Protein AF-A0A242C1W1-F1 (afdb_monomer_lite)

Sequence (390 aa):
MLKKEILDRRIIIHDEMYNGESQFIAVVTQERALRLIEKNKIYFDAMYIDEAHNILDFNKSKRSVSLARLIKMNLVKSEKSKIAYFSPMIYDSKNLRVKGQSDIVEYKIYNNVKEVKIDSSKNYFEYINKTSKEKNFYYHFRPVKVEEFSRELSENIEANLESDSEIIILKEELAQLIHEDYLQIKLLDKGIVFLHGLIPDGIKDYLEYCFKRIKNLKHLVANSVILEGMNMPIDNLYIFNGRLLTQSKLLNLIGRVNRLNMIFGASKNELGRLLAPVHFVNSEKYNSKNGNLHEKVKMLRKDVTHDGIFNPLLEEFDINKNTNSEVKKTEIEEVIKDEEDVYKRQTTNSPCELPSDIINLLSLYKKIVLIILLLFIKIDRHDDFGVCLA

pLDDT: mean 75.97, std 19.12, range [23.8, 98.0]

Secondary structure (DSSP, 8-state):
-HHHHGGGSEEESSGGG-SS-SSEEEE--HHHHHHHHHHH----SEEEETTGGGGT---TT-HHHHHHHHHHHHHHH-TT-EEEE--S--S-GGGGPBTTPPPPPP---------------S-HHHHHHHH--SSEEEE-SSHHHHHHHHHHHHHH-----TT-HHHHHHHHHHHHHT-TT-HHHHHHTTTEEEE-TTS-HHHHHHHHHHHHH-TT--EEEE-GGGSSS----B-EEEE---TT--HHHHHHHHHTBS-HHHHEETTEE-GGGSS--EEE---TTTS-TT--THHHHHHTTSPP-------TTBTT--HHHH---HHHHHHHHHHHHHHHHHHHHHTTS---PPPP-------S-TTTHHHHHHHHTTT-------EEE-

Structure (mmCIF, N/CA/C/O backbone):
data_AF-A0A242C1W1-F1
#
_entry.id   AF-A0A242C1W1-F1
#
loop_
_atom_site.group_PDB
_atom_site.id
_atom_site.type_symbol
_atom_site.label_atom_id
_atom_site.label_alt_id
_atom_site.label_comp_id
_atom_site.label_asym_id
_atom_site.label_entity_id
_atom_site.label_seq_id
_atom_site.pdbx_PDB_ins_code
_atom_site.Cartn_x
_atom_site.Cartn_y
_atom_site.Cartn_z
_atom_site.occupancy
_atom_site.B_iso_or_equiv
_atom_site.auth_seq_id
_atom_site.auth_comp_id
_atom_site.auth_asym_id
_atom_site.auth_atom_id
_atom_site.pdbx_PDB_model_num
ATOM 1 N N . MET A 1 1 ? -32.110 -9.143 -7.994 1.00 34.34 1 MET A N 1
ATOM 2 C CA . MET A 1 1 ? -32.569 -8.517 -6.737 1.00 34.34 1 MET A CA 1
ATOM 3 C C . MET A 1 1 ? -31.496 -7.616 -6.129 1.00 34.34 1 MET A C 1
ATOM 5 O O . MET A 1 1 ? -31.662 -6.420 -6.265 1.00 34.34 1 MET A O 1
ATOM 9 N N . LEU A 1 2 ? -30.348 -8.124 -5.660 1.00 32.56 2 LEU A N 1
ATOM 10 C CA . LEU A 1 2 ? -29.255 -7.340 -5.026 1.00 32.56 2 LEU A CA 1
ATOM 11 C C . LEU A 1 2 ? -28.745 -6.081 -5.761 1.00 32.56 2 LEU A C 1
ATOM 13 O O . LEU A 1 2 ? -28.451 -5.067 -5.140 1.00 32.56 2 LEU A O 1
ATOM 17 N N . LYS A 1 3 ? -28.647 -6.102 -7.099 1.00 33.34 3 LYS A N 1
ATOM 18 C CA . LYS A 1 3 ? -28.254 -4.909 -7.879 1.00 33.34 3 LYS A CA 1
ATOM 19 C C . LYS A 1 3 ? -29.233 -3.738 -7.707 1.00 33.34 3 LYS A C 1
ATOM 21 O O . LYS A 1 3 ? -28.810 -2.607 -7.905 1.00 33.34 3 LYS A O 1
ATOM 26 N N . LYS A 1 4 ? -30.504 -4.033 -7.401 1.00 37.88 4 LYS A N 1
ATOM 27 C CA . LYS A 1 4 ? -31.606 -3.078 -7.223 1.00 37.88 4 LYS A CA 1
ATOM 28 C C . LYS A 1 4 ? -31.573 -2.437 -5.825 1.00 37.88 4 LYS A C 1
ATOM 30 O O . LYS A 1 4 ? -31.800 -1.250 -5.737 1.00 37.88 4 LYS A O 1
ATOM 35 N N . GLU A 1 5 ? -31.172 -3.175 -4.787 1.00 45.09 5 GLU A N 1
ATOM 36 C CA . GLU A 1 5 ? -31.065 -2.670 -3.399 1.00 45.09 5 GLU A CA 1
ATOM 37 C C . GLU A 1 5 ? -29.858 -1.739 -3.177 1.00 45.09 5 GLU A C 1
ATOM 39 O O . GLU A 1 5 ? -29.941 -0.770 -2.436 1.00 45.09 5 GLU A O 1
ATOM 44 N N . ILE A 1 6 ? -28.733 -1.976 -3.863 1.00 50.84 6 ILE A N 1
ATOM 45 C CA . ILE A 1 6 ? -27.555 -1.078 -3.817 1.00 50.84 6 ILE A CA 1
ATOM 46 C C . ILE A 1 6 ? -27.817 0.232 -4.588 1.00 50.84 6 ILE A C 1
ATOM 48 O O . ILE A 1 6 ? -27.118 1.224 -4.410 1.00 50.84 6 ILE A O 1
ATOM 52 N N . LEU A 1 7 ? -28.795 0.225 -5.497 1.00 53.53 7 LEU A N 1
ATOM 53 C CA . LEU A 1 7 ? -29.099 1.340 -6.394 1.00 53.53 7 LEU A CA 1
ATOM 54 C C . LEU A 1 7 ? -29.814 2.507 -5.692 1.00 53.53 7 LEU A C 1
ATOM 56 O O . LEU A 1 7 ? -29.723 3.617 -6.210 1.00 53.53 7 LEU A O 1
ATOM 60 N N . ASP A 1 8 ? -30.438 2.267 -4.535 1.00 63.78 8 ASP A N 1
ATOM 61 C CA . ASP A 1 8 ? -31.250 3.260 -3.813 1.00 63.78 8 ASP A CA 1
ATOM 62 C C . ASP A 1 8 ? -30.457 4.054 -2.755 1.00 63.78 8 ASP A C 1
ATOM 64 O O . ASP A 1 8 ? -30.987 4.977 -2.145 1.00 63.78 8 ASP A O 1
ATOM 68 N N . ARG A 1 9 ? -29.164 3.751 -2.557 1.00 71.00 9 ARG A N 1
ATOM 69 C CA . ARG A 1 9 ? -28.297 4.446 -1.587 1.00 71.00 9 ARG A CA 1
ATOM 70 C C . ARG A 1 9 ? -27.336 5.407 -2.281 1.00 71.00 9 ARG A C 1
ATOM 72 O O . ARG A 1 9 ? -26.671 5.041 -3.256 1.00 71.00 9 ARG A O 1
ATOM 79 N N . ARG A 1 10 ? -27.197 6.626 -1.747 1.00 78.06 10 ARG A N 1
ATOM 80 C CA . ARG A 1 10 ? -26.201 7.591 -2.242 1.00 78.06 10 ARG A CA 1
ATOM 81 C C . ARG A 1 10 ? -24.794 7.132 -1.860 1.00 78.06 10 ARG A C 1
ATOM 83 O O . ARG A 1 10 ? -24.565 6.718 -0.730 1.00 78.06 10 ARG A O 1
ATOM 90 N N . ILE A 1 11 ? -23.845 7.228 -2.792 1.00 82.19 11 ILE A N 1
ATOM 91 C CA . ILE A 1 11 ? -22.429 6.961 -2.514 1.00 82.19 11 ILE A CA 1
ATOM 92 C C . ILE A 1 11 ? -21.723 8.282 -2.198 1.00 82.19 11 ILE A C 1
ATOM 94 O O . ILE A 1 11 ? -21.775 9.223 -2.990 1.00 82.19 11 ILE A O 1
ATOM 98 N N . ILE A 1 12 ? -21.042 8.329 -1.059 1.00 81.62 12 ILE A N 1
ATOM 99 C CA . ILE A 1 12 ? -20.309 9.483 -0.543 1.00 81.62 12 ILE A CA 1
ATOM 100 C C . ILE A 1 12 ? -18.819 9.153 -0.596 1.00 81.62 12 ILE A C 1
ATOM 102 O O . ILE A 1 12 ? -18.363 8.240 0.080 1.00 81.62 12 ILE A O 1
ATOM 106 N N . ILE A 1 13 ? -18.055 9.887 -1.403 1.00 80.06 13 ILE A N 1
ATOM 107 C CA . ILE A 1 13 ? -16.587 9.731 -1.508 1.00 80.06 13 ILE A CA 1
ATOM 108 C C . ILE A 1 13 ? -15.821 10.926 -0.919 1.00 80.06 13 ILE A C 1
ATOM 110 O O . ILE A 1 13 ? -14.597 10.902 -0.756 1.00 80.06 13 ILE A O 1
ATOM 114 N N . HIS A 1 14 ? -16.551 11.984 -0.575 1.00 78.25 14 HIS A N 1
ATOM 115 C CA . HIS A 1 14 ? -16.049 13.185 0.074 1.00 78.25 14 HIS A CA 1
ATOM 116 C C . HIS A 1 14 ? -17.059 13.635 1.130 1.00 78.25 14 HIS A C 1
ATOM 118 O O . HIS A 1 14 ? -18.258 13.513 0.891 1.00 78.25 14 HIS A O 1
ATOM 124 N N . ASP A 1 15 ? -16.609 14.160 2.275 1.00 76.44 15 ASP A N 1
ATOM 125 C CA . ASP A 1 15 ? -17.508 14.530 3.382 1.00 76.44 15 ASP A CA 1
ATOM 126 C C . ASP A 1 15 ? -18.548 15.586 2.973 1.00 76.44 15 ASP A C 1
ATOM 128 O O . ASP A 1 15 ? -19.699 15.530 3.385 1.00 76.44 15 ASP A O 1
ATOM 132 N N . GLU A 1 16 ? -18.160 16.488 2.075 1.00 83.19 16 GLU A N 1
ATOM 133 C CA . GLU A 1 16 ? -19.011 17.535 1.491 1.00 83.19 16 GLU A CA 1
ATOM 134 C C . GLU A 1 16 ? -20.134 17.010 0.583 1.00 83.19 16 GLU A C 1
ATOM 136 O O . GLU A 1 16 ? -21.041 17.757 0.236 1.00 83.19 16 GLU A O 1
ATOM 141 N N . MET A 1 17 ? -20.089 15.737 0.175 1.00 82.62 17 MET A N 1
ATOM 142 C CA . MET A 1 17 ? -21.159 15.145 -0.635 1.00 82.62 17 MET A CA 1
ATOM 143 C C . MET A 1 17 ? -22.375 14.733 0.191 1.00 82.62 17 MET A C 1
ATOM 145 O O . MET A 1 17 ? -23.396 14.397 -0.409 1.00 82.62 17 MET A O 1
ATOM 149 N N . TYR A 1 18 ? -22.258 14.709 1.522 1.00 84.75 18 TYR A N 1
ATOM 150 C CA . TYR A 1 18 ? -23.384 14.437 2.405 1.00 84.75 18 TYR A CA 1
ATOM 151 C C . TYR A 1 18 ? -24.341 15.629 2.410 1.00 84.75 18 TYR A C 1
ATOM 153 O O . TYR A 1 18 ? -23.935 16.755 2.695 1.00 84.75 18 TYR A O 1
ATOM 161 N N . ASN A 1 19 ? -25.611 15.371 2.121 1.00 86.00 19 ASN A N 1
ATOM 162 C CA . ASN A 1 19 ? -26.664 16.379 2.058 1.00 86.00 19 ASN A CA 1
ATOM 163 C C . ASN A 1 19 ? -27.903 15.949 2.860 1.00 86.00 19 ASN A C 1
ATOM 165 O O . ASN A 1 19 ? -29.034 16.212 2.458 1.00 86.00 19 ASN A O 1
ATOM 169 N N . GLY A 1 20 ? -27.692 15.265 3.987 1.00 83.44 20 GLY A N 1
ATOM 170 C CA . GLY A 1 20 ? -28.781 14.844 4.872 1.00 83.44 20 GLY A CA 1
ATOM 171 C C . GLY A 1 20 ? -29.472 13.549 4.449 1.00 83.44 20 GLY A C 1
ATOM 172 O O . GLY A 1 20 ? -30.624 13.336 4.812 1.00 83.44 20 GLY A O 1
ATOM 173 N N . GLU A 1 21 ? -28.811 12.692 3.671 1.00 82.81 21 GLU A N 1
ATOM 174 C CA . GLU A 1 21 ? -29.397 11.425 3.237 1.00 82.81 21 GLU A CA 1
ATOM 175 C C . GLU A 1 21 ? -29.657 10.491 4.422 1.00 82.81 21 GLU A C 1
ATOM 177 O O . GLU A 1 21 ? -28.758 10.214 5.214 1.00 82.81 21 GLU A O 1
ATOM 182 N N . SER A 1 22 ? -30.863 9.922 4.485 1.00 78.38 22 SER A N 1
ATOM 183 C CA . SER A 1 22 ? -31.225 8.918 5.493 1.00 78.38 22 SER A CA 1
ATOM 184 C C . SER A 1 22 ? -30.512 7.577 5.291 1.00 78.38 22 SER A C 1
ATOM 186 O O . SER A 1 22 ? -30.280 6.851 6.253 1.00 78.38 22 SER A O 1
ATOM 188 N N . GLN A 1 23 ? -30.148 7.242 4.049 1.00 80.69 23 GLN A N 1
ATOM 189 C CA . GLN A 1 23 ? -29.427 6.020 3.700 1.00 80.69 23 GLN A CA 1
ATOM 190 C C . GLN A 1 23 ? -28.314 6.311 2.695 1.00 80.69 23 GLN A C 1
ATOM 192 O O . GLN A 1 23 ? -28.543 6.823 1.595 1.00 80.69 23 GLN A O 1
ATOM 197 N N . PHE A 1 24 ? -27.090 5.926 3.042 1.00 85.75 24 PHE A N 1
ATOM 198 C CA . PHE A 1 24 ? -25.932 6.161 2.190 1.00 85.75 24 PHE A CA 1
ATOM 199 C C . PHE A 1 24 ? -24.841 5.104 2.394 1.00 85.75 24 PHE A C 1
ATOM 201 O O . PHE A 1 24 ? -24.850 4.318 3.347 1.00 85.75 24 PHE A O 1
ATOM 208 N N . ILE A 1 25 ? -23.897 5.085 1.455 1.00 86.00 25 ILE A N 1
ATOM 209 C CA . ILE A 1 25 ? -22.653 4.324 1.527 1.00 86.00 25 ILE A CA 1
ATOM 210 C C . ILE A 1 25 ? -21.492 5.312 1.445 1.00 86.00 25 ILE A C 1
ATOM 212 O O . ILE A 1 25 ? -21.337 5.981 0.426 1.00 86.00 25 ILE A O 1
ATOM 216 N N . ALA A 1 26 ? -20.664 5.401 2.482 1.00 86.31 26 ALA A N 1
ATOM 217 C CA . ALA A 1 26 ? -19.464 6.232 2.467 1.00 86.31 26 ALA A CA 1
ATOM 218 C C . ALA A 1 26 ? -18.223 5.390 2.136 1.00 86.31 26 ALA A C 1
ATOM 220 O O . ALA A 1 26 ? -18.012 4.344 2.738 1.00 86.31 26 ALA A O 1
ATOM 221 N N . VAL A 1 27 ? -17.410 5.836 1.177 1.00 86.19 27 VAL A N 1
ATOM 222 C CA . VAL A 1 27 ? -16.092 5.268 0.850 1.00 86.19 27 VAL A CA 1
ATOM 223 C C . VAL A 1 27 ? -15.078 6.393 0.993 1.00 86.19 27 VAL A C 1
ATOM 225 O O . VAL A 1 27 ? -14.875 7.187 0.071 1.00 86.19 27 VAL A O 1
ATOM 228 N N . VAL A 1 28 ? -14.518 6.533 2.187 1.00 84.25 28 VAL A N 1
ATOM 229 C CA . VAL A 1 28 ? -13.791 7.737 2.607 1.00 84.25 28 VAL A CA 1
ATOM 230 C C . VAL A 1 28 ? -12.639 7.363 3.532 1.00 84.25 28 VAL A C 1
ATOM 232 O O . VAL A 1 28 ? -12.698 6.340 4.186 1.00 84.25 28 VAL A O 1
ATOM 235 N N . THR A 1 29 ? -11.607 8.200 3.633 1.00 85.38 29 THR A N 1
ATOM 236 C CA . THR A 1 29 ? -10.537 7.978 4.623 1.00 85.38 29 THR A CA 1
ATOM 237 C C . THR A 1 29 ? -11.040 8.209 6.051 1.00 85.38 29 THR A C 1
ATOM 239 O O . THR A 1 29 ? -12.041 8.911 6.254 1.00 85.38 29 THR A O 1
ATOM 242 N N . GLN A 1 30 ? -10.304 7.722 7.057 1.00 88.44 30 GLN A N 1
ATOM 243 C CA . GLN A 1 30 ? -10.656 7.907 8.470 1.00 88.44 30 GLN A CA 1
ATOM 244 C C . GLN A 1 30 ? -10.889 9.379 8.868 1.00 88.44 30 GLN A C 1
ATOM 246 O O . GLN A 1 30 ? -11.795 9.678 9.644 1.00 88.44 30 GLN A O 1
ATOM 251 N N . GLU A 1 31 ? -10.131 10.329 8.312 1.00 88.56 31 GLU A N 1
ATOM 252 C CA . GLU A 1 31 ? -10.292 11.758 8.612 1.00 88.56 31 GLU A CA 1
ATOM 253 C C . GLU A 1 31 ? -11.588 12.325 8.030 1.00 88.56 31 GLU A C 1
ATOM 255 O O . GLU A 1 31 ? -12.247 13.155 8.657 1.00 88.56 31 GLU A O 1
ATOM 260 N N . ARG A 1 32 ? -11.966 11.888 6.824 1.00 87.38 32 ARG A N 1
ATOM 261 C CA . ARG A 1 32 ? -13.223 12.299 6.185 1.00 87.38 32 ARG A CA 1
ATOM 262 C C . ARG A 1 32 ? -14.424 11.674 6.892 1.00 87.38 32 ARG A C 1
ATOM 264 O O . ARG A 1 32 ? -15.416 12.366 7.108 1.00 87.38 32 ARG A O 1
ATOM 271 N N . ALA A 1 33 ? -14.318 10.416 7.314 1.00 90.69 33 ALA A N 1
ATOM 272 C CA . ALA A 1 33 ? -15.340 9.761 8.126 1.00 90.69 33 ALA A CA 1
ATOM 273 C C . ALA A 1 33 ? -15.547 10.474 9.474 1.00 90.69 33 ALA A C 1
ATOM 275 O O . ALA A 1 33 ? -16.687 10.728 9.861 1.00 90.69 33 ALA A O 1
ATOM 276 N N . LEU A 1 34 ? -14.466 10.883 10.151 1.00 89.75 34 LEU A N 1
ATOM 277 C CA . LEU A 1 34 ? -14.558 11.693 11.373 1.00 89.75 34 LEU A CA 1
ATOM 278 C C . LEU A 1 34 ? -15.315 13.000 11.134 1.00 89.75 34 LEU A C 1
ATOM 280 O O . LEU A 1 34 ? -16.246 13.316 11.872 1.00 89.75 34 LEU A O 1
ATOM 284 N N . ARG A 1 35 ? -14.968 13.731 10.067 1.00 89.00 35 ARG A N 1
ATOM 285 C CA . ARG A 1 35 ? -15.659 14.980 9.704 1.00 89.00 35 ARG A CA 1
ATOM 286 C C . ARG A 1 35 ? -17.144 14.764 9.433 1.00 89.00 35 ARG A C 1
ATOM 288 O O . ARG A 1 35 ? -17.937 15.621 9.811 1.00 89.00 35 ARG A O 1
ATOM 295 N N . LEU A 1 36 ? -17.521 13.647 8.805 1.00 89.44 36 LEU A N 1
ATOM 296 C CA . LEU A 1 36 ? -18.924 13.291 8.583 1.00 89.44 36 LEU A CA 1
ATOM 297 C C . LEU A 1 36 ? -19.677 13.142 9.910 1.00 89.44 36 LEU A C 1
ATOM 299 O O . LEU A 1 36 ? -20.730 13.759 10.072 1.00 89.44 36 LEU A O 1
ATOM 303 N N . ILE A 1 37 ? -19.121 12.390 10.866 1.00 89.31 37 ILE A N 1
ATOM 304 C CA . ILE A 1 37 ? -19.713 12.201 12.200 1.00 89.31 37 ILE A CA 1
ATOM 305 C C . ILE A 1 37 ? -19.805 13.532 12.959 1.00 89.31 37 ILE A C 1
ATOM 307 O O . ILE A 1 37 ? -20.839 13.836 13.556 1.00 89.31 37 ILE A O 1
ATOM 311 N N . GLU A 1 38 ? -18.740 14.336 12.944 1.00 85.88 38 GLU A N 1
ATOM 312 C CA . GLU A 1 38 ? -18.660 15.585 13.709 1.00 85.88 38 GLU A CA 1
ATOM 313 C C . GLU A 1 38 ? -19.582 16.677 13.160 1.00 85.88 38 GLU A C 1
ATOM 315 O O . GLU A 1 38 ? -20.358 17.261 13.919 1.00 85.88 38 GLU A O 1
ATOM 320 N N . LYS A 1 39 ? -19.518 16.951 11.850 1.00 87.06 39 LYS A N 1
ATOM 321 C CA . LYS A 1 39 ? -20.285 18.040 11.222 1.00 87.06 39 LYS A CA 1
ATOM 322 C C . LYS A 1 39 ? -21.774 17.727 11.164 1.00 87.06 39 LYS A C 1
ATOM 324 O O . LYS A 1 39 ? -22.592 18.599 11.443 1.00 87.06 39 LYS A O 1
ATOM 329 N N . ASN A 1 40 ? -22.118 16.490 10.809 1.00 84.50 40 ASN A N 1
ATOM 330 C CA . ASN A 1 40 ? -23.502 16.114 10.520 1.00 84.50 40 ASN A CA 1
ATOM 331 C C . ASN A 1 40 ? -24.185 15.406 11.693 1.00 84.50 40 ASN A C 1
ATOM 333 O O . ASN A 1 40 ? -25.358 15.064 11.603 1.00 84.50 40 ASN A O 1
ATOM 337 N N . LYS A 1 41 ? -23.455 15.175 12.793 1.00 85.06 41 LYS A N 1
ATOM 338 C CA . LYS A 1 41 ? -23.914 14.455 13.991 1.00 85.06 41 LYS A CA 1
ATOM 339 C C . LYS A 1 41 ? -24.414 13.027 13.725 1.00 85.06 41 LYS A C 1
ATOM 341 O O . LYS A 1 41 ? -25.007 12.437 14.628 1.00 85.06 41 LYS A O 1
ATOM 346 N N . ILE A 1 42 ? -24.111 12.460 12.560 1.00 88.44 42 ILE A N 1
ATOM 347 C CA . ILE A 1 42 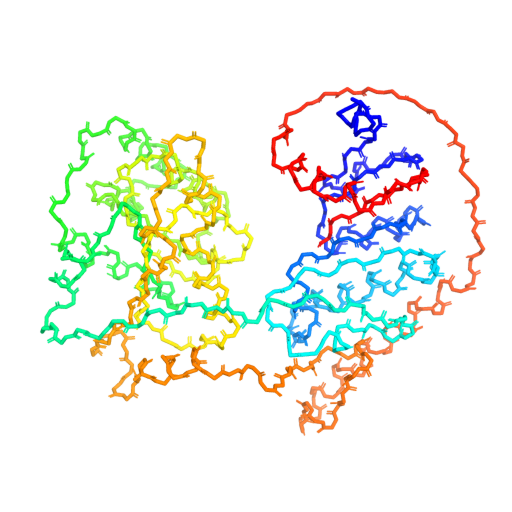? -24.489 11.102 12.153 1.00 88.44 42 ILE A CA 1
ATOM 348 C C . ILE A 1 42 ? -23.590 10.036 12.788 1.00 88.44 42 ILE A C 1
ATOM 350 O O . ILE A 1 42 ? -22.582 10.346 13.423 1.00 88.44 42 ILE A O 1
ATOM 354 N N . TYR A 1 43 ? -23.961 8.777 12.586 1.00 90.38 43 TYR A N 1
ATOM 355 C CA . TYR A 1 43 ? -23.145 7.594 12.837 1.00 90.38 43 TYR A CA 1
ATOM 356 C C . TYR A 1 43 ? -23.332 6.609 11.677 1.00 90.38 43 TYR A C 1
ATOM 358 O O . TYR A 1 43 ? -24.206 6.795 10.830 1.00 90.38 43 TYR A O 1
ATOM 366 N N . PHE A 1 44 ? -22.496 5.582 11.629 1.00 89.56 44 PHE A N 1
ATOM 367 C CA . PHE A 1 44 ? -22.582 4.495 10.663 1.00 89.56 44 PHE A CA 1
ATOM 368 C C . PHE A 1 44 ? -23.083 3.237 11.368 1.00 89.56 44 PHE A C 1
ATOM 370 O O . PHE A 1 44 ? -22.542 2.860 12.407 1.00 89.56 44 PHE A O 1
ATOM 377 N N . ASP A 1 45 ? -24.085 2.568 10.804 1.00 85.25 45 ASP A N 1
ATOM 378 C CA . ASP A 1 45 ? -24.584 1.298 11.345 1.00 85.25 45 ASP A CA 1
ATOM 379 C C . ASP A 1 45 ? -23.590 0.153 11.125 1.00 85.25 45 ASP A C 1
ATOM 381 O O . ASP A 1 45 ? -23.510 -0.786 11.918 1.00 85.25 45 ASP A O 1
ATOM 385 N N . ALA A 1 46 ? -22.816 0.235 10.042 1.00 86.62 46 ALA A N 1
ATOM 386 C CA . ALA A 1 46 ? -21.737 -0.689 9.743 1.00 86.62 46 ALA A CA 1
ATOM 387 C C . ALA A 1 46 ? -20.479 0.053 9.278 1.00 86.62 46 ALA A C 1
ATOM 389 O O . ALA A 1 46 ? -20.552 0.931 8.415 1.00 86.62 46 ALA A O 1
ATOM 390 N N . MET A 1 47 ? -19.319 -0.345 9.802 1.00 88.06 47 MET A N 1
ATOM 391 C CA . MET A 1 47 ? -18.003 0.123 9.364 1.00 88.06 47 MET A CA 1
ATOM 392 C C . MET A 1 47 ? -17.134 -1.049 8.909 1.00 88.06 47 MET A C 1
ATOM 394 O O . MET A 1 47 ? -17.005 -2.054 9.604 1.00 88.06 47 MET A O 1
ATOM 398 N N . TYR A 1 48 ? -16.506 -0.892 7.753 1.00 86.75 48 TYR A N 1
ATOM 399 C CA . TYR A 1 48 ? -15.559 -1.828 7.163 1.00 86.75 48 TYR A CA 1
ATOM 400 C C . TYR A 1 48 ? -14.210 -1.124 7.087 1.00 86.75 48 TYR A C 1
ATOM 402 O O . TYR A 1 48 ? -14.067 -0.180 6.318 1.00 86.75 48 TYR A O 1
ATOM 410 N N . ILE A 1 49 ? -13.256 -1.555 7.905 1.00 87.44 49 ILE A N 1
ATOM 411 C CA . ILE A 1 49 ? -11.960 -0.893 8.058 1.00 87.44 49 ILE A CA 1
ATOM 412 C C . ILE A 1 49 ? -10.922 -1.680 7.276 1.00 87.44 49 ILE A C 1
ATOM 414 O O . ILE A 1 49 ? -10.598 -2.811 7.659 1.00 87.44 49 ILE A O 1
ATOM 418 N N . ASP A 1 50 ? -10.419 -1.099 6.190 1.00 83.12 50 ASP A N 1
ATOM 419 C CA . ASP A 1 50 ? -9.355 -1.713 5.395 1.00 83.12 50 ASP A CA 1
ATOM 420 C C . ASP A 1 50 ? -7.967 -1.411 5.983 1.00 83.12 50 ASP A C 1
ATOM 422 O O . ASP A 1 50 ? -7.752 -0.408 6.663 1.00 83.12 50 ASP A O 1
ATOM 426 N N . GLU A 1 51 ? -7.014 -2.314 5.752 1.00 80.25 51 GLU A N 1
ATOM 427 C CA . GLU A 1 51 ? -5.649 -2.249 6.293 1.00 80.25 51 GLU A CA 1
ATOM 428 C C . GLU A 1 51 ? -5.614 -1.940 7.815 1.00 80.25 51 GLU A C 1
ATOM 430 O O . GLU A 1 51 ? -4.792 -1.158 8.303 1.00 80.25 51 GLU A O 1
ATOM 435 N N . ALA A 1 52 ? -6.501 -2.579 8.588 1.00 88.50 52 ALA A N 1
ATOM 436 C CA . ALA A 1 52 ? -6.778 -2.230 9.983 1.00 88.50 52 ALA A CA 1
ATOM 437 C C . ALA A 1 52 ? -5.567 -2.313 10.932 1.00 88.50 52 ALA A C 1
ATOM 439 O O . ALA A 1 52 ? -5.532 -1.581 11.918 1.00 88.50 52 ALA A O 1
ATOM 440 N N . HIS A 1 53 ? -4.544 -3.129 10.642 1.00 86.62 53 HIS A N 1
ATOM 441 C CA . HIS A 1 53 ? -3.274 -3.143 11.391 1.00 86.62 53 HIS A CA 1
ATOM 442 C C . HIS A 1 53 ? -2.616 -1.764 11.516 1.00 86.62 53 HIS A C 1
ATOM 444 O O . HIS A 1 53 ? -1.868 -1.542 12.465 1.00 86.62 53 HIS A O 1
ATOM 450 N N . ASN A 1 54 ? -2.901 -0.823 10.610 1.00 86.31 54 ASN A N 1
ATOM 451 C CA . ASN A 1 54 ? -2.407 0.549 10.711 1.00 86.31 54 ASN A CA 1
ATOM 452 C C . ASN A 1 54 ? -2.856 1.251 12.003 1.00 86.31 54 ASN A C 1
ATOM 454 O O . ASN A 1 54 ? -2.211 2.210 12.425 1.00 86.31 54 ASN A O 1
ATOM 458 N N . ILE A 1 55 ? -3.926 0.779 12.657 1.00 91.06 55 ILE A N 1
ATOM 459 C CA . ILE A 1 55 ? -4.363 1.298 13.956 1.00 91.06 55 ILE A CA 1
ATOM 460 C C . ILE A 1 55 ? -3.340 1.031 15.069 1.00 91.06 55 ILE A C 1
ATOM 462 O O . ILE A 1 55 ? -3.304 1.794 16.030 1.00 91.06 55 ILE A O 1
ATOM 466 N N . LEU A 1 56 ? -2.514 -0.017 14.947 1.00 88.94 56 LEU A N 1
ATOM 467 C CA . LEU A 1 56 ? -1.527 -0.425 15.955 1.00 88.94 56 LEU A CA 1
ATOM 468 C C . LEU A 1 56 ? -0.338 0.537 16.014 1.00 88.94 56 LEU A C 1
ATOM 470 O O . LEU A 1 56 ? 0.234 0.762 17.082 1.00 88.94 56 LEU A O 1
ATOM 474 N N . ASP A 1 57 ? 0.029 1.117 14.873 1.00 83.56 57 ASP A N 1
ATOM 475 C CA . ASP A 1 57 ? 1.171 2.014 14.761 1.00 83.56 57 ASP A CA 1
ATOM 476 C C . ASP A 1 57 ? 0.887 3.363 15.435 1.00 83.56 57 ASP A C 1
ATOM 478 O O . ASP A 1 57 ? -0.198 3.923 15.335 1.00 83.56 57 ASP A O 1
ATOM 482 N N . PHE A 1 58 ? 1.893 3.962 16.068 1.00 77.69 58 PHE A N 1
ATOM 483 C CA . PHE A 1 58 ? 1.850 5.353 16.524 1.00 77.69 58 PHE A CA 1
ATOM 484 C C . PHE A 1 58 ? 2.978 6.105 15.842 1.00 77.69 58 PHE A C 1
ATOM 486 O O . PHE A 1 58 ? 4.114 6.183 16.314 1.00 77.69 58 PHE A O 1
ATOM 493 N N . ASN A 1 59 ? 2.668 6.586 14.643 1.00 63.69 59 ASN A N 1
ATOM 494 C CA . ASN A 1 59 ? 3.559 7.429 13.869 1.00 63.69 59 ASN A CA 1
ATOM 495 C C . ASN A 1 59 ? 3.115 8.899 13.993 1.00 63.69 59 ASN A C 1
ATOM 497 O O . ASN A 1 59 ? 1.986 9.206 14.372 1.00 63.69 59 ASN A O 1
ATOM 501 N N . LYS A 1 60 ? 3.992 9.836 13.616 1.00 50.03 60 LYS A N 1
ATOM 502 C CA . LYS A 1 60 ? 3.690 11.279 13.655 1.00 50.03 60 LYS A CA 1
ATOM 503 C C . LYS A 1 60 ? 2.472 11.693 12.813 1.00 50.03 60 LYS A C 1
ATOM 505 O O . LYS A 1 60 ? 2.012 12.820 12.952 1.00 50.03 60 LYS A O 1
ATOM 510 N N . SER A 1 61 ? 1.954 10.827 11.934 1.00 58.06 61 SER A N 1
ATOM 511 C CA . SER A 1 61 ? 0.879 11.187 11.002 1.00 58.06 61 SER A CA 1
ATOM 512 C C . SER A 1 61 ? -0.512 11.264 11.641 1.00 58.06 61 SER A C 1
ATOM 514 O O . SER A 1 61 ? -1.453 11.616 10.941 1.00 58.06 61 SER A O 1
ATOM 516 N N . LYS A 1 62 ? -0.665 10.950 12.940 1.00 73.69 62 LYS A N 1
ATOM 517 C CA . LYS A 1 62 ? -1.945 10.938 13.687 1.00 73.69 62 LYS A CA 1
ATOM 518 C C . LYS A 1 62 ? -3.058 10.059 13.078 1.00 73.69 62 LYS A C 1
ATOM 520 O O . LYS A 1 62 ? -4.112 9.941 13.685 1.00 73.69 62 LYS A O 1
ATOM 525 N N . ARG A 1 63 ? -2.831 9.386 11.943 1.00 83.12 63 ARG A N 1
ATOM 526 C CA . ARG A 1 63 ? -3.828 8.575 11.222 1.00 83.12 63 ARG A CA 1
ATOM 527 C C . ARG A 1 63 ? -4.383 7.423 12.049 1.00 83.12 63 ARG A C 1
ATOM 529 O O . ARG A 1 63 ? -5.588 7.212 12.074 1.00 83.12 63 ARG A O 1
ATOM 536 N N . SER A 1 64 ? -3.515 6.708 12.759 1.00 88.75 64 SER A N 1
ATOM 537 C CA . SER A 1 64 ? -3.924 5.614 13.644 1.00 88.75 64 SER A CA 1
ATOM 538 C C . SER A 1 64 ? -4.786 6.102 14.808 1.00 88.75 64 SER A C 1
ATOM 540 O O . SER A 1 64 ? -5.780 5.468 15.156 1.00 88.75 64 SER A O 1
ATOM 542 N N . VAL A 1 65 ? -4.457 7.275 15.357 1.00 88.31 65 VAL A N 1
ATOM 543 C CA . VAL A 1 65 ? -5.262 7.967 16.372 1.00 88.31 65 VAL A CA 1
ATOM 544 C C . VAL A 1 65 ? -6.611 8.381 15.783 1.00 88.31 65 VAL A C 1
ATOM 546 O O . VAL A 1 65 ? -7.636 8.142 16.409 1.00 88.31 65 VAL A O 1
ATOM 549 N N . SER A 1 66 ? -6.640 8.934 14.565 1.00 89.31 66 SER A N 1
ATOM 550 C CA . SER A 1 66 ? -7.882 9.279 13.863 1.00 89.31 66 SER A CA 1
ATOM 551 C C . SER A 1 66 ? -8.775 8.060 13.628 1.00 89.31 66 SER A C 1
ATOM 553 O O . SER A 1 66 ? -9.977 8.144 13.857 1.00 89.31 66 SER A O 1
ATOM 555 N N . LEU A 1 67 ? -8.208 6.920 13.231 1.00 91.94 67 LEU A N 1
ATOM 556 C CA . LEU A 1 67 ? -8.967 5.684 13.053 1.00 91.94 67 LEU A CA 1
ATOM 557 C C . LEU A 1 67 ? -9.529 5.163 14.386 1.00 91.94 67 LEU A C 1
ATOM 559 O O . LEU A 1 67 ? -10.711 4.843 14.468 1.00 91.94 67 LEU A O 1
ATOM 563 N N . ALA A 1 68 ? -8.722 5.140 15.450 1.00 92.25 68 ALA A N 1
ATOM 564 C CA . ALA A 1 68 ? -9.198 4.743 16.777 1.00 92.25 68 ALA A CA 1
ATOM 565 C C . ALA A 1 68 ? -10.301 5.679 17.303 1.00 92.25 68 ALA A C 1
ATOM 567 O O . ALA A 1 68 ? -11.318 5.216 17.825 1.00 92.25 68 ALA A O 1
ATOM 568 N N . ARG A 1 69 ? -10.144 6.992 17.099 1.00 90.62 69 ARG A N 1
ATOM 569 C CA . ARG A 1 69 ? -11.157 8.000 17.431 1.00 90.62 69 ARG A CA 1
ATOM 570 C C . ARG A 1 69 ? -12.444 7.789 16.640 1.00 90.62 69 ARG A C 1
ATOM 572 O O . ARG A 1 69 ? -13.517 7.840 17.229 1.00 90.62 69 ARG A O 1
ATOM 579 N N . LEU A 1 70 ? -12.348 7.512 15.339 1.00 92.12 70 LEU A N 1
ATOM 580 C CA . LEU A 1 70 ? -13.503 7.242 14.479 1.00 92.12 70 LEU A CA 1
ATOM 581 C C . LEU A 1 70 ? -14.335 6.084 15.024 1.00 92.12 70 LEU A C 1
ATOM 583 O O . LEU A 1 70 ? -15.541 6.230 15.220 1.00 92.12 70 LEU A O 1
ATOM 587 N N . ILE A 1 71 ? -13.671 4.962 15.310 1.00 92.44 71 ILE A N 1
ATOM 588 C CA . ILE A 1 71 ? -14.304 3.760 15.860 1.00 92.44 71 ILE A CA 1
ATOM 589 C C . ILE A 1 71 ? -15.027 4.098 17.160 1.00 92.44 71 ILE A C 1
ATOM 591 O O . ILE A 1 71 ? -16.219 3.825 17.304 1.00 92.44 71 ILE A O 1
ATOM 595 N N . LYS A 1 72 ? -14.319 4.742 18.091 1.00 89.88 72 LYS A N 1
ATOM 596 C CA . LYS A 1 72 ? -14.858 5.085 19.405 1.00 89.88 72 LYS A CA 1
ATOM 597 C C . LYS A 1 72 ? -16.046 6.044 19.309 1.00 89.88 72 LYS A C 1
ATOM 599 O O . LYS A 1 72 ? -17.073 5.795 19.930 1.00 89.88 72 LYS A O 1
ATOM 604 N N . MET A 1 73 ? -15.943 7.103 18.508 1.00 87.94 73 MET A N 1
ATOM 605 C CA . MET A 1 73 ? -17.031 8.067 18.304 1.00 87.94 73 MET A CA 1
ATOM 606 C C . MET A 1 73 ? -18.281 7.418 17.715 1.00 87.94 73 MET A C 1
ATOM 608 O O . MET A 1 73 ? -19.399 7.762 18.102 1.00 87.94 73 MET A O 1
ATOM 612 N N . ASN A 1 74 ? -18.101 6.474 16.794 1.00 90.19 74 ASN A N 1
ATOM 613 C CA . ASN A 1 74 ? -19.218 5.751 16.214 1.00 90.19 74 ASN A CA 1
ATOM 614 C C . ASN A 1 74 ? -19.909 4.850 17.251 1.00 90.19 74 ASN A C 1
ATOM 616 O O . ASN A 1 74 ? -21.132 4.878 17.360 1.00 90.19 74 ASN A O 1
ATOM 620 N N . LEU A 1 75 ? -19.128 4.126 18.062 1.00 87.44 75 LEU A N 1
ATOM 621 C CA . LEU A 1 75 ? -19.640 3.260 19.132 1.00 87.44 75 LEU A CA 1
ATOM 622 C C . LEU A 1 75 ? -20.374 4.041 20.231 1.00 87.44 75 LEU A C 1
ATOM 624 O O . LEU A 1 75 ? -21.394 3.573 20.722 1.00 87.44 75 LEU A O 1
ATOM 628 N N . VAL A 1 76 ? -19.911 5.250 20.570 1.00 86.31 76 VAL A N 1
ATOM 629 C CA . VAL A 1 76 ? -20.601 6.140 21.526 1.00 86.31 76 VAL A CA 1
ATOM 630 C C . VAL A 1 76 ? -21.985 6.551 21.023 1.00 86.31 76 VAL A C 1
ATOM 632 O O . VAL A 1 76 ? -22.915 6.692 21.812 1.00 86.31 76 VAL A O 1
ATOM 635 N N . LYS A 1 77 ? -22.134 6.761 19.711 1.00 85.31 77 LYS A N 1
ATOM 636 C CA . LYS A 1 77 ? -23.421 7.120 19.100 1.00 85.31 77 LYS A CA 1
ATOM 637 C C . LYS A 1 77 ? -24.327 5.910 18.878 1.00 85.31 77 LYS A C 1
ATOM 639 O O . LYS A 1 77 ? -25.544 6.058 18.947 1.00 85.31 77 LYS A O 1
ATOM 644 N N . SER A 1 78 ? -23.752 4.741 18.598 1.00 82.94 78 SER A N 1
ATOM 645 C CA . SER A 1 78 ? -24.486 3.496 18.388 1.00 82.94 78 SER A CA 1
ATOM 646 C C . SER A 1 78 ? -23.658 2.284 18.814 1.00 82.94 78 SER A C 1
ATOM 648 O O . SER A 1 78 ? -22.830 1.771 18.060 1.00 82.94 78 SER A O 1
ATOM 650 N N . GLU A 1 79 ? -23.951 1.760 20.005 1.00 79.56 79 GLU A N 1
ATOM 651 C CA . GLU A 1 79 ? -23.343 0.522 20.522 1.00 79.56 79 GLU A CA 1
ATOM 652 C C . GLU A 1 79 ? -23.683 -0.708 19.661 1.00 79.56 79 GLU A C 1
ATOM 654 O O . GLU A 1 79 ? -22.989 -1.720 19.707 1.00 79.56 79 GLU A O 1
ATOM 659 N N . LYS A 1 80 ? -24.750 -0.625 18.852 1.00 79.12 80 LYS A N 1
ATOM 660 C CA . LYS A 1 80 ? -25.179 -1.684 17.927 1.00 79.12 80 LYS A CA 1
ATOM 661 C C . LYS A 1 80 ? -24.424 -1.666 16.595 1.00 79.12 80 LYS A C 1
ATOM 663 O O . LYS A 1 80 ? -24.640 -2.566 15.783 1.00 79.12 80 LYS A O 1
ATOM 668 N N . SER A 1 81 ? -23.576 -0.662 16.357 1.00 81.44 81 SER A N 1
ATOM 669 C CA . SER A 1 81 ? -22.790 -0.563 15.129 1.00 81.44 81 SER A CA 1
ATOM 670 C C . SER A 1 81 ? -21.944 -1.818 14.922 1.00 81.44 81 SER A C 1
ATOM 672 O O . SER A 1 81 ? -21.158 -2.211 15.784 1.00 81.44 81 SER A O 1
ATOM 674 N N . LYS A 1 82 ? -22.027 -2.404 13.729 1.00 83.50 82 LYS A N 1
ATOM 675 C CA . LYS A 1 82 ? -21.184 -3.535 13.326 1.00 83.50 82 LYS A CA 1
ATOM 676 C C . LYS A 1 82 ? -19.851 -3.017 12.790 1.00 83.50 82 LYS A C 1
ATOM 678 O O . LYS A 1 82 ? -19.828 -2.072 12.007 1.00 83.50 82 LYS A O 1
ATOM 683 N N . ILE A 1 83 ? -18.737 -3.626 13.191 1.00 87.25 83 ILE A N 1
ATOM 684 C CA . ILE A 1 83 ? -17.402 -3.226 12.725 1.00 87.25 83 ILE A CA 1
ATOM 685 C C . ILE A 1 83 ? -16.655 -4.457 12.226 1.00 87.25 83 ILE A C 1
ATOM 687 O O . ILE A 1 83 ? -16.477 -5.424 12.964 1.00 87.25 83 ILE A O 1
ATOM 691 N N . ALA A 1 84 ? -16.223 -4.414 10.970 1.00 85.75 84 ALA A N 1
ATOM 692 C CA . ALA A 1 84 ? -15.422 -5.449 10.337 1.00 85.75 84 ALA A CA 1
ATOM 693 C C . ALA A 1 84 ? -14.015 -4.914 10.051 1.00 85.75 84 ALA A C 1
ATOM 695 O O . ALA A 1 84 ? -13.861 -3.849 9.456 1.00 85.75 84 ALA A O 1
ATOM 696 N N . TYR A 1 85 ? -12.998 -5.675 10.449 1.00 85.56 85 TYR A N 1
ATOM 697 C CA . TYR A 1 85 ? -11.592 -5.324 10.266 1.00 85.56 85 TYR A CA 1
ATOM 698 C C . TYR A 1 85 ? -10.963 -6.215 9.198 1.00 85.56 85 TYR A C 1
ATOM 700 O O . TYR A 1 85 ? -10.968 -7.441 9.325 1.00 85.56 85 TYR A O 1
ATOM 708 N N . PHE A 1 86 ? -10.374 -5.604 8.174 1.00 82.44 86 PHE A N 1
ATOM 709 C CA . PHE A 1 86 ? -9.590 -6.299 7.158 1.00 82.44 86 PHE A CA 1
ATOM 710 C C . PHE A 1 86 ? -8.138 -5.961 7.377 1.00 82.44 86 PHE A C 1
ATOM 712 O O . PHE A 1 86 ? -7.733 -4.805 7.303 1.00 82.44 86 PHE A O 1
ATOM 719 N N . SER A 1 87 ? -7.346 -6.975 7.700 1.00 79.81 87 SER A N 1
ATOM 720 C CA . SER A 1 87 ? -5.949 -6.740 7.994 1.00 79.81 87 SER A CA 1
ATOM 721 C C . SER A 1 87 ? -5.060 -7.902 7.588 1.00 79.81 87 SER A C 1
ATOM 723 O O . SER A 1 87 ? -5.382 -9.057 7.886 1.00 79.81 87 SER A O 1
ATOM 725 N N . PRO A 1 88 ? -3.901 -7.626 6.978 1.00 73.25 88 PRO A N 1
ATOM 726 C CA . PRO A 1 88 ? -2.840 -8.606 6.874 1.00 73.25 88 PRO A CA 1
ATOM 727 C C . PRO A 1 88 ? -2.255 -8.931 8.257 1.00 73.25 88 PRO A C 1
ATOM 729 O O . PRO A 1 88 ? -1.926 -8.039 9.033 1.00 73.25 88 PRO A O 1
ATOM 732 N N . MET A 1 89 ? -2.106 -10.234 8.523 1.00 68.62 89 MET A N 1
ATOM 733 C CA . MET A 1 89 ? -1.277 -10.846 9.576 1.00 68.62 89 MET A CA 1
ATOM 734 C C . MET A 1 89 ? -1.156 -10.045 10.884 1.00 68.62 89 MET A C 1
ATOM 736 O O . MET A 1 89 ? -0.086 -9.535 11.209 1.00 68.62 89 MET A O 1
ATOM 740 N N . ILE A 1 90 ? -2.244 -10.015 11.649 1.00 79.69 90 ILE A N 1
ATOM 741 C CA . ILE A 1 90 ? -2.252 -9.629 13.065 1.00 79.69 90 ILE A CA 1
ATOM 742 C C . ILE A 1 90 ? -1.992 -10.881 13.905 1.00 79.69 90 ILE A C 1
ATOM 744 O O . ILE A 1 90 ? -2.473 -11.970 13.552 1.00 79.69 90 ILE A O 1
ATOM 748 N N . TYR A 1 91 ? -1.199 -10.766 14.972 1.00 83.62 91 TYR A N 1
ATOM 749 C CA . TYR A 1 91 ? -0.977 -11.881 15.889 1.00 83.62 91 TYR A CA 1
ATOM 750 C C . TYR A 1 91 ? -2.264 -12.240 16.632 1.00 83.62 91 TYR A C 1
ATOM 752 O O . TYR A 1 91 ? -2.694 -13.391 16.523 1.00 83.62 91 TYR A O 1
ATOM 760 N N . ASP A 1 92 ? -2.880 -11.255 17.290 1.00 87.62 92 ASP A N 1
ATOM 761 C CA . ASP A 1 92 ? -4.143 -11.393 18.021 1.00 87.62 92 ASP A CA 1
ATOM 762 C C . ASP A 1 92 ? -5.088 -10.223 17.703 1.00 87.62 92 ASP A C 1
ATOM 764 O O . ASP A 1 92 ? -4.769 -9.058 17.958 1.00 87.62 92 ASP A O 1
ATOM 768 N N . SER A 1 93 ? -6.268 -10.529 17.153 1.00 90.00 93 SER A N 1
ATOM 769 C CA . SER A 1 93 ? -7.305 -9.534 16.842 1.00 90.00 93 SER A CA 1
ATOM 770 C C . SER A 1 93 ? -7.694 -8.621 18.016 1.00 90.00 93 SER A C 1
ATOM 772 O O . SER A 1 93 ? -8.068 -7.471 17.774 1.00 90.00 93 SER A O 1
ATOM 774 N N . LYS A 1 94 ? -7.541 -9.059 19.275 1.00 92.06 94 LYS A N 1
ATOM 775 C CA . LYS A 1 94 ? -7.809 -8.231 20.467 1.00 92.06 94 LYS A CA 1
ATOM 776 C C . LYS A 1 94 ? -6.976 -6.955 20.503 1.00 92.06 94 LYS A C 1
ATOM 778 O O . LYS A 1 94 ? -7.446 -5.940 21.010 1.00 92.06 94 LYS A O 1
ATOM 783 N N . ASN A 1 95 ? -5.790 -6.978 19.899 1.00 92.19 95 ASN A N 1
ATOM 784 C CA . ASN A 1 95 ? -4.886 -5.833 19.859 1.00 92.19 95 ASN A CA 1
ATOM 785 C C . ASN A 1 95 ? -5.438 -4.662 19.029 1.00 92.19 95 ASN A C 1
ATOM 787 O O . ASN A 1 95 ? -4.954 -3.545 19.173 1.00 92.19 95 ASN A O 1
ATOM 791 N N . LEU A 1 96 ? -6.454 -4.882 18.183 1.00 92.19 96 LEU A N 1
ATOM 792 C CA . LEU A 1 96 ? -7.130 -3.817 17.431 1.00 92.19 96 LEU A CA 1
ATOM 793 C C . LEU A 1 96 ? -8.226 -3.094 18.223 1.00 92.19 96 LEU A C 1
ATOM 795 O O . LEU A 1 96 ? -8.752 -2.089 17.739 1.00 92.19 96 LEU A O 1
ATOM 799 N N . ARG A 1 97 ? -8.617 -3.610 19.393 1.00 93.69 97 ARG A N 1
ATOM 800 C CA . ARG A 1 97 ? -9.763 -3.090 20.143 1.00 93.69 97 ARG A CA 1
ATOM 801 C C . ARG A 1 97 ? -9.472 -1.692 20.664 1.00 93.69 97 ARG A C 1
ATOM 803 O O . ARG A 1 97 ? -8.456 -1.451 21.323 1.00 93.69 97 ARG A O 1
ATOM 810 N N . VAL A 1 98 ? -10.397 -0.775 20.403 1.00 90.88 98 VAL A N 1
ATOM 811 C CA . VAL A 1 98 ? -10.414 0.512 21.101 1.00 90.88 98 VAL A CA 1
ATOM 812 C C . VAL A 1 98 ? -11.043 0.330 22.479 1.00 90.88 98 VAL A C 1
ATOM 814 O O . VAL A 1 98 ? -11.896 -0.535 22.673 1.00 90.88 98 VAL A O 1
ATOM 817 N N . LYS A 1 99 ? -10.647 1.164 23.443 1.00 80.38 99 LYS A N 1
ATOM 818 C CA . LYS A 1 99 ? -11.177 1.091 24.813 1.00 80.38 99 LYS A CA 1
ATOM 819 C C . LYS A 1 99 ? -12.710 1.157 24.829 1.00 80.38 99 LYS A C 1
ATOM 821 O O . LYS A 1 99 ? -13.286 2.127 24.334 1.00 80.38 99 LYS A O 1
ATOM 826 N N . GLY A 1 100 ? -13.341 0.159 25.448 1.00 76.81 100 GLY A N 1
ATOM 827 C CA . GLY A 1 100 ? -14.802 0.062 25.577 1.00 76.81 100 GLY A CA 1
ATOM 828 C C . GLY A 1 100 ? -15.494 -0.671 24.425 1.00 76.81 100 GLY A C 1
ATOM 829 O O . GLY A 1 100 ? -16.718 -0.763 24.415 1.00 76.81 100 GLY A O 1
ATOM 830 N N . GLN A 1 101 ? -14.735 -1.205 23.468 1.00 85.50 101 GLN A N 1
ATOM 831 C CA . GLN A 1 101 ? -15.267 -2.043 22.401 1.00 85.50 101 GLN A CA 1
ATOM 832 C C . GLN A 1 101 ? -15.450 -3.497 22.864 1.00 85.50 101 GLN A C 1
ATOM 834 O O . GLN A 1 101 ? -14.623 -4.049 23.600 1.00 85.50 101 GLN A O 1
ATOM 839 N N . SER A 1 102 ? -16.518 -4.133 22.378 1.00 82.62 102 SER A N 1
ATOM 840 C CA . SER A 1 102 ? -16.757 -5.572 22.517 1.00 82.62 102 SER A CA 1
ATOM 841 C C . SER A 1 102 ? -15.666 -6.425 21.849 1.00 82.62 102 SER A C 1
ATOM 843 O O . SER A 1 102 ? -14.816 -5.932 21.101 1.00 82.62 102 SER A O 1
ATOM 845 N N . ASP A 1 103 ? -15.668 -7.725 22.146 1.00 85.69 103 ASP A N 1
ATOM 846 C CA . ASP A 1 103 ? -14.700 -8.666 21.584 1.00 85.69 103 ASP A CA 1
ATOM 847 C C . ASP A 1 103 ? -14.811 -8.784 20.057 1.00 85.69 103 ASP A C 1
ATOM 849 O O . ASP A 1 103 ? -15.901 -8.787 19.478 1.00 85.69 103 ASP A O 1
ATOM 853 N N . ILE A 1 104 ? -13.654 -8.929 19.407 1.00 87.75 104 ILE A N 1
ATOM 854 C CA . ILE A 1 104 ? -13.549 -9.146 17.964 1.00 87.75 104 ILE A CA 1
ATOM 855 C C . ILE A 1 104 ? -13.557 -10.652 17.691 1.00 87.75 104 ILE A C 1
ATOM 857 O O . ILE A 1 104 ? -12.762 -11.405 18.250 1.00 87.75 104 ILE A O 1
ATOM 861 N N . VAL A 1 105 ? -14.447 -11.093 16.799 1.00 85.19 105 VAL A N 1
ATOM 862 C CA . VAL A 1 105 ? -14.460 -12.475 16.301 1.00 85.19 105 VAL A CA 1
ATOM 863 C C . VAL A 1 105 ? -13.434 -12.610 15.175 1.00 85.19 105 VAL A C 1
ATOM 865 O O . VAL A 1 105 ? -13.563 -11.969 14.132 1.00 85.19 105 VAL A O 1
ATOM 868 N N . GLU A 1 106 ? -12.416 -13.448 15.376 1.00 84.62 106 GLU A N 1
ATOM 869 C CA . GLU A 1 106 ? -11.305 -13.619 14.434 1.00 84.62 106 GLU A CA 1
ATOM 870 C C . GLU A 1 106 ? -11.567 -14.718 13.391 1.00 84.62 106 GLU A C 1
ATOM 872 O O . GLU A 1 106 ? -11.959 -15.837 13.720 1.00 84.62 106 GLU A O 1
ATOM 877 N N . TYR A 1 107 ? -11.242 -14.419 12.129 1.00 80.06 107 TYR A N 1
ATOM 878 C CA . TYR A 1 107 ? -11.135 -15.399 11.046 1.00 80.06 107 TYR A CA 1
ATOM 879 C C . TYR A 1 107 ? -9.758 -15.277 10.385 1.00 80.06 107 TYR A C 1
ATOM 881 O O . TYR A 1 107 ? -9.492 -14.321 9.655 1.00 80.06 107 TYR A O 1
ATOM 889 N N . LYS A 1 108 ? -8.868 -16.245 10.637 1.00 73.50 108 LYS A N 1
ATOM 890 C CA . LYS A 1 108 ? -7.460 -16.197 10.211 1.00 73.50 108 LYS A CA 1
ATOM 891 C C . LYS A 1 108 ? -7.131 -17.264 9.171 1.00 73.50 108 LYS A C 1
ATOM 893 O O . LYS A 1 108 ? -7.506 -18.427 9.301 1.00 73.50 108 LYS A O 1
ATOM 898 N N . ILE A 1 109 ? -6.380 -16.872 8.141 1.00 69.75 109 ILE A N 1
ATOM 899 C CA . ILE A 1 109 ? -5.820 -17.797 7.148 1.00 69.75 109 ILE A CA 1
ATOM 900 C C . ILE A 1 109 ? -4.414 -18.197 7.610 1.00 69.75 109 ILE A C 1
ATOM 902 O O . ILE A 1 109 ? -3.501 -17.372 7.606 1.00 69.75 109 ILE A O 1
ATOM 906 N N . TYR A 1 110 ? -4.239 -19.459 8.008 1.00 61.12 110 TYR A N 1
ATOM 907 C CA . TYR A 1 110 ? -2.980 -19.955 8.584 1.00 61.12 110 TYR A CA 1
ATOM 908 C C . TYR A 1 110 ? -1.924 -20.343 7.537 1.00 61.12 110 TYR A C 1
ATOM 910 O O . TYR A 1 110 ? -0.727 -20.231 7.792 1.00 61.12 110 TYR A O 1
ATOM 918 N N . ASN A 1 111 ? -2.338 -20.762 6.337 1.00 57.00 111 ASN A N 1
ATOM 919 C CA . ASN A 1 111 ? -1.424 -21.355 5.361 1.00 57.00 111 ASN A CA 1
ATOM 920 C C . ASN A 1 111 ? -1.034 -20.358 4.262 1.00 57.00 111 ASN A C 1
ATOM 922 O O . ASN A 1 111 ? -1.771 -20.174 3.297 1.00 57.00 111 ASN A O 1
ATOM 926 N N . ASN A 1 112 ? 0.167 -19.782 4.369 1.00 56.53 112 ASN A N 1
ATOM 927 C CA . ASN A 1 112 ? 0.809 -19.033 3.286 1.00 56.53 112 ASN A CA 1
ATOM 928 C C . ASN A 1 112 ? 1.956 -19.863 2.691 1.00 56.53 112 ASN A C 1
ATOM 930 O O . ASN A 1 112 ? 3.037 -19.946 3.277 1.00 56.53 112 ASN A O 1
ATOM 934 N N . VAL A 1 113 ? 1.734 -20.475 1.523 1.00 55.72 113 VAL A N 1
ATOM 935 C CA . VAL A 1 113 ? 2.779 -21.219 0.800 1.00 55.72 113 VAL A CA 1
ATOM 936 C C . VAL A 1 113 ? 3.784 -20.221 0.226 1.00 55.72 113 VAL A C 1
ATOM 938 O O . VAL A 1 113 ? 3.437 -19.395 -0.615 1.00 55.72 113 VAL A O 1
ATOM 941 N N . LYS A 1 114 ? 5.037 -20.288 0.685 1.00 60.09 114 LYS A N 1
ATOM 942 C CA . LYS A 1 114 ? 6.131 -19.435 0.202 1.00 60.09 114 LYS A CA 1
ATOM 943 C C . LYS A 1 114 ? 7.254 -20.312 -0.331 1.00 60.09 114 LYS A C 1
ATOM 945 O O . LYS A 1 114 ? 7.887 -21.037 0.434 1.00 60.09 114 LYS A O 1
ATOM 950 N N . GLU A 1 115 ? 7.528 -20.219 -1.626 1.00 57.50 115 GLU A N 1
ATOM 951 C CA . GLU A 1 115 ? 8.707 -20.839 -2.225 1.00 57.50 115 GLU A CA 1
ATOM 952 C C . GLU A 1 115 ? 9.840 -19.808 -2.267 1.00 57.50 115 GLU A C 1
ATOM 954 O O . GLU A 1 115 ? 9.682 -18.716 -2.808 1.00 57.50 115 GLU A O 1
ATOM 959 N N . VAL A 1 116 ? 10.990 -20.142 -1.679 1.00 60.12 116 VAL A N 1
ATOM 960 C CA . VAL A 1 116 ? 12.193 -19.305 -1.758 1.00 60.12 116 VAL A CA 1
ATOM 961 C C . VAL A 1 116 ? 13.198 -20.020 -2.641 1.00 60.12 116 VAL A C 1
ATOM 963 O O . VAL A 1 116 ? 13.668 -21.099 -2.281 1.00 60.12 116 VAL A O 1
ATOM 966 N N . LYS A 1 117 ? 13.558 -19.397 -3.765 1.00 60.94 117 LYS A N 1
ATOM 967 C CA . LYS A 1 117 ? 14.618 -19.882 -4.654 1.00 60.94 117 LYS A CA 1
ATOM 968 C C . LYS A 1 117 ? 15.904 -19.115 -4.373 1.00 60.94 117 LYS A C 1
ATOM 970 O O . LYS A 1 117 ? 15.892 -17.890 -4.295 1.00 60.94 117 LYS A O 1
ATOM 975 N N . ILE A 1 118 ? 16.998 -19.850 -4.195 1.00 63.47 118 ILE A N 1
ATOM 976 C CA . ILE A 1 118 ? 18.343 -19.297 -4.020 1.00 63.47 118 ILE A CA 1
ATOM 977 C C . ILE A 1 118 ? 19.111 -19.590 -5.305 1.00 63.47 118 ILE A C 1
ATOM 979 O O . ILE A 1 118 ? 19.156 -20.737 -5.741 1.00 63.47 118 ILE A O 1
ATOM 983 N N . ASP A 1 119 ? 19.695 -18.557 -5.900 1.00 68.56 119 ASP A N 1
ATOM 984 C CA . ASP A 1 119 ? 20.557 -18.645 -7.078 1.00 68.56 119 ASP A CA 1
ATOM 985 C C . ASP A 1 119 ? 21.874 -17.917 -6.767 1.00 68.56 119 ASP A C 1
ATOM 987 O O . ASP A 1 119 ? 21.895 -16.980 -5.963 1.00 68.56 119 ASP A O 1
ATOM 991 N N . SER A 1 120 ? 22.975 -18.383 -7.351 1.00 65.19 120 SER A N 1
ATOM 992 C CA . SER A 1 120 ? 24.332 -17.875 -7.122 1.00 65.19 120 SER A CA 1
ATOM 993 C C . SER A 1 120 ? 24.954 -17.281 -8.390 1.00 65.19 120 SER A C 1
ATOM 995 O O . SER A 1 120 ? 26.159 -17.416 -8.617 1.00 65.19 120 SER A O 1
ATOM 997 N N . SER A 1 121 ? 24.143 -16.655 -9.245 1.00 68.56 121 SER A N 1
ATOM 998 C CA . SER A 1 121 ? 24.607 -15.898 -10.410 1.00 68.56 121 SER A CA 1
ATOM 999 C C . SER A 1 121 ? 25.626 -14.823 -10.016 1.00 68.56 121 SER A C 1
ATOM 1001 O O . SER A 1 121 ? 25.386 -14.053 -9.084 1.00 68.56 121 SER A O 1
ATOM 1003 N N . LYS A 1 122 ? 26.731 -14.710 -10.762 1.00 70.62 122 LYS A N 1
ATOM 1004 C CA . LYS A 1 122 ? 27.736 -13.654 -10.540 1.00 70.62 122 LYS A CA 1
ATOM 1005 C C . LYS A 1 122 ? 27.231 -12.263 -10.941 1.00 70.62 122 LYS A C 1
ATOM 1007 O O . LYS A 1 122 ? 27.659 -11.277 -10.352 1.00 70.62 122 LYS A O 1
ATOM 1012 N N . ASN A 1 123 ? 26.326 -12.189 -11.921 1.00 85.25 123 ASN A N 1
ATOM 1013 C CA . ASN A 1 123 ? 25.695 -10.955 -12.374 1.00 85.25 123 ASN A CA 1
ATOM 1014 C C . ASN A 1 123 ? 24.179 -11.029 -12.145 1.00 85.25 123 ASN A C 1
ATOM 1016 O O . ASN A 1 123 ? 23.495 -11.893 -12.693 1.00 85.25 123 ASN A O 1
ATOM 1020 N N . TYR A 1 124 ? 23.643 -10.104 -11.349 1.00 88.12 124 TYR A N 1
ATOM 1021 C CA . TYR A 1 124 ? 22.214 -10.080 -11.055 1.00 88.12 124 TYR A CA 1
ATOM 1022 C C . TYR A 1 124 ? 21.359 -9.627 -12.251 1.00 88.12 124 TYR A C 1
ATOM 1024 O O . TYR A 1 124 ? 20.184 -9.972 -12.290 1.00 88.12 124 TYR A O 1
ATOM 1032 N N . PHE A 1 125 ? 21.908 -8.917 -13.246 1.00 91.12 125 PHE A N 1
ATOM 1033 C CA . PHE A 1 125 ? 21.177 -8.604 -14.482 1.00 91.12 125 PHE A CA 1
ATOM 1034 C C . PHE A 1 125 ? 20.977 -9.839 -15.358 1.00 91.12 125 PHE A C 1
ATOM 1036 O O . PHE A 1 125 ? 19.879 -10.053 -15.861 1.00 91.12 125 PHE A O 1
ATOM 1043 N N . GLU A 1 126 ? 21.984 -10.709 -15.461 1.00 89.50 126 GLU A N 1
ATOM 1044 C CA . GLU A 1 126 ? 21.842 -12.008 -16.133 1.00 89.50 126 GLU A CA 1
ATOM 1045 C C . GLU A 1 126 ? 20.745 -12.845 -15.459 1.00 89.50 126 GLU A C 1
ATOM 1047 O O . GLU A 1 126 ? 19.867 -13.408 -16.116 1.00 89.50 126 GLU A O 1
ATOM 1052 N N . TYR A 1 127 ? 20.736 -12.850 -14.124 1.00 89.88 127 TYR A N 1
ATOM 1053 C CA . TYR A 1 127 ? 19.692 -13.501 -13.343 1.00 89.88 127 TYR A CA 1
ATOM 1054 C C . TYR A 1 127 ? 18.301 -12.912 -13.584 1.00 89.88 127 TYR A C 1
ATOM 1056 O O . TYR A 1 127 ? 17.340 -13.663 -13.768 1.00 89.88 127 TYR A O 1
ATOM 1064 N N . ILE A 1 128 ? 18.173 -11.584 -13.595 1.00 91.88 128 ILE A N 1
ATOM 1065 C CA . ILE A 1 128 ? 16.905 -10.901 -13.879 1.00 91.88 128 ILE A CA 1
ATOM 1066 C C . ILE A 1 128 ? 16.428 -11.247 -15.283 1.00 91.88 128 ILE A C 1
ATOM 1068 O O . ILE A 1 128 ? 15.272 -11.628 -15.430 1.00 91.88 128 ILE A O 1
ATOM 1072 N N . ASN A 1 129 ? 17.297 -11.205 -16.292 1.00 90.75 129 ASN A N 1
ATOM 1073 C CA . ASN A 1 129 ? 16.931 -11.539 -17.669 1.00 90.75 129 ASN A CA 1
ATOM 1074 C C . ASN A 1 129 ? 16.456 -12.997 -17.788 1.00 90.75 129 ASN A C 1
ATOM 1076 O O . ASN A 1 129 ? 15.462 -13.269 -18.456 1.00 90.75 129 ASN A O 1
ATOM 1080 N N . LYS A 1 130 ? 17.084 -13.927 -17.057 1.00 90.06 130 LYS A N 1
ATOM 1081 C CA . LYS A 1 130 ? 16.676 -15.342 -17.006 1.00 90.06 130 LYS A CA 1
ATOM 1082 C C . LYS A 1 130 ? 15.350 -15.580 -16.273 1.00 90.06 130 LYS A C 1
ATOM 1084 O O . LYS A 1 130 ? 14.632 -16.522 -16.599 1.00 90.06 130 LYS A O 1
ATOM 1089 N N . THR A 1 131 ? 15.058 -14.800 -15.232 1.00 89.25 131 THR A N 1
ATOM 1090 C CA . THR A 1 131 ? 13.924 -15.050 -14.318 1.00 89.25 131 THR A CA 1
ATOM 1091 C C . THR A 1 131 ? 12.739 -14.110 -14.515 1.00 89.25 131 THR A C 1
ATOM 1093 O O . THR A 1 131 ? 11.694 -14.332 -13.899 1.00 89.25 131 THR A O 1
ATOM 1096 N N . SER A 1 132 ? 12.881 -13.084 -15.358 1.00 90.81 132 SER A N 1
ATOM 1097 C CA . SER A 1 132 ? 11.833 -12.101 -15.626 1.00 90.81 132 SER A CA 1
ATOM 1098 C C . SER A 1 132 ? 10.577 -12.756 -16.197 1.00 90.81 132 SER A C 1
ATOM 1100 O O . SER A 1 132 ? 10.632 -13.714 -16.967 1.00 90.81 132 SER A O 1
ATOM 1102 N N . LYS A 1 133 ? 9.425 -12.212 -15.810 1.00 89.50 133 LYS A N 1
ATOM 1103 C CA . LYS A 1 133 ? 8.095 -12.594 -16.299 1.00 89.50 133 LYS A CA 1
ATOM 1104 C C . LYS A 1 133 ? 7.459 -11.429 -17.064 1.00 89.50 133 LYS A C 1
ATOM 1106 O O . LYS A 1 133 ? 8.145 -10.478 -17.428 1.00 89.50 133 LYS A O 1
ATOM 1111 N N . GLU A 1 134 ? 6.150 -11.499 -17.298 1.00 88.88 134 GLU A N 1
ATOM 1112 C CA . GLU A 1 134 ? 5.385 -10.456 -17.992 1.00 88.88 134 GLU A CA 1
ATOM 1113 C C . GLU A 1 134 ? 5.457 -9.104 -17.272 1.00 88.88 134 GLU A C 1
ATOM 1115 O O . GLU A 1 134 ? 5.777 -8.094 -17.898 1.00 88.88 134 GLU A O 1
ATOM 1120 N N . LYS A 1 135 ? 5.207 -9.078 -15.957 1.00 90.50 135 LYS A N 1
ATOM 1121 C CA . LYS A 1 135 ? 5.301 -7.861 -15.144 1.00 90.50 135 LYS A CA 1
ATOM 1122 C C . LYS A 1 135 ? 6.204 -8.081 -13.935 1.00 90.50 135 LYS A C 1
ATOM 1124 O O . LYS A 1 135 ? 5.892 -8.860 -13.032 1.00 90.50 135 LYS A O 1
ATOM 1129 N N . ASN A 1 136 ? 7.321 -7.366 -13.920 1.00 92.25 136 ASN A N 1
ATOM 1130 C CA . ASN A 1 136 ? 8.375 -7.466 -12.920 1.00 92.25 136 ASN A CA 1
ATOM 1131 C C . ASN A 1 136 ? 8.390 -6.216 -12.054 1.00 92.25 136 ASN A C 1
ATOM 1133 O O . ASN A 1 136 ? 8.379 -5.097 -12.567 1.00 92.25 136 ASN A O 1
ATOM 1137 N N . PHE A 1 137 ? 8.459 -6.411 -10.745 1.00 92.12 137 PHE A N 1
ATOM 1138 C CA . PHE A 1 137 ? 8.558 -5.337 -9.780 1.00 92.12 137 PHE A CA 1
ATOM 1139 C C . PHE A 1 137 ? 9.886 -5.407 -9.028 1.00 92.12 137 PHE A C 1
ATOM 1141 O O . PHE A 1 137 ? 10.222 -6.435 -8.447 1.00 92.12 137 PHE A O 1
ATOM 1148 N N . TYR A 1 138 ? 10.631 -4.307 -9.023 1.00 93.00 138 TYR A N 1
ATOM 1149 C CA . TYR A 1 138 ? 11.935 -4.173 -8.389 1.00 93.00 138 TYR A CA 1
ATOM 1150 C C . TYR A 1 138 ? 11.837 -3.187 -7.223 1.00 93.00 138 TYR A C 1
ATOM 1152 O O . TYR A 1 138 ? 11.644 -1.983 -7.408 1.00 93.00 138 TYR A O 1
ATOM 1160 N N . TYR A 1 139 ? 11.960 -3.703 -6.003 1.00 90.94 139 TYR A N 1
ATOM 1161 C CA . TYR A 1 139 ? 11.857 -2.915 -4.785 1.00 90.94 139 TYR A CA 1
ATOM 1162 C C . TYR A 1 139 ? 13.208 -2.318 -4.370 1.00 90.94 139 TYR A C 1
ATOM 1164 O O . TYR A 1 139 ? 14.154 -3.048 -4.044 1.00 90.94 139 TYR A O 1
ATOM 1172 N N . HIS A 1 140 ? 13.245 -0.987 -4.261 1.00 90.44 140 HIS A N 1
ATOM 1173 C CA . HIS A 1 140 ? 14.332 -0.226 -3.642 1.00 90.44 140 HIS A CA 1
ATOM 1174 C C . HIS A 1 140 ? 13.797 0.780 -2.626 1.00 90.44 140 HIS A C 1
ATOM 1176 O O . HIS A 1 140 ? 12.847 1.506 -2.878 1.00 90.44 140 HIS A O 1
ATOM 1182 N N . PHE A 1 141 ? 14.455 0.889 -1.470 1.00 84.81 141 PHE A N 1
ATOM 1183 C CA . PHE A 1 141 ? 13.964 1.744 -0.387 1.00 84.81 141 PHE A CA 1
ATOM 1184 C C . PHE A 1 141 ? 14.068 3.257 -0.684 1.00 84.81 141 PHE A C 1
ATOM 1186 O O . PHE A 1 141 ? 13.144 4.017 -0.396 1.00 84.81 141 PHE A O 1
ATOM 1193 N N . ARG A 1 142 ? 15.198 3.725 -1.235 1.00 88.00 142 ARG A N 1
ATOM 1194 C CA . ARG A 1 142 ? 15.478 5.165 -1.415 1.00 88.00 142 ARG A CA 1
ATOM 1195 C C . ARG A 1 142 ? 15.097 5.632 -2.828 1.00 88.00 142 ARG A C 1
ATOM 1197 O O . ARG A 1 142 ? 15.511 4.953 -3.762 1.00 88.00 142 ARG A O 1
ATOM 1204 N N . PRO A 1 143 ? 14.470 6.817 -2.997 1.00 91.00 143 PRO A N 1
ATOM 1205 C CA . PRO A 1 143 ? 14.173 7.404 -4.312 1.00 91.00 143 PRO A CA 1
ATOM 1206 C C . PRO A 1 143 ? 15.369 7.417 -5.270 1.00 91.00 143 PRO A C 1
ATOM 1208 O O . PRO A 1 143 ? 15.302 6.876 -6.361 1.00 91.00 143 PRO A O 1
ATOM 1211 N N . VAL A 1 144 ? 16.522 7.892 -4.794 1.00 92.56 144 VAL A N 1
ATOM 1212 C CA . VAL A 1 144 ? 17.756 7.930 -5.595 1.00 92.56 144 VAL A CA 1
ATOM 1213 C C . VAL A 1 144 ? 18.154 6.536 -6.097 1.00 92.56 144 VAL A C 1
ATOM 1215 O O . VAL A 1 144 ? 18.593 6.387 -7.227 1.00 92.56 144 VAL A O 1
ATOM 1218 N N . LYS A 1 145 ? 17.960 5.488 -5.284 1.00 92.75 145 LYS A N 1
ATOM 1219 C CA . LYS A 1 145 ? 18.279 4.110 -5.685 1.00 92.75 145 LYS A CA 1
ATOM 1220 C C . LYS A 1 145 ? 17.260 3.522 -6.657 1.00 92.75 145 LYS A C 1
ATOM 1222 O O . LYS A 1 145 ? 17.643 2.675 -7.450 1.00 92.75 145 LYS A O 1
ATOM 1227 N N . VAL A 1 146 ? 16.007 3.974 -6.607 1.00 94.19 146 VAL A N 1
ATOM 1228 C CA . VAL A 1 146 ? 14.987 3.640 -7.610 1.00 94.19 146 VAL A CA 1
ATOM 1229 C C . VAL A 1 146 ? 15.412 4.184 -8.976 1.00 94.19 146 VAL A C 1
ATOM 1231 O O . VAL A 1 146 ? 15.462 3.425 -9.939 1.00 94.19 146 VAL A O 1
ATOM 1234 N N . GLU A 1 147 ? 15.789 5.460 -9.056 1.00 95.56 147 GLU A N 1
ATOM 1235 C CA . GLU A 1 147 ? 16.224 6.074 -10.318 1.00 95.56 147 GLU A CA 1
ATOM 1236 C C . GLU A 1 147 ? 17.550 5.496 -10.834 1.00 95.56 147 GLU A C 1
ATOM 1238 O O . GLU A 1 147 ? 17.646 5.155 -12.012 1.00 95.56 147 GLU A O 1
ATOM 1243 N N . GLU A 1 148 ? 18.558 5.343 -9.964 1.00 95.75 148 GLU A N 1
ATOM 1244 C CA . GLU A 1 148 ? 19.846 4.723 -10.317 1.00 95.75 148 GLU A CA 1
ATOM 1245 C C . GLU A 1 148 ? 19.644 3.314 -10.892 1.00 95.75 148 GLU A C 1
ATOM 1247 O O . GLU A 1 148 ? 20.109 3.025 -11.993 1.00 95.75 148 GLU A O 1
ATOM 1252 N N . PHE A 1 149 ? 18.898 2.455 -10.186 1.00 96.19 149 PHE A N 1
ATOM 1253 C CA . PHE A 1 149 ? 18.633 1.096 -10.653 1.00 96.19 149 PHE A CA 1
ATOM 1254 C C . PHE A 1 149 ? 17.850 1.086 -11.963 1.00 96.19 149 PHE A C 1
ATOM 1256 O O . PHE A 1 149 ? 18.123 0.257 -12.822 1.00 96.19 149 PHE A O 1
ATOM 1263 N N . SER A 1 150 ? 16.912 2.016 -12.156 1.00 97.00 150 SER A N 1
ATOM 1264 C CA . SER A 1 150 ? 16.149 2.103 -13.405 1.00 97.00 150 SER A CA 1
ATOM 1265 C C . SER A 1 150 ? 17.043 2.411 -14.610 1.00 97.00 150 SER A C 1
ATOM 1267 O O . SER A 1 150 ? 16.845 1.828 -15.674 1.00 97.00 150 SER A O 1
ATOM 1269 N N . ARG A 1 151 ? 18.059 3.273 -14.443 1.00 96.94 151 ARG A N 1
ATOM 1270 C CA . ARG A 1 151 ? 19.063 3.547 -15.487 1.00 96.94 151 ARG A CA 1
ATOM 1271 C C . ARG A 1 151 ? 19.896 2.307 -15.788 1.00 96.94 151 ARG A C 1
ATOM 1273 O O . ARG A 1 151 ? 19.975 1.901 -16.940 1.00 96.94 151 ARG A O 1
ATOM 1280 N N . GLU A 1 152 ? 20.431 1.657 -14.762 1.00 95.88 152 GLU A N 1
ATOM 1281 C CA . GLU A 1 152 ? 21.246 0.450 -14.947 1.00 95.88 152 GLU A CA 1
ATOM 1282 C C . GLU A 1 152 ? 20.428 -0.685 -15.576 1.00 95.88 152 GLU A C 1
ATOM 1284 O O . GLU A 1 152 ? 20.902 -1.381 -16.468 1.00 95.88 152 GLU A O 1
ATOM 1289 N N . LEU A 1 153 ? 19.165 -0.836 -15.175 1.00 96.25 153 LEU A N 1
ATOM 1290 C CA . LEU A 1 153 ? 18.245 -1.790 -15.780 1.00 96.25 153 LEU A CA 1
ATOM 1291 C C . LEU A 1 153 ? 18.016 -1.484 -17.267 1.00 96.25 153 LEU A C 1
ATOM 1293 O O . LEU A 1 153 ? 18.017 -2.403 -18.079 1.00 96.25 153 LEU A O 1
ATOM 1297 N N . SER A 1 154 ? 17.878 -0.209 -17.637 1.00 96.44 154 SER A N 1
ATOM 1298 C CA . SER A 1 154 ? 17.683 0.208 -19.033 1.00 96.44 154 SER A CA 1
ATOM 1299 C C . SER A 1 154 ? 18.876 -0.113 -19.938 1.00 96.44 154 SER A C 1
ATOM 1301 O O . SER A 1 154 ? 18.692 -0.414 -21.117 1.00 96.44 154 SER A O 1
ATOM 1303 N N . GLU A 1 155 ? 20.085 -0.108 -19.371 1.00 95.56 155 GLU A N 1
ATOM 1304 C CA . GLU A 1 155 ? 21.332 -0.462 -20.059 1.00 95.56 155 GLU A CA 1
ATOM 1305 C C . GLU A 1 155 ? 21.500 -1.981 -20.220 1.00 95.56 155 GLU A C 1
ATOM 1307 O O . GLU A 1 155 ? 22.212 -2.432 -21.112 1.00 95.56 155 GLU A O 1
ATOM 1312 N N . ASN A 1 156 ? 20.839 -2.777 -19.372 1.00 94.38 156 ASN A N 1
ATOM 1313 C CA . ASN A 1 156 ? 20.997 -4.234 -19.308 1.00 94.38 156 ASN A CA 1
ATOM 1314 C C . ASN A 1 156 ? 19.783 -5.016 -19.852 1.00 94.38 156 ASN A C 1
ATOM 1316 O O . ASN A 1 156 ? 19.753 -6.248 -19.769 1.00 94.38 156 ASN A O 1
ATOM 1320 N N . ILE A 1 157 ? 18.792 -4.314 -20.410 1.00 92.50 157 ILE A N 1
ATOM 1321 C CA . ILE A 1 157 ? 17.611 -4.892 -21.058 1.00 92.50 157 ILE A CA 1
ATOM 1322 C C . ILE A 1 157 ? 17.639 -4.612 -22.566 1.00 92.50 157 ILE A C 1
ATOM 1324 O O . ILE A 1 157 ? 17.825 -3.481 -23.025 1.00 92.50 157 ILE A O 1
ATOM 1328 N N . GLU A 1 158 ? 17.373 -5.659 -23.347 1.00 88.81 158 GLU A N 1
ATOM 1329 C CA . GLU A 1 158 ? 17.395 -5.618 -24.815 1.00 88.81 158 GLU A CA 1
ATOM 1330 C C . GLU A 1 158 ? 16.172 -4.932 -25.441 1.00 88.81 158 GLU A C 1
ATOM 1332 O O . GLU A 1 158 ? 16.230 -4.535 -26.601 1.00 88.81 158 GLU A O 1
ATOM 1337 N N . ALA A 1 159 ? 15.073 -4.769 -24.695 1.00 91.25 159 ALA A N 1
ATOM 1338 C CA . ALA A 1 159 ? 13.839 -4.169 -25.197 1.00 91.25 159 ALA A CA 1
ATOM 1339 C C . ALA A 1 159 ? 14.094 -2.818 -25.891 1.00 91.25 159 ALA A C 1
ATOM 1341 O O . ALA A 1 159 ? 14.890 -2.005 -25.420 1.00 91.25 159 ALA A O 1
ATOM 1342 N N . ASN A 1 160 ? 13.408 -2.582 -27.007 1.00 93.31 160 ASN A N 1
ATOM 1343 C CA . ASN A 1 160 ? 13.349 -1.288 -27.676 1.00 93.31 160 ASN A CA 1
ATOM 1344 C C . ASN A 1 160 ? 11.906 -1.051 -28.138 1.00 93.31 160 ASN A C 1
ATOM 1346 O O . ASN A 1 160 ? 11.398 -1.773 -28.996 1.00 93.31 160 ASN A O 1
ATOM 1350 N N . LEU A 1 161 ? 11.250 -0.072 -27.523 1.00 94.31 161 LEU A N 1
ATOM 1351 C CA . LEU A 1 161 ? 9.849 0.288 -27.718 1.00 94.31 161 LEU A CA 1
ATOM 1352 C C . LEU A 1 161 ? 9.688 1.683 -28.340 1.00 94.31 161 LEU A C 1
ATOM 1354 O O . LEU A 1 161 ? 8.596 2.239 -28.297 1.00 94.31 161 LEU A O 1
ATOM 1358 N N . GLU A 1 162 ? 10.739 2.247 -28.943 1.00 91.75 162 GLU A N 1
ATOM 1359 C CA . GLU A 1 162 ? 10.692 3.587 -29.555 1.00 91.75 162 GLU A CA 1
ATOM 1360 C C . GLU A 1 162 ? 9.606 3.723 -30.635 1.00 91.75 162 GLU A C 1
ATOM 1362 O O . GLU A 1 162 ? 9.076 4.807 -30.848 1.00 91.75 162 GLU A O 1
ATOM 1367 N N . SER A 1 163 ? 9.274 2.624 -31.321 1.00 93.12 163 SER A N 1
ATOM 1368 C CA . SER A 1 163 ? 8.242 2.581 -32.369 1.00 93.12 163 SER A CA 1
ATOM 1369 C C . SER A 1 163 ? 6.856 2.157 -31.864 1.00 93.12 163 SER A C 1
ATOM 1371 O O . SER A 1 163 ? 5.932 2.015 -32.665 1.00 93.12 163 SER A O 1
ATOM 1373 N N . ASP A 1 164 ? 6.694 1.899 -30.565 1.00 96.62 164 ASP A N 1
ATOM 1374 C CA . ASP A 1 164 ? 5.414 1.479 -29.996 1.00 96.62 164 ASP A CA 1
ATOM 1375 C C . ASP A 1 164 ? 4.472 2.682 -29.849 1.00 96.62 164 ASP A C 1
ATOM 1377 O O . ASP A 1 164 ? 4.775 3.647 -29.150 1.00 96.62 164 ASP A O 1
ATOM 1381 N N . SER A 1 165 ? 3.299 2.616 -30.485 1.00 95.81 165 SER A N 1
ATOM 1382 C CA . SER A 1 165 ? 2.337 3.721 -30.497 1.00 95.81 165 SER A CA 1
ATOM 1383 C C . SER A 1 165 ? 1.825 4.109 -29.108 1.00 95.81 165 SER A C 1
ATOM 1385 O O . SER A 1 165 ? 1.638 5.294 -28.850 1.00 95.81 165 SER A O 1
ATOM 1387 N N . GLU A 1 166 ? 1.591 3.145 -28.207 1.00 96.81 166 GLU A N 1
ATOM 1388 C CA . GLU A 1 166 ? 1.132 3.460 -26.845 1.00 96.81 166 GLU A CA 1
ATOM 1389 C C . GLU A 1 166 ? 2.250 4.131 -26.033 1.00 96.81 166 GLU A C 1
ATOM 1391 O O . GLU A 1 166 ? 1.975 4.998 -25.202 1.00 96.81 166 GLU A O 1
ATOM 1396 N N . ILE A 1 167 ? 3.505 3.751 -26.289 1.00 97.44 167 ILE A N 1
ATOM 1397 C CA . ILE A 1 167 ? 4.682 4.340 -25.641 1.00 97.44 167 ILE A CA 1
ATOM 1398 C C . ILE A 1 167 ? 4.973 5.744 -26.168 1.00 97.44 167 ILE A C 1
ATOM 1400 O O . ILE A 1 167 ? 5.240 6.633 -25.362 1.00 97.44 167 ILE A O 1
ATOM 1404 N N . ILE A 1 168 ? 4.879 5.969 -27.480 1.00 96.94 168 ILE A N 1
ATOM 1405 C CA . ILE A 1 168 ? 5.059 7.294 -28.092 1.00 96.94 168 ILE A CA 1
ATOM 1406 C C . ILE A 1 168 ? 4.061 8.290 -27.492 1.00 96.94 168 ILE A C 1
ATOM 1408 O O . ILE A 1 168 ? 4.477 9.330 -26.986 1.00 96.94 168 ILE A O 1
ATOM 1412 N N . ILE A 1 169 ? 2.773 7.928 -27.450 1.00 96.56 169 ILE A N 1
ATOM 1413 C CA . ILE A 1 169 ? 1.721 8.772 -26.862 1.00 96.56 169 ILE A CA 1
ATOM 1414 C C . ILE A 1 169 ? 2.036 9.083 -25.394 1.00 96.56 169 ILE A C 1
ATOM 1416 O O . ILE A 1 169 ? 2.014 10.241 -24.982 1.00 96.56 169 ILE A O 1
ATOM 1420 N N . LEU A 1 170 ? 2.403 8.064 -24.609 1.00 96.31 170 LEU A N 1
ATOM 1421 C CA . LEU A 1 170 ? 2.747 8.247 -23.199 1.00 96.31 170 LEU A CA 1
ATOM 1422 C C . LEU A 1 170 ? 3.950 9.188 -23.007 1.00 96.31 170 LEU A C 1
ATOM 1424 O O . LEU A 1 170 ? 3.963 9.997 -22.077 1.00 96.31 170 LEU A O 1
ATOM 1428 N N . LYS A 1 171 ? 4.968 9.091 -23.867 1.00 96.75 171 LYS A N 1
ATOM 1429 C CA . LYS A 1 171 ? 6.141 9.976 -23.833 1.00 96.75 171 LYS A CA 1
ATOM 1430 C C . LYS A 1 171 ? 5.749 11.424 -24.124 1.00 96.75 171 LYS A C 1
ATOM 1432 O O . LYS A 1 171 ? 6.186 12.309 -23.391 1.00 96.75 171 LYS A O 1
ATOM 1437 N N . GLU A 1 172 ? 4.922 11.654 -25.141 1.00 95.00 172 GLU A N 1
ATOM 1438 C CA . GLU A 1 172 ? 4.430 12.988 -25.511 1.00 95.00 172 GLU A CA 1
ATOM 1439 C C . GLU A 1 172 ? 3.605 13.622 -24.383 1.00 95.00 172 GLU A C 1
ATOM 1441 O O . GLU A 1 172 ? 3.850 14.766 -23.998 1.00 95.00 172 GLU A O 1
ATOM 1446 N N . GLU A 1 173 ? 2.681 12.866 -23.789 1.00 94.62 173 GLU A N 1
ATOM 1447 C CA . GLU A 1 173 ? 1.849 13.347 -22.681 1.00 94.62 173 GLU A CA 1
ATOM 1448 C C . GLU A 1 173 ? 2.688 13.677 -21.436 1.00 94.62 173 GLU A C 1
ATOM 1450 O O . GLU A 1 173 ? 2.498 14.724 -20.814 1.00 94.62 173 GLU A O 1
ATOM 1455 N N . LEU A 1 174 ? 3.657 12.828 -21.073 1.00 93.50 174 LEU A N 1
ATOM 1456 C CA . LEU A 1 174 ? 4.548 13.100 -19.938 1.00 93.50 174 LEU A CA 1
ATOM 1457 C C . LEU A 1 174 ? 5.475 14.294 -20.190 1.00 93.50 174 LEU A C 1
ATOM 1459 O O . LEU A 1 174 ? 5.743 15.054 -19.255 1.00 93.50 174 LEU A O 1
ATOM 1463 N N . ALA A 1 175 ? 5.954 14.471 -21.424 1.00 93.88 175 ALA A N 1
ATOM 1464 C CA . ALA A 1 175 ? 6.774 15.619 -21.803 1.00 93.88 175 ALA A CA 1
ATOM 1465 C C . ALA A 1 175 ? 6.005 16.934 -21.626 1.00 93.88 175 ALA A C 1
ATOM 1467 O O . ALA A 1 175 ? 6.550 17.888 -21.073 1.00 93.88 175 ALA A O 1
ATOM 1468 N N . GLN A 1 176 ? 4.729 16.954 -22.025 1.00 92.00 176 GLN A N 1
ATOM 1469 C CA . GLN A 1 176 ? 3.847 18.114 -21.869 1.00 92.00 176 GLN A CA 1
ATOM 1470 C C . GLN A 1 176 ? 3.500 18.409 -20.403 1.00 92.00 176 GLN A C 1
ATOM 1472 O O . GLN A 1 176 ? 3.405 19.573 -20.020 1.00 92.00 176 GLN A O 1
ATOM 1477 N N . LEU A 1 177 ? 3.301 17.373 -19.581 1.00 89.50 177 LEU A N 1
ATOM 1478 C CA . LEU A 1 177 ? 2.925 17.531 -18.171 1.00 89.50 177 LEU A CA 1
ATOM 1479 C C . LEU A 1 177 ? 4.090 17.952 -17.263 1.00 89.50 177 LEU A C 1
ATOM 1481 O O . LEU A 1 177 ? 3.849 18.554 -16.216 1.00 89.50 177 LEU A O 1
ATOM 1485 N N . ILE A 1 178 ? 5.330 17.589 -17.610 1.00 90.62 178 ILE A N 1
ATOM 1486 C CA . ILE A 1 178 ? 6.512 17.799 -16.759 1.00 90.62 178 ILE A CA 1
ATOM 1487 C C . ILE A 1 178 ? 7.600 18.557 -17.525 1.00 90.62 178 ILE A C 1
ATOM 1489 O O . ILE A 1 178 ? 7.778 19.752 -17.305 1.00 90.62 178 ILE A O 1
ATOM 1493 N N . HIS A 1 179 ? 8.373 17.843 -18.349 1.00 91.94 179 HIS A N 1
ATOM 1494 C CA . HIS A 1 179 ? 9.457 18.352 -19.193 1.00 91.94 179 HIS A CA 1
ATOM 1495 C C . HIS A 1 179 ? 10.010 17.205 -20.056 1.00 91.94 179 HIS A C 1
ATOM 1497 O O . HIS A 1 179 ? 10.035 16.058 -19.604 1.00 91.94 179 HIS A O 1
ATOM 1503 N N . GLU A 1 180 ? 10.546 17.500 -21.242 1.00 89.44 180 GLU A N 1
ATOM 1504 C CA . GLU A 1 180 ? 11.138 16.506 -22.162 1.00 89.44 180 GLU A CA 1
ATOM 1505 C C . GLU A 1 180 ? 12.328 15.735 -21.557 1.00 89.44 180 GLU A C 1
ATOM 1507 O O . GLU A 1 180 ? 12.541 14.556 -21.835 1.00 89.44 180 GLU A O 1
ATOM 1512 N N . ASP A 1 181 ? 13.084 16.382 -20.667 1.00 90.69 181 ASP A N 1
ATOM 1513 C CA . ASP A 1 181 ? 14.229 15.770 -19.974 1.00 90.69 181 ASP A CA 1
ATOM 1514 C C . ASP A 1 181 ? 13.853 14.850 -18.810 1.00 90.69 181 ASP A C 1
ATOM 1516 O O . ASP A 1 181 ? 14.739 14.288 -18.151 1.00 90.69 181 ASP A O 1
ATOM 1520 N N . TYR A 1 182 ? 12.560 14.681 -18.528 1.00 92.75 182 TYR A N 1
ATOM 1521 C CA . TYR A 1 182 ? 12.127 13.815 -17.446 1.00 92.75 182 TYR A CA 1
ATOM 1522 C C . TYR A 1 182 ? 12.631 12.383 -17.675 1.00 92.75 182 TYR A C 1
ATOM 1524 O O . TYR A 1 182 ? 12.322 11.746 -18.680 1.00 92.75 182 TYR A O 1
ATOM 1532 N N . LEU A 1 183 ? 13.411 11.858 -16.721 1.00 94.81 183 LEU A N 1
ATOM 1533 C CA . LEU A 1 183 ? 14.091 10.561 -16.835 1.00 94.81 183 LEU A CA 1
ATOM 1534 C C . LEU A 1 183 ? 13.148 9.432 -17.270 1.00 94.81 183 LEU A C 1
ATOM 1536 O O . LEU A 1 183 ? 13.535 8.578 -18.064 1.00 94.81 183 LEU A O 1
ATOM 1540 N N . GLN A 1 184 ? 11.913 9.444 -16.769 1.00 95.81 184 GLN A N 1
ATOM 1541 C CA . GLN A 1 184 ? 10.910 8.435 -17.085 1.00 95.81 184 GLN A CA 1
ATOM 1542 C C . GLN A 1 184 ? 10.678 8.315 -18.595 1.00 95.81 184 GLN A C 1
ATOM 1544 O O . GLN A 1 184 ? 10.568 7.196 -19.079 1.00 95.81 184 GLN A O 1
ATOM 1549 N N . ILE A 1 185 ? 10.683 9.424 -19.342 1.00 95.88 185 ILE A N 1
ATOM 1550 C CA . ILE A 1 185 ? 10.455 9.447 -20.796 1.00 95.88 185 ILE A CA 1
ATOM 1551 C C . ILE A 1 185 ? 11.485 8.575 -21.522 1.00 95.88 185 ILE A C 1
ATOM 1553 O O . ILE A 1 185 ? 11.117 7.774 -22.377 1.00 95.88 185 ILE A O 1
ATOM 1557 N N . LYS A 1 186 ? 12.761 8.666 -21.126 1.00 94.62 186 LYS A N 1
ATOM 1558 C CA . LYS A 1 186 ? 13.869 7.885 -21.711 1.00 94.62 186 LYS A CA 1
ATOM 1559 C C . LYS A 1 186 ? 13.776 6.397 -21.360 1.00 94.62 186 LYS A C 1
ATOM 1561 O O . LYS A 1 186 ? 14.191 5.537 -22.124 1.00 94.62 186 LYS A O 1
ATOM 1566 N N . LEU A 1 187 ? 13.232 6.085 -20.188 1.00 97.50 187 LEU A N 1
ATOM 1567 C CA . LEU A 1 187 ? 13.104 4.713 -19.695 1.00 97.50 187 LEU A CA 1
ATOM 1568 C C . LEU A 1 187 ? 11.912 3.962 -20.306 1.00 97.50 187 LEU A C 1
ATOM 1570 O O . LEU A 1 187 ? 11.917 2.729 -20.342 1.00 97.50 187 LEU A O 1
ATOM 1574 N N . LEU A 1 188 ? 10.909 4.682 -20.818 1.00 97.31 188 LEU A N 1
ATOM 1575 C CA . LEU A 1 188 ? 9.741 4.077 -21.461 1.00 97.31 188 LEU A CA 1
ATOM 1576 C C . LEU A 1 188 ? 10.098 3.312 -22.738 1.00 97.31 188 LEU A C 1
ATOM 1578 O O . LEU A 1 188 ? 9.493 2.273 -22.994 1.00 97.31 188 LEU A O 1
ATOM 1582 N N . ASP A 1 189 ? 11.139 3.734 -23.460 1.00 96.06 189 ASP A N 1
ATOM 1583 C CA . ASP A 1 189 ? 11.667 3.008 -24.626 1.00 96.06 189 ASP A CA 1
ATOM 1584 C C . ASP A 1 189 ? 12.191 1.611 -24.254 1.00 96.06 189 ASP A C 1
ATOM 1586 O O . ASP A 1 189 ? 12.282 0.719 -25.093 1.00 96.06 189 ASP A O 1
ATOM 1590 N N . LYS A 1 190 ? 12.492 1.385 -22.972 1.00 97.25 190 LYS A N 1
ATOM 1591 C CA . LYS A 1 190 ? 12.889 0.084 -22.419 1.00 97.25 190 LYS A CA 1
ATOM 1592 C C . LYS A 1 190 ? 11.751 -0.640 -21.699 1.00 97.25 190 LYS A C 1
ATOM 1594 O O . LYS A 1 190 ? 11.966 -1.703 -21.120 1.00 97.25 190 LYS A O 1
ATOM 1599 N N . GLY A 1 191 ? 10.540 -0.082 -21.706 1.00 96.94 191 GLY A N 1
ATOM 1600 C CA . GLY A 1 191 ? 9.390 -0.628 -20.985 1.00 96.94 191 GLY A CA 1
ATOM 1601 C C . GLY A 1 191 ? 9.523 -0.522 -19.463 1.00 96.94 191 GLY A C 1
ATOM 1602 O O . GLY A 1 191 ? 8.944 -1.342 -18.741 1.00 96.94 191 GLY A O 1
ATOM 1603 N N . ILE A 1 192 ? 10.305 0.450 -18.977 1.00 98.00 192 ILE A N 1
ATOM 1604 C CA . ILE A 1 192 ? 10.600 0.657 -17.557 1.00 98.00 192 ILE A CA 1
ATOM 1605 C C . ILE A 1 192 ? 9.810 1.857 -17.035 1.00 98.00 192 ILE A C 1
ATOM 1607 O O . ILE A 1 192 ? 9.902 2.959 -17.567 1.00 98.00 192 ILE A O 1
ATOM 1611 N N . VAL A 1 193 ? 9.080 1.652 -15.944 1.00 96.31 193 VAL A N 1
ATOM 1612 C CA . VAL A 1 193 ? 8.412 2.684 -15.146 1.00 96.31 193 VAL A CA 1
ATOM 1613 C C . VAL A 1 193 ? 9.048 2.715 -13.766 1.00 96.31 193 VAL A C 1
ATOM 1615 O O . VAL A 1 193 ? 9.258 1.661 -13.167 1.00 96.31 193 VAL A O 1
ATOM 1618 N N . PHE A 1 194 ? 9.327 3.898 -13.230 1.00 95.12 194 PHE A N 1
ATOM 1619 C CA . PHE A 1 194 ? 9.769 4.056 -11.855 1.00 95.12 194 PHE A CA 1
ATOM 1620 C C . PHE A 1 194 ? 8.824 4.935 -11.045 1.00 95.12 194 PHE A C 1
ATOM 1622 O O . PHE A 1 194 ? 8.250 5.889 -11.559 1.00 95.12 194 PHE A O 1
ATOM 1629 N N . LEU A 1 195 ? 8.673 4.620 -9.757 1.00 91.62 195 LEU A N 1
ATOM 1630 C CA . LEU A 1 195 ? 7.815 5.376 -8.850 1.00 91.62 195 LEU A CA 1
ATOM 1631 C C . LEU A 1 195 ? 8.466 5.569 -7.473 1.00 91.62 195 LEU A C 1
ATOM 1633 O O . LEU A 1 195 ? 8.990 4.637 -6.862 1.00 91.62 195 LEU A O 1
ATOM 1637 N N . HIS A 1 196 ? 8.406 6.785 -6.936 1.00 90.56 196 HIS A N 1
ATOM 1638 C CA . HIS A 1 196 ? 8.802 7.078 -5.557 1.00 90.56 196 HIS A CA 1
ATOM 1639 C C . HIS A 1 196 ? 8.063 8.305 -5.019 1.00 90.56 196 HIS A C 1
ATOM 1641 O O . HIS A 1 196 ? 7.524 9.111 -5.768 1.00 90.56 196 HIS A O 1
ATOM 1647 N N . GLY A 1 197 ? 8.084 8.494 -3.699 1.00 84.00 197 GLY A N 1
ATOM 1648 C CA . GLY A 1 197 ? 7.323 9.549 -3.015 1.00 84.00 197 GLY A CA 1
ATOM 1649 C C . GLY A 1 197 ? 7.746 11.002 -3.261 1.00 84.00 197 GLY A C 1
ATOM 1650 O O . GLY A 1 197 ? 7.211 11.873 -2.593 1.00 84.00 197 GLY A O 1
ATOM 1651 N N . LEU A 1 198 ? 8.693 11.269 -4.167 1.00 87.69 198 LEU A N 1
ATOM 1652 C CA . LEU A 1 198 ? 8.999 12.643 -4.610 1.00 87.69 198 LEU A CA 1
ATOM 1653 C C . LEU A 1 198 ? 8.279 12.990 -5.923 1.00 87.69 198 LEU A C 1
ATOM 1655 O O . LEU A 1 198 ? 8.293 14.144 -6.333 1.00 87.69 198 LEU A O 1
ATOM 1659 N N . ILE A 1 199 ? 7.672 11.999 -6.583 1.00 87.56 199 ILE A N 1
ATOM 1660 C CA . ILE A 1 199 ? 6.871 12.200 -7.789 1.00 87.56 199 ILE A CA 1
ATOM 1661 C C . ILE A 1 199 ? 5.479 12.699 -7.363 1.00 87.56 199 ILE A C 1
ATOM 1663 O O . ILE A 1 199 ? 4.892 12.093 -6.458 1.00 87.56 199 ILE A O 1
ATOM 1667 N N . PRO A 1 200 ? 4.939 13.761 -7.995 1.00 86.19 200 PRO A N 1
ATOM 1668 C CA . PRO A 1 200 ? 3.588 14.250 -7.723 1.00 86.19 200 PRO A CA 1
ATOM 1669 C C . PRO A 1 200 ? 2.517 13.161 -7.879 1.00 86.19 200 PRO A C 1
ATOM 1671 O O . PRO A 1 200 ? 2.613 12.322 -8.775 1.00 86.19 200 PRO A O 1
ATOM 1674 N N . ASP A 1 201 ? 1.475 13.199 -7.044 1.00 82.75 201 ASP A N 1
ATOM 1675 C CA . ASP A 1 201 ? 0.432 12.160 -7.004 1.00 82.75 201 ASP A CA 1
ATOM 1676 C C . ASP A 1 201 ? -0.256 11.954 -8.358 1.00 82.75 201 ASP A C 1
ATOM 1678 O O . ASP A 1 201 ? -0.319 10.825 -8.831 1.00 82.75 201 ASP A O 1
ATOM 1682 N N . GLY A 1 202 ? -0.637 13.032 -9.053 1.00 85.00 202 GLY A N 1
ATOM 1683 C CA . GLY A 1 202 ? -1.268 12.920 -10.374 1.00 85.00 202 GLY A CA 1
ATOM 1684 C C . GLY A 1 202 ? -0.394 12.223 -11.426 1.00 85.00 202 GLY A C 1
ATOM 1685 O O . GLY A 1 202 ? -0.910 11.514 -12.285 1.00 85.00 202 GLY A O 1
ATOM 1686 N N . ILE A 1 203 ? 0.934 12.363 -11.335 1.00 87.75 203 ILE A N 1
ATOM 1687 C CA . ILE A 1 203 ? 1.872 11.671 -12.233 1.00 87.75 203 ILE A CA 1
ATOM 1688 C C . ILE A 1 203 ? 2.004 10.198 -11.846 1.00 87.75 203 ILE A C 1
ATOM 1690 O O . ILE A 1 203 ? 2.044 9.343 -12.730 1.00 87.75 203 ILE A O 1
ATOM 1694 N N . LYS A 1 204 ? 2.044 9.885 -10.543 1.00 87.19 204 LYS A N 1
ATOM 1695 C CA . LYS A 1 204 ? 2.044 8.492 -10.076 1.00 87.19 204 LYS A CA 1
ATOM 1696 C C . LYS A 1 204 ? 0.781 7.782 -10.549 1.00 87.19 204 LYS A C 1
ATOM 1698 O O . LYS A 1 204 ? 0.908 6.799 -11.268 1.00 87.19 204 LYS A O 1
ATOM 1703 N N . ASP A 1 205 ? -0.398 8.332 -10.270 1.00 85.38 205 ASP A N 1
ATOM 1704 C CA . ASP A 1 205 ? -1.683 7.753 -10.681 1.00 85.38 205 ASP A CA 1
ATOM 1705 C C . ASP A 1 205 ? -1.725 7.496 -12.197 1.00 85.38 205 ASP A C 1
ATOM 1707 O O . ASP A 1 205 ? -2.194 6.449 -12.660 1.00 85.38 205 ASP A O 1
ATOM 1711 N N . TYR A 1 206 ? -1.178 8.432 -12.981 1.00 89.81 206 TYR A N 1
ATOM 1712 C CA . TYR A 1 206 ? -1.122 8.314 -14.431 1.00 89.81 206 TYR A CA 1
ATOM 1713 C C . TYR A 1 206 ? -0.190 7.191 -14.912 1.00 89.81 206 TYR A C 1
ATOM 1715 O O . TYR A 1 206 ? -0.595 6.332 -15.705 1.00 89.81 206 TYR A O 1
ATOM 1723 N N . LEU A 1 207 ? 1.043 7.145 -14.401 1.00 91.31 207 LEU A N 1
ATOM 1724 C CA . LEU A 1 207 ? 2.011 6.088 -14.712 1.00 91.31 207 LEU A CA 1
ATOM 1725 C C . LEU A 1 207 ? 1.514 4.711 -14.260 1.00 91.31 207 LEU A C 1
ATOM 1727 O O . LEU A 1 207 ? 1.707 3.711 -14.953 1.00 91.31 207 LEU A O 1
ATOM 1731 N N . GLU A 1 208 ? 0.836 4.652 -13.119 1.00 87.94 208 GLU A N 1
ATOM 1732 C CA . GLU A 1 208 ? 0.236 3.438 -12.578 1.00 87.94 208 GLU A CA 1
ATOM 1733 C C . GLU A 1 208 ? -0.902 2.924 -13.459 1.00 87.94 208 GLU A C 1
ATOM 1735 O O . GLU A 1 208 ? -0.970 1.726 -13.753 1.00 87.94 208 GLU A O 1
ATOM 1740 N N . TYR A 1 209 ? -1.783 3.816 -13.914 1.00 88.88 209 TYR A N 1
ATOM 1741 C CA . TYR A 1 209 ? -2.814 3.490 -14.894 1.00 88.88 209 TYR A CA 1
ATOM 1742 C C . TYR A 1 209 ? -2.200 2.944 -16.191 1.00 88.88 209 TYR A C 1
ATOM 1744 O O . TYR A 1 209 ? -2.607 1.878 -16.671 1.00 88.88 209 TYR A O 1
ATOM 1752 N N . CYS A 1 210 ? -1.171 3.613 -16.715 1.00 91.69 210 CYS A N 1
ATOM 1753 C CA . CYS A 1 210 ? -0.477 3.192 -17.929 1.00 91.69 210 CYS A CA 1
ATOM 1754 C C . CYS A 1 210 ? 0.188 1.825 -17.764 1.00 91.69 210 CYS A C 1
ATOM 1756 O O . CYS A 1 210 ? 0.002 0.951 -18.608 1.00 91.69 210 CYS A O 1
ATOM 1758 N N . PHE A 1 211 ? 0.883 1.582 -16.652 1.00 92.25 211 PHE A N 1
ATOM 1759 C CA . PHE A 1 211 ? 1.511 0.290 -16.373 1.00 92.25 211 PHE A CA 1
ATOM 1760 C C . PHE A 1 211 ? 0.493 -0.858 -16.294 1.00 92.25 211 PHE A C 1
ATOM 1762 O O . PHE A 1 211 ? 0.790 -1.976 -16.725 1.00 92.25 211 PHE A O 1
ATOM 1769 N N . LYS A 1 212 ? -0.718 -0.610 -15.774 1.00 88.19 212 LYS A N 1
ATOM 1770 C CA . LYS A 1 212 ? -1.799 -1.615 -15.739 1.00 88.19 212 LYS A CA 1
ATOM 1771 C C . LYS A 1 212 ? -2.329 -1.946 -17.135 1.00 88.19 212 LYS A C 1
ATOM 1773 O O . LYS A 1 212 ? -2.646 -3.105 -17.396 1.00 88.19 212 LYS A O 1
ATOM 1778 N N . ARG A 1 213 ? -2.455 -0.938 -18.003 1.00 90.50 213 ARG A N 1
ATOM 1779 C CA . ARG A 1 213 ? -3.073 -1.055 -19.334 1.00 90.50 213 ARG A CA 1
ATOM 1780 C C . ARG A 1 213 ? -2.094 -1.546 -20.402 1.00 90.50 213 ARG A C 1
ATOM 1782 O O . ARG A 1 213 ? -2.413 -2.479 -21.136 1.00 90.50 213 ARG A O 1
ATOM 1789 N N . ILE A 1 214 ? -0.922 -0.923 -20.481 1.00 93.31 214 ILE A N 1
ATOM 1790 C CA . ILE A 1 214 ? 0.054 -1.126 -21.553 1.00 93.31 214 ILE A CA 1
ATOM 1791 C C . ILE A 1 214 ? 0.844 -2.399 -21.260 1.00 93.31 214 ILE A C 1
ATOM 1793 O O . ILE A 1 214 ? 1.555 -2.508 -20.254 1.00 93.31 214 ILE A O 1
ATOM 1797 N N . LYS A 1 215 ? 0.735 -3.391 -22.144 1.00 92.25 215 LYS A N 1
ATOM 1798 C CA . LYS A 1 215 ? 1.384 -4.700 -21.953 1.00 92.25 215 LYS A CA 1
ATOM 1799 C C . LYS A 1 215 ? 2.909 -4.609 -21.999 1.00 92.25 215 LYS A C 1
ATOM 1801 O O . LYS A 1 215 ? 3.571 -5.303 -21.234 1.00 92.25 215 LYS A O 1
ATOM 1806 N N . ASN A 1 216 ? 3.446 -3.718 -22.830 1.00 94.62 216 ASN A N 1
ATOM 1807 C CA . ASN A 1 216 ? 4.884 -3.599 -23.074 1.00 94.62 216 ASN A CA 1
ATOM 1808 C C . ASN A 1 216 ? 5.656 -2.879 -21.954 1.00 94.62 216 ASN A C 1
ATOM 1810 O O . ASN A 1 216 ? 6.876 -2.994 -21.882 1.00 94.62 216 ASN A O 1
ATOM 1814 N N . LEU A 1 217 ? 4.964 -2.230 -21.010 1.00 95.94 217 LEU A N 1
ATOM 1815 C CA . LEU A 1 217 ? 5.576 -1.727 -19.776 1.00 95.94 217 LEU A CA 1
ATOM 1816 C C . LEU A 1 217 ? 5.824 -2.880 -18.796 1.00 95.94 217 LEU A C 1
ATOM 1818 O O . LEU A 1 217 ? 4.987 -3.161 -17.942 1.00 95.94 217 LEU A O 1
ATOM 1822 N N . LYS A 1 218 ? 6.937 -3.596 -18.932 1.00 95.31 218 LYS A N 1
ATOM 1823 C CA . LYS A 1 218 ? 7.187 -4.843 -18.187 1.00 95.31 218 LYS A CA 1
ATOM 1824 C C . LYS A 1 218 ? 7.883 -4.656 -16.845 1.00 95.31 218 LYS A C 1
ATOM 1826 O O . LYS A 1 218 ? 7.825 -5.556 -16.007 1.00 95.31 218 LYS A O 1
ATOM 1831 N N . HIS A 1 219 ? 8.537 -3.520 -16.623 1.00 96.44 219 HIS A N 1
ATOM 1832 C CA . HIS A 1 219 ? 9.426 -3.328 -15.480 1.00 96.44 219 HIS A CA 1
ATOM 1833 C C . HIS A 1 219 ? 8.963 -2.143 -14.641 1.00 96.44 219 HIS A C 1
ATOM 1835 O O . HIS A 1 219 ? 8.940 -1.015 -15.118 1.00 96.44 219 HIS A O 1
ATOM 1841 N N . LEU A 1 220 ? 8.599 -2.398 -13.388 1.00 94.56 220 LEU A N 1
ATOM 1842 C CA . LEU A 1 220 ? 8.282 -1.369 -12.406 1.00 94.56 220 LEU A CA 1
ATOM 1843 C C . LEU A 1 220 ? 9.400 -1.307 -11.368 1.00 94.56 220 LEU A C 1
ATOM 1845 O O . LEU A 1 220 ? 9.689 -2.317 -10.735 1.00 94.56 220 LEU A O 1
ATOM 1849 N N . VAL A 1 221 ? 10.005 -0.147 -11.141 1.00 94.94 221 VAL A N 1
ATOM 1850 C CA . VAL A 1 221 ? 11.009 0.055 -10.085 1.00 94.94 221 VAL A CA 1
ATOM 1851 C C . VAL A 1 221 ? 10.455 1.036 -9.065 1.00 94.94 221 VAL A C 1
ATOM 1853 O O . VAL A 1 221 ? 10.134 2.168 -9.407 1.00 94.94 221 VAL A O 1
ATOM 1856 N N . ALA A 1 222 ? 10.321 0.649 -7.799 1.00 91.50 222 ALA A N 1
ATOM 1857 C CA . ALA A 1 222 ? 9.735 1.566 -6.826 1.00 91.50 222 ALA A CA 1
ATOM 1858 C C . ALA A 1 222 ? 10.110 1.294 -5.376 1.00 91.50 222 ALA A C 1
ATOM 1860 O O . ALA A 1 222 ? 10.656 0.247 -5.023 1.00 91.50 222 ALA A O 1
ATOM 1861 N N . ASN A 1 223 ? 9.763 2.259 -4.527 1.00 87.75 223 ASN A N 1
ATOM 1862 C CA . ASN A 1 223 ? 9.818 2.113 -3.080 1.00 87.75 223 ASN A CA 1
ATOM 1863 C C . ASN A 1 223 ? 8.451 1.733 -2.490 1.00 87.75 223 ASN A C 1
ATOM 1865 O O . ASN A 1 223 ? 7.495 1.440 -3.203 1.00 87.75 223 ASN A O 1
ATOM 1869 N N . SER A 1 224 ? 8.346 1.733 -1.159 1.00 71.44 224 SER A N 1
ATOM 1870 C CA . SER A 1 224 ? 7.110 1.339 -0.480 1.00 71.44 224 SER A CA 1
ATOM 1871 C C . SER A 1 224 ? 5.955 2.330 -0.619 1.00 71.44 224 SER A C 1
ATOM 1873 O O . SER A 1 224 ? 4.849 1.991 -0.225 1.00 71.44 224 SER A O 1
ATOM 1875 N N . VAL A 1 225 ? 6.181 3.526 -1.172 1.00 65.50 225 VAL A N 1
ATOM 1876 C CA . VAL A 1 225 ? 5.148 4.573 -1.273 1.00 65.50 225 VAL A CA 1
ATOM 1877 C C . VAL A 1 225 ? 4.026 4.173 -2.231 1.00 65.50 225 VAL A C 1
ATOM 1879 O O . VAL A 1 225 ? 2.892 4.577 -2.030 1.00 65.50 225 VAL A O 1
ATOM 1882 N N . ILE A 1 226 ? 4.313 3.331 -3.224 1.00 62.09 226 ILE A N 1
ATOM 1883 C CA . ILE A 1 226 ? 3.290 2.802 -4.140 1.00 62.09 226 ILE A CA 1
ATOM 1884 C C . ILE A 1 226 ? 2.649 1.498 -3.652 1.00 62.09 226 ILE A C 1
ATOM 1886 O O . ILE A 1 226 ? 1.871 0.876 -4.371 1.00 62.09 226 ILE A O 1
ATOM 1890 N N . LEU A 1 227 ? 3.038 1.016 -2.467 1.00 57.25 227 LEU A N 1
ATOM 1891 C CA . LEU A 1 227 ? 2.609 -0.287 -1.956 1.00 57.25 227 LEU A CA 1
ATOM 1892 C C . LEU A 1 227 ? 1.407 -0.211 -1.030 1.00 57.25 227 LEU A C 1
ATOM 1894 O O . LEU A 1 227 ? 0.925 -1.256 -0.615 1.00 57.25 227 LEU A O 1
ATOM 1898 N N . GLU A 1 228 ? 0.892 0.970 -0.719 1.00 59.88 228 GLU A N 1
ATOM 1899 C CA . GLU A 1 228 ? -0.320 1.121 0.085 1.00 59.88 228 GLU A CA 1
ATOM 1900 C C . GLU A 1 228 ? -1.510 1.326 -0.878 1.00 59.88 228 GLU A C 1
ATOM 1902 O O . GLU A 1 228 ? -1.487 2.212 -1.723 1.00 59.88 228 GLU A O 1
ATOM 1907 N N . GLY A 1 229 ? -2.518 0.442 -0.850 1.00 57.03 229 GLY A N 1
ATOM 1908 C CA . GLY A 1 229 ? -3.789 0.610 -1.596 1.00 57.03 229 GLY A CA 1
ATOM 1909 C C . GLY A 1 229 ? -3.814 0.266 -3.102 1.00 57.03 229 GLY A C 1
ATOM 1910 O O . GLY A 1 229 ? -4.874 0.167 -3.712 1.00 57.03 229 GLY A O 1
ATOM 1911 N N . MET A 1 230 ? -2.671 -0.016 -3.721 1.00 62.62 230 MET A N 1
ATOM 1912 C CA . MET A 1 230 ? -2.545 -0.165 -5.180 1.00 62.62 230 MET A CA 1
ATOM 1913 C C . MET A 1 230 ? -2.772 -1.581 -5.747 1.00 62.62 230 MET A C 1
ATOM 1915 O O . MET A 1 230 ? -2.098 -2.519 -5.322 1.00 62.62 230 MET A O 1
ATOM 1919 N N . ASN A 1 231 ? -3.669 -1.751 -6.737 1.00 67.81 231 ASN A N 1
ATOM 1920 C CA . ASN A 1 231 ? -3.903 -3.007 -7.487 1.00 67.81 231 ASN A CA 1
ATOM 1921 C C . ASN A 1 231 ? -3.105 -3.083 -8.794 1.00 67.81 231 ASN A C 1
ATOM 1923 O O . ASN A 1 231 ? -3.635 -2.747 -9.852 1.00 67.81 231 ASN A O 1
ATOM 1927 N N . MET A 1 232 ? -1.839 -3.503 -8.712 1.00 75.75 232 MET A N 1
ATOM 1928 C CA . MET A 1 232 ? -0.945 -3.645 -9.868 1.00 75.75 232 MET A CA 1
ATOM 1929 C C . MET A 1 232 ? -0.847 -5.099 -10.338 1.00 75.75 232 MET A C 1
ATOM 1931 O O . MET A 1 232 ? -0.769 -5.994 -9.493 1.00 75.75 232 MET A O 1
ATOM 1935 N N . PRO A 1 233 ? -0.802 -5.347 -11.660 1.00 78.38 233 PRO A N 1
ATOM 1936 C CA . PRO A 1 233 ? -0.599 -6.676 -12.201 1.00 78.38 233 PRO A CA 1
ATOM 1937 C C . PRO A 1 233 ? 0.878 -7.050 -12.112 1.00 78.38 233 PRO A C 1
ATOM 1939 O O . PRO A 1 233 ? 1.610 -6.847 -13.067 1.00 78.38 233 PRO A O 1
ATOM 1942 N N . ILE A 1 234 ? 1.341 -7.519 -10.955 1.00 85.50 234 ILE A N 1
ATOM 1943 C CA . ILE A 1 234 ? 2.746 -7.895 -10.745 1.00 85.50 234 ILE A CA 1
ATOM 1944 C C . ILE A 1 234 ? 2.836 -9.416 -10.704 1.00 85.50 234 ILE A C 1
ATOM 1946 O O . ILE A 1 234 ? 2.247 -10.041 -9.823 1.00 85.50 234 ILE A O 1
ATOM 1950 N N . ASP A 1 235 ? 3.602 -9.997 -11.624 1.00 83.69 235 ASP A N 1
ATOM 1951 C CA . ASP A 1 235 ? 3.813 -11.447 -11.696 1.00 83.69 235 ASP A CA 1
ATOM 1952 C C . ASP A 1 235 ? 5.080 -11.897 -10.962 1.00 83.69 235 ASP A C 1
ATOM 1954 O O . ASP A 1 235 ? 5.244 -13.081 -10.647 1.00 83.69 235 ASP A O 1
ATOM 1958 N N . ASN A 1 236 ? 6.009 -10.960 -10.755 1.00 87.25 236 ASN A N 1
ATOM 1959 C CA . ASN A 1 236 ? 7.349 -11.248 -10.280 1.00 87.25 236 ASN A CA 1
ATOM 1960 C C . ASN A 1 236 ? 7.931 -10.117 -9.434 1.00 87.25 236 ASN A C 1
ATOM 1962 O O . ASN A 1 236 ? 7.824 -8.955 -9.820 1.00 87.25 236 ASN A O 1
ATOM 1966 N N . LEU A 1 237 ? 8.561 -10.444 -8.304 1.00 88.75 237 LEU A N 1
ATOM 1967 C CA . LEU A 1 237 ? 9.100 -9.455 -7.368 1.00 88.75 237 LEU A CA 1
ATOM 1968 C C . LEU A 1 237 ? 10.578 -9.687 -7.076 1.00 88.75 237 LEU A C 1
ATOM 1970 O O . LEU A 1 237 ? 10.968 -10.762 -6.632 1.00 88.75 237 LEU A O 1
ATOM 1974 N N . TYR A 1 238 ? 11.369 -8.630 -7.204 1.00 90.25 238 TYR A N 1
ATOM 1975 C CA . TYR A 1 238 ? 12.769 -8.556 -6.819 1.00 90.25 238 TYR A CA 1
ATOM 1976 C C . TYR A 1 238 ? 12.948 -7.571 -5.667 1.00 90.25 238 TYR A C 1
ATOM 1978 O O . TYR A 1 238 ? 12.503 -6.428 -5.730 1.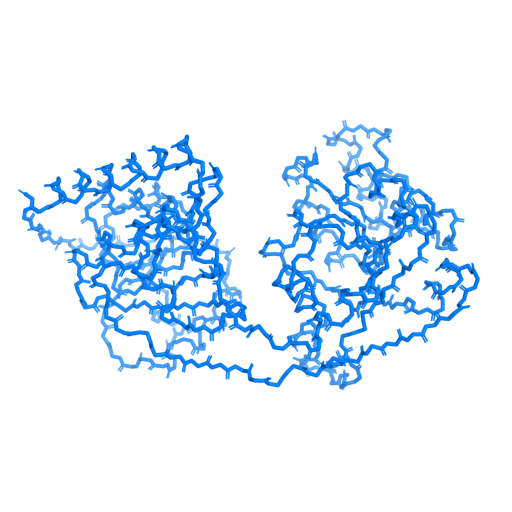00 90.25 238 TYR A O 1
ATOM 1986 N N . ILE A 1 239 ? 13.635 -7.996 -4.613 1.00 89.44 239 ILE A N 1
ATOM 1987 C CA . ILE A 1 239 ? 13.949 -7.184 -3.440 1.00 89.44 239 ILE A CA 1
ATOM 1988 C C . ILE A 1 239 ? 15.458 -7.001 -3.393 1.00 89.44 239 ILE A C 1
ATOM 1990 O O . ILE A 1 239 ? 16.187 -7.946 -3.095 1.00 89.44 239 ILE A O 1
ATOM 1994 N N . PHE A 1 240 ? 15.914 -5.775 -3.644 1.00 87.69 240 PHE A N 1
ATOM 1995 C CA . PHE A 1 240 ? 17.335 -5.416 -3.583 1.00 87.69 240 PHE A CA 1
ATOM 1996 C C . PHE A 1 240 ? 17.756 -4.859 -2.232 1.00 87.69 240 PHE A C 1
ATOM 1998 O O . PHE A 1 240 ? 18.938 -4.811 -1.906 1.00 87.69 240 PHE A O 1
ATOM 2005 N N . ASN A 1 241 ? 16.805 -4.389 -1.426 1.00 82.94 241 ASN A N 1
ATOM 2006 C CA . ASN A 1 241 ? 17.128 -3.769 -0.153 1.00 82.94 241 ASN A CA 1
ATOM 2007 C C . ASN A 1 241 ? 16.097 -4.111 0.925 1.00 82.94 241 ASN A C 1
ATOM 2009 O O . ASN A 1 241 ? 14.906 -3.876 0.762 1.00 82.94 241 ASN A O 1
ATOM 2013 N N . GLY A 1 242 ? 16.579 -4.648 2.049 1.00 75.94 242 GLY A N 1
ATOM 2014 C CA . GLY A 1 242 ? 15.762 -5.040 3.200 1.00 75.94 242 GLY A CA 1
ATOM 2015 C C . GLY A 1 242 ? 15.651 -3.977 4.296 1.00 75.94 242 GLY A C 1
ATOM 2016 O O . GLY A 1 242 ? 15.035 -4.228 5.336 1.00 75.94 242 GLY A O 1
ATOM 2017 N N . ARG A 1 243 ? 16.291 -2.814 4.139 1.00 75.31 243 ARG A N 1
ATOM 2018 C CA . ARG A 1 243 ? 16.316 -1.774 5.173 1.00 75.31 243 ARG A CA 1
ATOM 2019 C C . ARG A 1 243 ? 14.893 -1.282 5.425 1.00 75.31 243 ARG A C 1
ATOM 2021 O O . ARG A 1 243 ? 14.194 -0.916 4.493 1.00 75.31 243 ARG A O 1
ATOM 2028 N N . LEU A 1 244 ? 14.481 -1.278 6.695 1.00 73.06 244 LEU A N 1
ATOM 2029 C CA . LEU A 1 244 ? 13.142 -0.866 7.149 1.00 73.06 244 LEU A CA 1
ATOM 2030 C C . LEU A 1 244 ? 11.961 -1.688 6.582 1.00 73.06 244 LEU A C 1
ATOM 2032 O O . LEU A 1 244 ? 10.809 -1.362 6.866 1.00 73.06 244 LEU A O 1
ATOM 2036 N N . LEU A 1 245 ? 12.223 -2.792 5.871 1.00 77.06 245 LEU A N 1
ATOM 2037 C CA . LEU A 1 245 ? 11.210 -3.802 5.562 1.00 77.06 245 LEU A CA 1
ATOM 2038 C C . LEU A 1 245 ? 10.982 -4.680 6.796 1.00 77.06 245 LEU A C 1
ATOM 2040 O O . LEU A 1 245 ? 11.728 -5.631 7.049 1.00 77.06 245 LEU A O 1
ATOM 2044 N N . THR A 1 246 ? 9.980 -4.333 7.601 1.00 77.56 246 THR A N 1
ATOM 2045 C CA . THR A 1 246 ? 9.474 -5.199 8.677 1.00 77.56 246 THR A CA 1
ATOM 2046 C C . THR A 1 246 ? 8.822 -6.453 8.086 1.00 77.56 246 THR A C 1
ATOM 2048 O O . THR A 1 246 ? 8.583 -6.526 6.880 1.00 77.56 246 THR A O 1
ATOM 2051 N N . GLN A 1 247 ? 8.538 -7.456 8.921 1.00 75.88 247 GLN A N 1
ATOM 2052 C CA . GLN A 1 247 ? 7.876 -8.681 8.464 1.00 75.88 247 GLN A CA 1
ATOM 2053 C C . GLN A 1 247 ? 6.513 -8.383 7.825 1.00 75.88 247 GLN A C 1
ATOM 2055 O O . GLN A 1 247 ? 6.252 -8.863 6.728 1.00 75.88 247 GLN A O 1
ATOM 2060 N N . SER A 1 248 ? 5.702 -7.532 8.464 1.00 72.44 248 SER A N 1
ATOM 2061 C CA . SER A 1 248 ? 4.410 -7.084 7.930 1.00 72.44 248 SER A CA 1
ATOM 2062 C C . SER A 1 248 ? 4.567 -6.361 6.584 1.00 72.44 248 SER A C 1
ATOM 2064 O O . SER A 1 248 ? 3.979 -6.784 5.594 1.00 72.44 248 SER A O 1
ATOM 2066 N N . LYS A 1 249 ? 5.472 -5.373 6.472 1.00 76.69 249 LYS A N 1
ATOM 2067 C CA . LYS A 1 249 ? 5.722 -4.667 5.197 1.00 76.69 249 LYS A CA 1
ATOM 2068 C C . LYS A 1 249 ? 6.176 -5.600 4.078 1.00 76.69 249 LYS A C 1
ATOM 2070 O O . LYS A 1 249 ? 5.762 -5.441 2.934 1.00 76.69 249 LYS A O 1
ATOM 2075 N N . LEU A 1 250 ? 7.029 -6.569 4.402 1.00 78.88 250 LEU A N 1
ATOM 2076 C CA . LEU A 1 250 ? 7.501 -7.565 3.447 1.00 78.88 250 LEU A CA 1
ATOM 2077 C C . LEU A 1 250 ? 6.366 -8.494 2.994 1.00 78.88 250 LEU A C 1
ATOM 2079 O O . LEU A 1 250 ? 6.265 -8.799 1.812 1.00 78.88 250 LEU A O 1
ATOM 2083 N N . LEU A 1 251 ? 5.505 -8.926 3.912 1.00 75.56 251 LEU A N 1
ATOM 2084 C CA . LEU A 1 251 ? 4.341 -9.751 3.598 1.00 75.56 251 LEU A CA 1
ATOM 2085 C C . LEU A 1 251 ? 3.311 -8.998 2.762 1.00 75.56 251 LEU A C 1
ATOM 2087 O O . LEU A 1 251 ? 2.845 -9.548 1.769 1.00 75.56 251 LEU A O 1
ATOM 2091 N N . ASN A 1 252 ? 3.025 -7.742 3.104 1.00 75.12 252 ASN A N 1
ATOM 2092 C CA . ASN A 1 252 ? 2.145 -6.872 2.323 1.00 75.12 252 ASN A CA 1
ATOM 2093 C C . ASN A 1 252 ? 2.689 -6.687 0.909 1.00 75.12 252 ASN A C 1
ATOM 2095 O O . ASN A 1 252 ? 1.943 -6.774 -0.059 1.00 75.12 252 ASN A O 1
ATOM 2099 N N . LEU A 1 253 ? 4.001 -6.497 0.773 1.00 78.75 253 LEU A N 1
ATOM 2100 C CA . LEU A 1 253 ? 4.664 -6.422 -0.521 1.00 78.75 253 LEU A CA 1
ATOM 2101 C C . LEU A 1 253 ? 4.505 -7.729 -1.326 1.00 78.75 253 LEU A C 1
ATOM 2103 O O . LEU A 1 253 ? 4.108 -7.684 -2.488 1.00 78.75 253 LEU A O 1
ATOM 2107 N N . ILE A 1 254 ? 4.769 -8.886 -0.714 1.00 77.69 254 ILE A N 1
ATOM 2108 C CA . ILE A 1 254 ? 4.663 -10.198 -1.376 1.00 77.69 254 ILE A CA 1
ATOM 2109 C C . ILE A 1 254 ? 3.215 -10.528 -1.747 1.00 77.69 254 ILE A C 1
ATOM 2111 O O . ILE A 1 254 ? 2.968 -10.998 -2.851 1.00 77.69 254 ILE A O 1
ATOM 2115 N N . GLY A 1 255 ? 2.251 -10.243 -0.870 1.00 72.50 255 GLY A N 1
ATOM 2116 C CA . GLY A 1 255 ? 0.827 -10.497 -1.109 1.00 72.50 255 GLY A CA 1
ATOM 2117 C C . GLY A 1 255 ? 0.236 -9.685 -2.267 1.00 72.50 255 GLY A C 1
ATOM 2118 O O . GLY A 1 255 ? -0.848 -10.000 -2.755 1.00 72.50 255 GLY A O 1
ATOM 2119 N N . ARG A 1 256 ? 0.944 -8.652 -2.744 1.00 71.19 256 ARG A N 1
ATOM 2120 C CA . ARG A 1 256 ? 0.553 -7.883 -3.935 1.00 71.19 256 ARG A CA 1
ATOM 2121 C C . ARG A 1 256 ? 1.029 -8.511 -5.245 1.00 71.19 256 ARG A C 1
ATOM 2123 O O . ARG A 1 256 ? 0.546 -8.085 -6.293 1.00 71.19 256 ARG A O 1
ATOM 2130 N N . VAL A 1 257 ? 1.912 -9.505 -5.187 1.00 72.25 257 VAL A N 1
ATOM 2131 C CA . VAL A 1 257 ? 2.411 -10.279 -6.332 1.00 72.25 257 VAL A CA 1
ATOM 2132 C C . VAL A 1 257 ? 1.476 -11.461 -6.577 1.00 72.25 257 VAL A C 1
ATOM 2134 O O . VAL A 1 257 ? 1.095 -12.141 -5.629 1.00 72.25 257 VAL A O 1
ATOM 2137 N N . ASN A 1 258 ? 1.124 -11.729 -7.838 1.00 68.12 258 ASN A N 1
ATOM 2138 C CA . ASN A 1 258 ? 0.266 -12.851 -8.238 1.00 68.12 258 ASN A CA 1
ATOM 2139 C C . ASN A 1 258 ? -1.073 -12.905 -7.480 1.00 68.12 258 ASN A C 1
ATOM 2141 O O . ASN A 1 258 ? -1.443 -13.911 -6.874 1.00 68.12 258 ASN A O 1
ATOM 2145 N N . ARG A 1 259 ? -1.837 -11.808 -7.521 1.00 68.06 259 ARG A N 1
ATOM 2146 C CA . ARG A 1 259 ? -3.160 -11.754 -6.882 1.00 68.06 259 ARG A CA 1
ATOM 2147 C C . ARG A 1 259 ? -4.079 -12.834 -7.446 1.00 68.06 259 ARG A C 1
ATOM 2149 O O . ARG A 1 259 ? -4.159 -13.021 -8.656 1.00 68.06 259 ARG A O 1
ATOM 2156 N N . LEU A 1 260 ? -4.827 -13.506 -6.572 1.00 64.56 260 LEU A N 1
ATOM 2157 C CA . LEU A 1 260 ? -5.680 -14.645 -6.938 1.00 64.56 260 LEU A CA 1
ATOM 2158 C C . LEU A 1 260 ? -6.679 -14.313 -8.058 1.00 64.56 260 LEU A C 1
ATOM 2160 O O . LEU A 1 260 ? -6.922 -15.143 -8.926 1.00 64.56 260 LEU A O 1
ATOM 2164 N N . ASN A 1 261 ? -7.207 -13.087 -8.094 1.00 58.53 261 ASN A N 1
ATOM 2165 C CA . ASN A 1 261 ? -8.108 -12.626 -9.157 1.00 58.53 261 ASN A CA 1
ATOM 2166 C C . ASN A 1 261 ? -7.443 -12.521 -10.545 1.00 58.53 261 ASN A C 1
ATOM 2168 O O . ASN A 1 261 ? -8.149 -12.473 -11.548 1.00 58.53 261 ASN A O 1
ATOM 2172 N N . MET A 1 262 ? -6.111 -12.479 -10.613 1.00 60.75 262 MET A N 1
ATOM 2173 C CA . MET A 1 262 ? -5.345 -12.556 -11.859 1.00 60.75 262 MET A CA 1
ATOM 2174 C C . MET A 1 262 ? -5.036 -13.997 -12.272 1.00 60.75 262 MET A C 1
ATOM 2176 O O . MET A 1 262 ? -4.811 -14.260 -13.449 1.00 60.75 262 MET A O 1
ATOM 2180 N N . ILE A 1 263 ? -5.016 -14.919 -11.308 1.00 58.16 263 ILE A N 1
ATOM 2181 C CA . ILE A 1 263 ? -4.743 -16.346 -11.523 1.00 58.16 263 ILE A CA 1
ATOM 2182 C C . ILE A 1 263 ? -6.018 -17.081 -11.941 1.00 58.16 263 ILE A C 1
ATOM 2184 O O . ILE A 1 263 ? -5.977 -17.946 -12.813 1.00 58.16 263 ILE A O 1
ATOM 2188 N N . PHE A 1 264 ? -7.145 -16.725 -11.322 1.00 56.75 264 PHE A N 1
ATOM 2189 C CA . PHE A 1 264 ? -8.458 -17.317 -11.552 1.00 56.75 264 PHE A CA 1
ATOM 2190 C C . PHE A 1 264 ? -9.318 -16.370 -12.395 1.00 56.75 264 PHE A C 1
ATOM 2192 O O . PHE A 1 264 ? -10.203 -15.677 -11.891 1.00 56.75 264 PHE A O 1
ATOM 2199 N N . GLY A 1 265 ? -9.021 -16.313 -13.694 1.00 57.88 265 GLY A N 1
ATOM 2200 C CA . GLY A 1 265 ? -9.835 -15.609 -14.685 1.00 57.88 265 GLY A CA 1
ATOM 2201 C C . GLY A 1 265 ? -10.786 -16.559 -15.414 1.00 57.88 265 GLY A C 1
ATOM 2202 O O . GLY A 1 265 ? -10.528 -17.753 -15.518 1.00 57.88 265 GLY A O 1
ATOM 2203 N N . ALA A 1 266 ? -11.863 -16.025 -15.999 1.00 46.72 266 ALA A N 1
ATOM 2204 C CA . ALA A 1 266 ? -12.880 -16.814 -16.709 1.00 46.72 266 ALA A CA 1
ATOM 2205 C C . ALA A 1 266 ? -12.348 -17.642 -17.905 1.00 46.72 266 ALA A C 1
ATOM 2207 O O . ALA A 1 266 ? -13.060 -18.507 -18.404 1.00 46.72 266 ALA A O 1
ATOM 2208 N N . SER A 1 267 ? -11.125 -17.380 -18.378 1.00 51.69 267 SER A N 1
ATOM 2209 C CA . SER A 1 267 ? -10.550 -17.993 -19.584 1.00 51.69 267 SER A CA 1
ATOM 2210 C C . SER A 1 267 ? -9.148 -18.591 -19.414 1.00 51.69 267 SER A C 1
ATOM 2212 O O . SER A 1 267 ? -8.643 -19.189 -20.364 1.00 51.69 267 SER A O 1
ATOM 2214 N N . LYS A 1 268 ? -8.503 -18.459 -18.245 1.00 54.69 268 LYS A N 1
ATOM 2215 C CA . LYS A 1 268 ? -7.157 -19.002 -17.990 1.00 54.69 268 LYS A CA 1
ATOM 2216 C C . LYS A 1 268 ? -6.996 -19.401 -16.524 1.00 54.69 268 LYS A C 1
ATOM 2218 O O . LYS A 1 268 ? -7.120 -18.556 -15.647 1.00 54.69 268 LYS A O 1
ATOM 2223 N N . ASN A 1 269 ? -6.673 -20.675 -16.297 1.00 58.41 269 ASN A N 1
ATOM 2224 C CA . ASN A 1 269 ? -6.313 -21.238 -14.995 1.00 58.41 269 ASN A CA 1
ATOM 2225 C C . ASN A 1 269 ? -4.815 -21.562 -14.993 1.00 58.41 269 ASN A C 1
ATOM 2227 O O . ASN A 1 269 ? -4.409 -22.700 -15.227 1.00 58.41 269 ASN A O 1
ATOM 2231 N N . GLU A 1 270 ? -3.973 -20.557 -14.766 1.00 62.91 270 GLU A N 1
ATOM 2232 C CA . GLU A 1 270 ? -2.520 -20.747 -14.722 1.00 62.91 270 GLU A CA 1
ATOM 2233 C C . GLU A 1 270 ? -2.080 -21.053 -13.283 1.00 62.91 270 GLU A C 1
ATOM 2235 O O . GLU A 1 270 ? -1.505 -20.209 -12.602 1.00 62.91 270 GLU A O 1
ATOM 2240 N N . LEU A 1 271 ? -2.349 -22.280 -12.811 1.00 63.09 271 LEU A N 1
ATOM 2241 C CA . LEU A 1 271 ? -2.036 -22.735 -11.442 1.00 63.09 271 LEU A CA 1
ATOM 2242 C C . LEU A 1 271 ? -0.563 -22.513 -11.044 1.00 63.09 271 LEU A C 1
ATOM 2244 O O . LEU A 1 271 ? -0.270 -22.291 -9.873 1.00 63.09 271 LEU A O 1
ATOM 2248 N N . GLY A 1 272 ? 0.363 -22.491 -12.010 1.00 60.75 272 GLY A N 1
ATOM 2249 C CA . GLY A 1 272 ? 1.773 -22.150 -11.782 1.00 60.75 272 GLY A CA 1
ATOM 2250 C C . GLY A 1 272 ? 2.017 -20.715 -11.285 1.00 60.75 272 GLY A C 1
ATOM 2251 O O . GLY A 1 272 ? 3.102 -20.428 -10.783 1.00 60.75 272 GLY A O 1
ATOM 2252 N N . ARG A 1 273 ? 1.026 -19.817 -11.382 1.00 63.56 273 ARG A N 1
ATOM 2253 C CA . ARG A 1 273 ? 1.070 -18.462 -10.805 1.00 63.56 273 ARG A CA 1
ATOM 2254 C C . ARG A 1 273 ? 0.650 -18.412 -9.335 1.00 63.56 273 ARG A C 1
ATOM 2256 O O . ARG A 1 273 ? 0.862 -17.384 -8.707 1.00 63.56 273 ARG A O 1
ATOM 2263 N N . LEU A 1 274 ? 0.120 -19.500 -8.759 1.00 61.78 274 LEU A N 1
ATOM 2264 C CA . LEU A 1 274 ? -0.185 -19.570 -7.317 1.00 61.78 274 LEU A CA 1
ATOM 2265 C C . LEU A 1 274 ? 1.063 -19.401 -6.449 1.00 61.78 274 LEU A C 1
ATOM 2267 O O . LEU A 1 274 ? 0.980 -18.940 -5.315 1.00 61.78 274 LEU A O 1
ATOM 2271 N N . LEU A 1 275 ? 2.224 -19.752 -6.995 1.00 63.28 275 LEU A N 1
ATOM 2272 C CA . LEU A 1 275 ? 3.509 -19.472 -6.385 1.00 63.28 275 LEU A CA 1
ATOM 2273 C C . LEU A 1 275 ? 3.934 -18.067 -6.821 1.00 63.28 275 LEU A C 1
ATOM 2275 O O . LEU A 1 275 ? 4.278 -17.850 -7.984 1.00 63.28 275 LEU A O 1
ATOM 2279 N N . ALA A 1 276 ? 3.877 -17.101 -5.903 1.00 65.19 276 ALA A N 1
ATOM 2280 C CA . ALA A 1 276 ? 4.444 -15.769 -6.100 1.00 65.19 276 ALA A CA 1
ATOM 2281 C C . ALA A 1 276 ? 5.980 -15.869 -6.065 1.00 65.19 276 ALA A C 1
ATOM 2283 O O . ALA A 1 276 ? 6.540 -16.114 -4.993 1.00 65.19 276 ALA A O 1
ATOM 2284 N N . PRO A 1 277 ? 6.687 -15.726 -7.201 1.00 76.69 277 PRO A N 1
ATOM 2285 C CA . PRO A 1 277 ? 8.142 -15.733 -7.189 1.00 76.69 277 PRO A CA 1
ATOM 2286 C C . PRO A 1 277 ? 8.646 -14.441 -6.534 1.00 76.69 277 PRO A C 1
ATOM 2288 O O . PRO A 1 277 ? 8.347 -13.325 -6.966 1.00 76.69 277 PRO A O 1
ATOM 2291 N N . VAL A 1 278 ? 9.400 -14.609 -5.452 1.00 84.00 278 VAL A N 1
ATOM 2292 C CA . VAL A 1 278 ? 10.032 -13.510 -4.723 1.00 84.00 278 VAL A CA 1
ATOM 2293 C C . VAL A 1 278 ? 11.530 -13.755 -4.713 1.00 84.00 278 VAL A C 1
ATOM 2295 O O . VAL A 1 278 ? 12.017 -14.745 -4.164 1.00 84.00 278 VAL A O 1
ATOM 2298 N N . HIS A 1 279 ? 12.257 -12.832 -5.321 1.00 86.81 279 HIS A N 1
ATOM 2299 C CA . HIS A 1 279 ? 13.689 -12.892 -5.536 1.00 86.81 279 HIS A CA 1
ATOM 2300 C C . HIS A 1 279 ? 14.389 -11.931 -4.578 1.00 86.81 279 HIS A C 1
ATOM 2302 O O . HIS A 1 279 ? 14.191 -10.720 -4.639 1.00 86.81 279 HIS A O 1
ATOM 2308 N N . PHE A 1 280 ? 15.229 -12.455 -3.690 1.00 86.88 280 PHE A N 1
ATOM 2309 C CA . PHE A 1 280 ? 16.067 -11.636 -2.814 1.00 86.88 280 PHE A CA 1
ATOM 2310 C C . PHE A 1 280 ? 17.443 -11.481 -3.454 1.00 86.88 280 PHE A C 1
ATOM 2312 O O . PHE A 1 280 ? 18.215 -12.438 -3.495 1.00 86.88 280 PHE A O 1
ATOM 2319 N N . VAL A 1 281 ? 17.739 -10.286 -3.961 1.00 87.25 281 VAL A N 1
ATOM 2320 C CA . VAL A 1 281 ? 18.959 -10.016 -4.727 1.00 87.25 281 VAL A CA 1
ATOM 2321 C C . VAL A 1 281 ? 19.959 -9.289 -3.834 1.00 87.25 281 VAL A C 1
ATOM 2323 O O . VAL A 1 281 ? 19.772 -8.121 -3.503 1.00 87.25 281 VAL A O 1
ATOM 2326 N N . ASN A 1 282 ? 21.014 -9.991 -3.418 1.00 83.12 282 ASN A N 1
ATOM 2327 C CA . ASN A 1 282 ? 22.136 -9.386 -2.702 1.00 83.12 282 ASN A CA 1
ATOM 2328 C C . ASN A 1 282 ? 23.170 -8.866 -3.715 1.00 83.12 282 ASN A C 1
ATOM 2330 O O . ASN A 1 282 ? 23.695 -9.641 -4.511 1.00 83.12 282 ASN A O 1
ATOM 2334 N N . SER A 1 283 ? 23.507 -7.580 -3.652 1.00 80.00 283 SER A N 1
ATOM 2335 C CA . SER A 1 283 ? 24.609 -6.967 -4.393 1.00 80.00 283 SER A CA 1
ATOM 2336 C C . SER A 1 283 ? 25.388 -5.993 -3.509 1.00 80.00 283 SER A C 1
ATOM 2338 O O . SER A 1 283 ? 24.818 -5.313 -2.657 1.00 80.00 283 SER A O 1
ATOM 2340 N N . GLU A 1 284 ? 26.698 -5.871 -3.726 1.00 79.00 284 GLU A N 1
ATOM 2341 C CA . GLU A 1 284 ? 27.540 -4.944 -2.948 1.00 79.00 284 GLU A CA 1
ATOM 2342 C C . GLU A 1 284 ? 27.105 -3.476 -3.087 1.00 79.00 284 GLU A C 1
ATOM 2344 O O . GLU A 1 284 ? 27.334 -2.663 -2.193 1.00 79.00 284 GLU A O 1
ATOM 2349 N N . LYS A 1 285 ? 26.458 -3.134 -4.208 1.00 82.50 285 LYS A N 1
ATOM 2350 C CA . LYS A 1 285 ? 26.024 -1.773 -4.532 1.00 82.50 285 LYS A CA 1
ATOM 2351 C C . LYS A 1 285 ? 24.753 -1.352 -3.794 1.00 82.50 285 LYS A C 1
ATOM 2353 O O . LYS A 1 285 ? 24.641 -0.196 -3.375 1.00 82.50 285 LYS A O 1
ATOM 2358 N N . TYR A 1 286 ? 23.783 -2.257 -3.655 1.00 82.56 286 TYR A N 1
ATOM 2359 C CA . TYR A 1 286 ? 22.465 -1.930 -3.095 1.00 82.56 286 TYR A CA 1
ATOM 2360 C C . TYR A 1 286 ? 22.234 -2.487 -1.692 1.00 82.56 286 TYR A C 1
ATOM 2362 O O . TYR A 1 286 ? 21.334 -2.009 -0.989 1.00 82.56 286 TYR A O 1
ATOM 2370 N N . ASN A 1 287 ? 23.076 -3.415 -1.243 1.00 78.12 287 ASN A N 1
ATOM 2371 C CA . ASN A 1 287 ? 23.099 -3.927 0.119 1.00 78.12 287 ASN A CA 1
ATOM 2372 C C . ASN A 1 287 ? 24.263 -3.292 0.894 1.00 78.12 287 ASN A C 1
ATOM 2374 O O . ASN A 1 287 ? 25.280 -2.911 0.327 1.00 78.12 287 ASN A O 1
ATOM 2378 N N . SER A 1 288 ? 24.127 -3.134 2.215 1.00 65.50 288 SER A N 1
ATOM 2379 C CA . SER A 1 288 ? 25.279 -2.734 3.036 1.00 65.50 288 SER A CA 1
ATOM 2380 C C . SER A 1 288 ? 26.339 -3.845 3.031 1.00 65.50 288 SER A C 1
ATOM 2382 O O . SER A 1 288 ? 25.997 -5.001 2.798 1.00 65.50 288 SER A O 1
ATOM 2384 N N . LYS A 1 289 ? 27.606 -3.533 3.361 1.00 56.69 289 LYS A N 1
ATOM 2385 C CA . LYS A 1 289 ? 28.714 -4.519 3.427 1.00 56.69 289 LYS A CA 1
ATOM 2386 C C . LYS A 1 289 ? 28.381 -5.800 4.226 1.00 56.69 289 LYS A C 1
ATOM 2388 O O . LYS A 1 289 ? 28.939 -6.844 3.934 1.00 56.69 289 LYS A O 1
ATOM 2393 N N . ASN A 1 290 ? 27.432 -5.724 5.170 1.00 54.19 290 ASN A N 1
ATOM 2394 C CA . ASN A 1 290 ? 26.911 -6.848 5.968 1.00 54.19 290 ASN A CA 1
ATOM 2395 C C . ASN A 1 290 ? 25.382 -7.047 5.824 1.00 54.19 290 ASN A C 1
ATOM 2397 O O . ASN A 1 290 ? 24.746 -7.719 6.637 1.00 54.19 290 ASN A O 1
ATOM 2401 N N . GLY A 1 291 ? 24.751 -6.398 4.846 1.00 58.72 291 GLY A N 1
ATOM 2402 C CA . GLY A 1 291 ? 23.304 -6.349 4.653 1.00 58.72 291 GLY A CA 1
ATOM 2403 C C . GLY A 1 291 ? 22.779 -7.613 4.000 1.00 58.72 291 GLY A C 1
ATOM 2404 O O . GLY A 1 291 ? 22.454 -7.605 2.817 1.00 58.72 291 GLY A O 1
ATOM 2405 N N . ASN A 1 292 ? 22.686 -8.695 4.766 1.00 65.75 292 ASN A N 1
ATOM 2406 C CA . ASN A 1 292 ? 22.244 -9.968 4.226 1.00 65.75 292 ASN A CA 1
ATOM 2407 C C . ASN A 1 292 ? 20.708 -10.060 4.192 1.00 65.75 292 ASN A C 1
ATOM 2409 O O . ASN A 1 292 ? 20.056 -10.186 5.234 1.00 65.75 292 ASN A O 1
ATOM 2413 N N . LEU A 1 293 ? 20.119 -10.057 2.989 1.00 80.38 293 LEU A N 1
ATOM 2414 C CA . LEU A 1 293 ? 18.687 -10.330 2.799 1.00 80.38 293 LEU A CA 1
ATOM 2415 C C . LEU A 1 293 ? 18.268 -11.720 3.303 1.00 80.38 293 LEU A C 1
ATOM 2417 O O . LEU A 1 293 ? 17.080 -11.962 3.501 1.00 80.38 293 LEU A O 1
ATOM 2421 N N . HIS A 1 294 ? 19.218 -12.611 3.591 1.00 78.06 294 HIS A N 1
ATOM 2422 C CA . HIS A 1 294 ? 18.967 -13.901 4.225 1.00 78.06 294 HIS A CA 1
ATOM 2423 C C . HIS A 1 294 ? 18.176 -13.789 5.535 1.00 78.06 294 HIS A C 1
ATOM 2425 O O . HIS A 1 294 ? 17.288 -14.603 5.777 1.00 78.06 294 HIS A O 1
ATOM 2431 N N . GLU A 1 295 ? 18.412 -12.761 6.355 1.00 76.00 295 GLU A N 1
ATOM 2432 C CA . GLU A 1 295 ? 17.603 -12.563 7.565 1.00 76.00 295 GLU A CA 1
ATOM 2433 C C . GLU A 1 295 ? 16.151 -12.199 7.221 1.00 76.00 295 GLU A C 1
ATOM 2435 O O . GLU A 1 295 ? 15.227 -12.648 7.893 1.00 76.00 295 GLU A O 1
ATOM 2440 N N . LYS A 1 296 ? 15.912 -11.483 6.113 1.00 79.94 296 LYS A N 1
ATOM 2441 C CA . LYS A 1 296 ? 14.551 -11.218 5.610 1.00 79.94 296 LYS A CA 1
ATOM 2442 C C . LYS A 1 296 ? 13.874 -12.485 5.106 1.00 79.94 296 LYS A C 1
ATOM 2444 O O . LYS A 1 296 ? 12.701 -12.700 5.395 1.00 79.94 296 LYS A O 1
ATOM 2449 N N . VAL A 1 297 ? 14.627 -13.363 4.451 1.00 78.81 297 VAL A N 1
ATOM 2450 C CA . VAL A 1 297 ? 14.150 -14.698 4.073 1.00 78.81 297 VAL A CA 1
ATOM 2451 C C . VAL A 1 297 ? 13.782 -15.520 5.313 1.00 78.81 297 VAL A C 1
ATOM 2453 O O . VAL A 1 297 ? 12.720 -16.140 5.338 1.00 78.81 297 VAL A O 1
ATOM 2456 N N . LYS A 1 298 ? 14.607 -15.507 6.369 1.00 76.88 298 LYS A N 1
ATOM 2457 C CA . LYS A 1 298 ? 14.286 -16.192 7.635 1.00 76.88 298 LYS A CA 1
ATOM 2458 C C . LYS A 1 298 ? 13.033 -15.621 8.294 1.00 76.88 298 LYS A C 1
ATOM 2460 O O . LYS A 1 298 ? 12.208 -16.396 8.767 1.00 76.88 298 LYS A O 1
ATOM 2465 N N . MET A 1 299 ? 12.866 -14.296 8.297 1.00 74.94 299 MET A N 1
ATOM 2466 C CA . MET A 1 299 ? 11.661 -13.641 8.823 1.00 74.94 299 MET A CA 1
ATOM 2467 C C . MET A 1 299 ? 10.385 -14.125 8.124 1.00 74.94 299 MET A C 1
ATOM 2469 O O . MET A 1 299 ? 9.356 -14.238 8.775 1.00 74.94 299 MET A O 1
ATOM 2473 N N . LEU A 1 300 ? 10.431 -14.473 6.831 1.00 72.25 300 LEU A N 1
ATOM 2474 C CA . LEU A 1 300 ? 9.257 -15.004 6.125 1.00 72.25 300 LEU A CA 1
ATOM 2475 C C . LEU A 1 300 ? 8.780 -16.368 6.626 1.00 72.25 300 LEU A C 1
ATOM 2477 O O . LEU A 1 300 ? 7.623 -16.712 6.374 1.00 72.25 300 LEU A O 1
ATOM 2481 N N . ARG A 1 301 ? 9.662 -17.136 7.270 1.00 68.44 301 ARG A N 1
ATOM 2482 C CA . ARG A 1 301 ? 9.388 -18.489 7.774 1.00 68.44 301 ARG A CA 1
ATOM 2483 C C . ARG A 1 301 ? 8.996 -18.514 9.249 1.00 68.44 301 ARG A C 1
ATOM 2485 O O . ARG A 1 301 ? 8.620 -19.569 9.739 1.00 68.44 301 ARG A O 1
ATOM 2492 N N . LYS A 1 302 ? 9.141 -17.395 9.957 1.00 69.75 302 LYS A N 1
ATOM 2493 C CA . LYS A 1 302 ? 8.734 -17.277 11.357 1.00 69.75 302 LYS A CA 1
ATOM 2494 C C . LYS A 1 302 ? 7.294 -16.797 11.405 1.00 69.75 302 LYS A C 1
ATOM 2496 O O . LYS A 1 302 ? 6.954 -15.856 10.691 1.00 69.75 302 LYS A O 1
ATOM 2501 N N . ASP A 1 303 ? 6.477 -17.395 12.256 1.00 66.25 303 ASP A N 1
ATOM 2502 C CA . ASP A 1 303 ? 5.178 -16.814 12.572 1.00 66.25 303 ASP A CA 1
ATOM 2503 C C . ASP A 1 303 ? 5.378 -15.477 13.287 1.00 66.25 303 ASP A C 1
ATOM 2505 O O . ASP A 1 303 ? 6.363 -15.278 14.007 1.00 66.25 303 ASP A O 1
ATOM 2509 N N . VAL A 1 304 ? 4.468 -14.532 13.049 1.00 67.38 304 VAL A N 1
ATOM 2510 C CA . VAL A 1 304 ? 4.399 -13.325 13.877 1.00 67.38 304 VAL A CA 1
ATOM 2511 C C . VAL A 1 304 ? 4.070 -13.800 15.287 1.00 67.38 304 VAL A C 1
ATOM 2513 O O . VAL A 1 304 ? 3.112 -14.544 15.460 1.00 67.38 304 VAL A O 1
ATOM 2516 N N . THR A 1 305 ? 4.885 -13.430 16.272 1.00 66.31 305 THR A N 1
ATOM 2517 C CA . THR A 1 305 ? 4.736 -13.913 17.656 1.00 66.31 305 THR A CA 1
ATOM 2518 C C . THR A 1 305 ? 4.120 -12.884 18.598 1.00 66.31 305 THR A C 1
ATOM 2520 O O . THR A 1 305 ? 3.773 -13.226 19.722 1.00 66.31 305 THR A O 1
ATOM 2523 N N . HIS A 1 306 ? 4.046 -11.623 18.172 1.00 78.62 306 HIS A N 1
ATOM 2524 C CA . HIS A 1 306 ? 3.473 -10.511 18.924 1.00 78.62 306 HIS A CA 1
ATOM 2525 C C . HIS A 1 306 ? 3.185 -9.338 17.981 1.00 78.62 306 HIS A C 1
ATOM 2527 O O . HIS A 1 306 ? 3.873 -9.172 16.969 1.00 78.62 306 HIS A O 1
ATOM 2533 N N . ASP A 1 307 ? 2.211 -8.509 18.352 1.00 82.06 307 ASP A N 1
ATOM 2534 C CA . ASP A 1 307 ? 1.936 -7.233 17.695 1.00 82.06 307 ASP A CA 1
ATOM 2535 C C . ASP A 1 307 ? 2.638 -6.085 18.437 1.00 82.06 307 ASP A C 1
ATOM 2537 O O . ASP A 1 307 ? 2.733 -6.075 19.666 1.00 82.06 307 ASP A O 1
ATOM 2541 N N . GLY A 1 308 ? 3.143 -5.103 17.688 1.00 83.12 308 GLY A N 1
ATOM 2542 C CA . GLY A 1 308 ? 3.660 -3.857 18.253 1.00 83.12 308 GLY A CA 1
ATOM 2543 C C . GLY A 1 308 ? 2.522 -2.862 18.449 1.00 83.12 308 GLY A C 1
ATOM 2544 O O . GLY A 1 308 ? 2.104 -2.227 17.486 1.00 83.12 308 GLY A O 1
ATOM 2545 N N . ILE A 1 309 ? 2.013 -2.745 19.674 1.00 87.50 309 ILE A N 1
ATOM 2546 C CA . ILE A 1 309 ? 0.854 -1.904 20.003 1.00 87.50 309 ILE A CA 1
ATOM 2547 C C . ILE A 1 309 ? 1.351 -0.556 20.511 1.00 87.50 309 ILE A C 1
ATOM 2549 O O . ILE A 1 309 ? 1.684 -0.412 21.686 1.00 87.50 309 ILE A O 1
ATOM 2553 N N . PHE A 1 310 ? 1.408 0.434 19.628 1.00 87.44 310 PHE A N 1
ATOM 2554 C CA . PHE A 1 310 ? 1.957 1.752 19.940 1.00 87.44 310 PHE A CA 1
ATOM 2555 C C . PHE A 1 310 ? 0.881 2.830 20.107 1.00 87.44 310 PHE A C 1
ATOM 2557 O O . PHE A 1 310 ? 1.165 3.880 20.681 1.00 87.44 310 PHE A O 1
ATOM 2564 N N . ASN A 1 311 ? -0.333 2.609 19.596 1.00 89.38 311 ASN A N 1
ATOM 2565 C CA . ASN A 1 311 ? -1.415 3.591 19.651 1.00 89.38 311 ASN A CA 1
ATOM 2566 C C . ASN A 1 311 ? -2.067 3.651 21.048 1.00 89.38 311 ASN A C 1
ATOM 2568 O O . ASN A 1 311 ? -2.653 2.658 21.481 1.00 89.38 311 ASN A O 1
ATOM 2572 N N . PRO A 1 312 ? -2.041 4.811 21.734 1.00 88.50 312 PRO A N 1
ATOM 2573 C CA . PRO A 1 312 ? -2.502 4.935 23.118 1.00 88.50 312 PRO A CA 1
ATOM 2574 C C . PRO A 1 312 ? -4.020 4.851 23.319 1.00 88.50 312 PRO A C 1
ATOM 2576 O O . PRO A 1 312 ? -4.493 4.762 24.458 1.00 88.50 312 PRO A O 1
ATOM 2579 N N . LEU A 1 313 ? -4.793 4.892 22.230 1.00 89.75 313 LEU A N 1
ATOM 2580 C CA . LEU A 1 313 ? -6.252 4.770 22.271 1.00 89.75 313 LEU A CA 1
ATOM 2581 C C . LEU A 1 313 ? -6.740 3.312 22.237 1.00 89.75 313 LEU A C 1
ATOM 2583 O O . LEU A 1 313 ? -7.934 3.062 22.422 1.00 89.75 313 LEU A O 1
ATOM 2587 N N . LEU A 1 314 ? -5.828 2.362 22.023 1.00 92.56 314 LEU A N 1
ATOM 2588 C CA . LEU A 1 314 ? -6.123 0.934 22.046 1.00 92.56 314 LEU A CA 1
ATOM 2589 C C . LEU A 1 314 ? -6.192 0.406 23.478 1.00 92.56 314 LEU A C 1
ATOM 2591 O O . LEU A 1 314 ? -5.575 0.951 24.396 1.00 92.56 314 LEU A O 1
ATOM 2595 N N . GLU A 1 315 ? -6.968 -0.654 23.670 1.00 91.69 315 GLU A N 1
ATOM 2596 C CA . GLU A 1 315 ? -7.188 -1.253 24.986 1.00 91.69 315 GLU A CA 1
ATOM 2597 C C . GLU A 1 315 ? -5.932 -1.931 25.538 1.00 91.69 315 GLU A C 1
ATOM 2599 O O . GLU A 1 315 ? -5.574 -1.721 26.692 1.00 91.69 315 GLU A O 1
ATOM 2604 N N . GLU A 1 316 ? -5.213 -2.652 24.680 1.00 91.56 316 GLU A N 1
ATOM 2605 C CA . GLU A 1 316 ? -4.001 -3.407 25.027 1.00 91.56 316 GLU A CA 1
ATOM 2606 C C . GLU A 1 316 ? -2.725 -2.537 25.071 1.00 91.56 316 GLU A C 1
ATOM 2608 O O . GLU A 1 316 ? -1.610 -3.044 25.220 1.00 91.56 316 GLU A O 1
ATOM 2613 N N . PHE A 1 317 ? -2.848 -1.213 24.913 1.00 89.56 317 PHE A N 1
ATOM 2614 C CA . PHE A 1 317 ? -1.695 -0.317 24.941 1.00 89.56 317 PHE A CA 1
ATOM 2615 C C . PHE A 1 317 ? -1.114 -0.166 26.353 1.00 89.56 317 PHE A C 1
ATOM 2617 O O . PHE A 1 317 ? -1.804 0.214 27.298 1.00 89.56 317 PHE A O 1
ATOM 2624 N N . ASP A 1 318 ? 0.204 -0.346 26.462 1.00 86.44 318 ASP A N 1
ATOM 2625 C CA . ASP A 1 318 ? 0.963 -0.151 27.697 1.00 86.44 318 ASP A CA 1
ATOM 2626 C C . ASP A 1 318 ? 2.099 0.861 27.481 1.00 86.44 318 ASP A C 1
ATOM 2628 O O . ASP A 1 318 ? 3.060 0.610 26.745 1.00 86.44 318 ASP A O 1
ATOM 2632 N N . ILE A 1 319 ? 2.009 2.014 28.149 1.00 82.19 319 ILE A N 1
ATOM 2633 C CA . ILE A 1 319 ? 2.993 3.099 28.032 1.00 82.19 319 ILE A CA 1
ATOM 2634 C C . ILE A 1 319 ? 4.395 2.672 28.489 1.00 82.19 319 ILE A C 1
ATOM 2636 O O . ILE A 1 319 ? 5.391 3.090 27.891 1.00 82.19 319 ILE A O 1
ATOM 2640 N N . ASN A 1 320 ? 4.488 1.801 29.500 1.00 80.00 320 ASN A N 1
ATOM 2641 C CA . ASN A 1 320 ? 5.761 1.382 30.084 1.00 80.00 320 ASN A CA 1
ATOM 2642 C C . ASN A 1 320 ? 6.507 0.399 29.178 1.00 80.00 320 ASN A C 1
ATOM 2644 O O . ASN A 1 320 ? 7.736 0.365 29.190 1.00 80.00 320 ASN A O 1
ATOM 2648 N N . LYS A 1 321 ? 5.782 -0.368 28.355 1.00 79.06 321 LYS A N 1
ATOM 2649 C CA . LYS A 1 321 ? 6.383 -1.258 27.349 1.00 79.06 321 LYS A CA 1
ATOM 2650 C C . LYS A 1 321 ? 6.858 -0.512 26.099 1.00 79.06 321 LYS A C 1
ATOM 2652 O O . LYS A 1 321 ? 7.754 -0.996 25.413 1.00 79.06 321 LYS A O 1
ATOM 2657 N N . ASN A 1 322 ? 6.278 0.652 25.799 1.00 69.50 322 ASN A N 1
ATOM 2658 C CA . ASN A 1 322 ? 6.448 1.322 24.507 1.00 69.50 322 ASN A CA 1
ATOM 2659 C C . ASN A 1 322 ? 7.510 2.433 24.474 1.00 69.50 322 ASN A C 1
ATOM 2661 O O . ASN A 1 322 ? 8.075 2.701 23.409 1.00 69.50 322 ASN A O 1
ATOM 2665 N N . THR A 1 323 ? 7.811 3.104 25.594 1.00 67.81 323 THR A N 1
ATOM 2666 C CA . THR A 1 323 ? 8.857 4.142 25.613 1.00 67.81 323 THR A CA 1
ATOM 2667 C C . THR A 1 323 ? 9.439 4.421 27.001 1.00 67.81 323 THR A C 1
ATOM 2669 O O . THR A 1 323 ? 8.719 4.631 27.973 1.00 67.81 323 THR A O 1
ATOM 2672 N N . ASN A 1 324 ? 10.768 4.553 27.059 1.00 67.44 324 ASN A N 1
ATOM 2673 C CA . ASN A 1 324 ? 11.490 5.093 28.219 1.00 67.44 324 ASN A CA 1
ATOM 2674 C C . ASN A 1 324 ? 11.791 6.598 28.086 1.00 67.44 324 ASN A C 1
ATOM 2676 O O . ASN A 1 324 ? 12.339 7.199 29.001 1.00 67.44 324 ASN A O 1
ATOM 2680 N N . SER A 1 325 ? 11.467 7.211 26.942 1.00 73.69 325 SER A N 1
ATOM 2681 C CA . SER A 1 325 ? 11.683 8.640 26.699 1.00 73.69 325 SER A CA 1
ATOM 2682 C C . SER A 1 325 ? 10.542 9.466 27.284 1.00 73.69 325 SER A C 1
ATOM 2684 O O . SER A 1 325 ? 9.389 9.274 26.903 1.00 73.69 325 SER A O 1
ATOM 2686 N N . GLU A 1 326 ? 10.891 10.409 28.154 1.00 71.44 326 GLU A N 1
ATOM 2687 C CA . GLU A 1 326 ? 9.962 11.320 28.832 1.00 71.44 326 GLU A CA 1
ATOM 2688 C C . GLU A 1 326 ? 9.203 12.214 27.839 1.00 71.44 326 GLU A C 1
ATOM 2690 O O . GLU A 1 326 ? 7.987 12.321 27.918 1.00 71.44 326 GLU A O 1
ATOM 2695 N N . VAL A 1 327 ? 9.882 12.708 26.795 1.00 70.88 327 VAL A N 1
ATOM 2696 C CA . VAL A 1 327 ? 9.267 13.495 25.706 1.00 70.88 327 VAL A CA 1
ATOM 2697 C C . VAL A 1 327 ? 8.137 12.728 25.013 1.00 70.88 327 VAL A C 1
ATOM 2699 O O . VAL A 1 327 ? 7.055 13.264 24.801 1.00 70.88 327 VAL A O 1
ATOM 2702 N N . LYS A 1 328 ? 8.356 11.446 24.692 1.00 73.19 328 LYS A N 1
ATOM 2703 C CA . LYS A 1 328 ? 7.316 10.613 24.069 1.00 73.19 328 LYS A CA 1
ATOM 2704 C C . LYS A 1 328 ? 6.159 10.313 25.019 1.00 73.19 328 LYS A C 1
ATOM 2706 O O . LYS A 1 328 ? 5.040 10.138 24.549 1.00 73.19 328 LYS A O 1
ATOM 2711 N N . LYS A 1 329 ? 6.416 10.219 26.330 1.00 78.25 329 LYS A N 1
ATOM 2712 C CA . LYS A 1 329 ? 5.351 10.028 27.324 1.00 78.25 329 LYS A CA 1
ATOM 2713 C C . LYS A 1 329 ? 4.427 11.240 27.353 1.00 78.25 329 LYS A C 1
ATOM 2715 O O . LYS A 1 329 ? 3.223 11.053 27.247 1.00 78.25 329 LYS A O 1
ATOM 2720 N N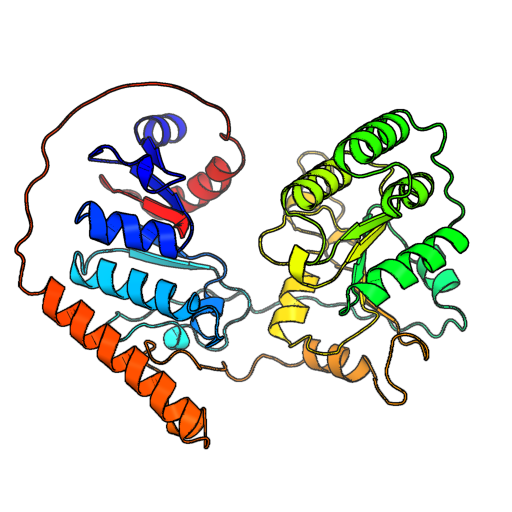 . THR A 1 330 ? 4.985 12.451 27.362 1.00 79.44 330 THR A N 1
ATOM 2721 C CA . THR A 1 330 ? 4.196 13.689 27.298 1.00 79.44 330 THR A CA 1
ATOM 2722 C C . THR A 1 330 ? 3.339 13.757 26.030 1.00 79.44 330 THR A C 1
ATOM 2724 O O . THR A 1 330 ? 2.146 14.023 26.122 1.00 79.44 330 THR A O 1
ATOM 2727 N N . GLU A 1 331 ? 3.894 13.426 24.856 1.00 79.88 331 GLU A N 1
ATOM 2728 C CA . GLU A 1 331 ? 3.117 13.372 23.601 1.00 79.88 331 GLU A CA 1
ATOM 2729 C C . GLU A 1 331 ? 1.942 12.374 23.675 1.00 79.88 331 GLU A C 1
ATOM 2731 O O . GLU A 1 331 ? 0.847 12.649 23.185 1.00 79.88 331 GLU A O 1
ATOM 2736 N N . ILE A 1 332 ? 2.156 11.204 24.286 1.00 82.50 332 ILE A N 1
ATOM 2737 C CA . ILE A 1 332 ? 1.112 10.188 24.479 1.00 82.50 332 ILE A CA 1
ATOM 2738 C C . ILE A 1 332 ? 0.030 10.689 25.446 1.00 82.50 332 ILE A C 1
ATOM 2740 O O . ILE A 1 332 ? -1.161 10.531 25.171 1.00 82.50 332 ILE A O 1
ATOM 2744 N N . GLU A 1 333 ? 0.430 11.301 26.557 1.00 83.12 333 GLU A N 1
ATOM 2745 C CA . GLU A 1 333 ? -0.479 11.856 27.564 1.00 83.12 333 GLU A CA 1
ATOM 2746 C C . GLU A 1 333 ? -1.351 12.979 26.989 1.00 83.12 333 GLU A C 1
ATOM 2748 O O . GLU A 1 333 ? -2.553 13.019 27.256 1.00 83.12 333 GLU A O 1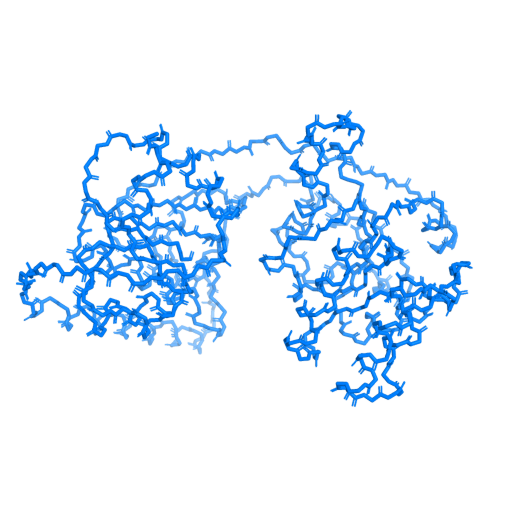
ATOM 2753 N N . GLU A 1 334 ? -0.791 13.841 26.136 1.00 83.12 334 GLU A N 1
ATOM 2754 C CA . GLU A 1 334 ? -1.549 14.872 25.418 1.00 83.12 334 GLU A CA 1
ATOM 2755 C C . GLU A 1 334 ? -2.636 14.272 24.518 1.00 83.12 334 GLU A C 1
ATOM 2757 O O . GLU A 1 334 ? -3.767 14.759 24.514 1.00 83.12 334 GLU A O 1
ATOM 2762 N N . VAL A 1 335 ? -2.325 13.195 23.786 1.00 83.00 335 VAL A N 1
ATOM 2763 C CA . VAL A 1 335 ? -3.304 12.504 22.928 1.00 83.00 335 VAL A CA 1
ATOM 2764 C C . VAL A 1 335 ? -4.427 11.880 23.756 1.00 83.00 335 VAL A C 1
ATOM 2766 O O . VAL A 1 335 ? -5.594 11.981 23.373 1.00 83.00 335 VAL A O 1
ATOM 2769 N N . ILE A 1 336 ? -4.096 11.25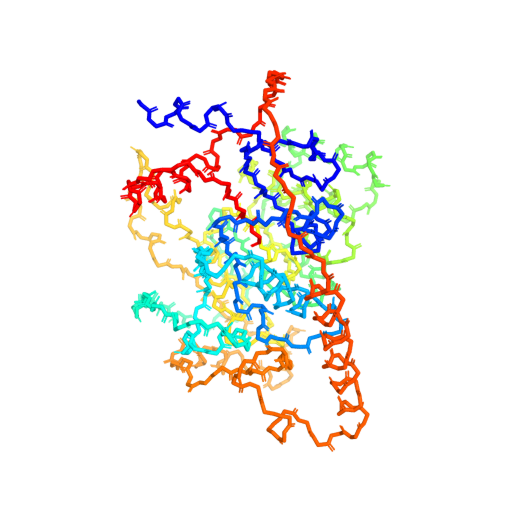7 24.889 1.00 82.12 336 ILE A N 1
ATOM 2770 C CA . ILE A 1 336 ? -5.093 10.671 25.797 1.00 82.12 336 ILE A CA 1
ATOM 2771 C C . ILE A 1 336 ? -6.004 11.768 26.359 1.00 82.12 336 ILE A C 1
ATOM 2773 O O . ILE A 1 336 ? -7.224 11.612 26.355 1.00 82.12 336 ILE A O 1
ATOM 2777 N N . LYS A 1 337 ? -5.430 12.898 26.780 1.00 81.38 337 LYS A N 1
ATOM 2778 C CA . LYS A 1 337 ? -6.189 14.029 27.321 1.00 81.38 337 LYS A CA 1
ATOM 2779 C C . LYS A 1 337 ? -7.113 14.667 26.279 1.00 81.38 337 LYS A C 1
ATOM 2781 O O . LYS A 1 337 ? -8.284 14.895 26.573 1.00 81.38 337 LYS A O 1
ATOM 2786 N N . ASP A 1 338 ? -6.618 14.909 25.062 1.00 83.00 338 ASP A N 1
ATOM 2787 C CA . ASP A 1 338 ? -7.442 15.413 23.951 1.00 83.00 338 ASP A CA 1
ATOM 2788 C C . ASP A 1 338 ? -8.635 14.483 23.692 1.00 83.00 338 ASP A C 1
ATOM 2790 O O . ASP A 1 338 ? -9.767 14.934 23.517 1.00 83.00 338 ASP A O 1
ATOM 2794 N N . GLU A 1 339 ? -8.406 13.170 23.736 1.00 80.69 339 GLU A N 1
ATOM 2795 C CA . GLU A 1 339 ? -9.456 12.174 23.552 1.00 80.69 339 GLU A CA 1
ATOM 2796 C C . GLU A 1 339 ? -10.506 12.180 24.679 1.00 80.69 339 GLU A C 1
ATOM 2798 O O . GLU A 1 339 ? -11.704 12.054 24.410 1.00 80.69 339 GLU A O 1
ATOM 2803 N N . GLU A 1 340 ? -10.096 12.349 25.936 1.00 78.38 340 GLU A N 1
ATOM 2804 C CA . GLU A 1 340 ? -11.030 12.509 27.059 1.00 78.38 340 GLU A CA 1
ATOM 2805 C C . GLU A 1 340 ? -11.891 13.769 26.913 1.00 78.38 340 GLU A C 1
ATOM 2807 O O . GLU A 1 340 ? -13.095 13.743 27.189 1.00 78.38 340 GLU A O 1
ATOM 2812 N N . ASP A 1 341 ? -11.303 14.867 26.443 1.00 74.06 341 ASP A N 1
ATOM 2813 C CA . ASP A 1 341 ? -12.010 16.130 26.235 1.00 74.06 341 ASP A CA 1
ATOM 2814 C C . ASP A 1 341 ? -12.950 16.079 25.018 1.00 74.06 341 ASP A C 1
ATOM 2816 O O . ASP A 1 341 ? -14.018 16.702 25.022 1.00 74.06 341 ASP A O 1
ATOM 2820 N N . VAL A 1 342 ? -12.611 15.316 23.973 1.00 73.00 342 VAL A N 1
ATOM 2821 C CA . VAL A 1 342 ? -13.547 14.980 22.882 1.00 73.00 342 VAL A CA 1
ATOM 2822 C C . VAL A 1 342 ? -14.728 14.172 23.424 1.00 73.00 342 VAL A C 1
ATOM 2824 O O . VAL A 1 342 ? -15.877 14.523 23.151 1.00 73.00 342 VAL A O 1
ATOM 2827 N N . TYR A 1 343 ? -14.469 13.145 24.235 1.00 69.50 343 TYR A N 1
ATOM 2828 C CA . TYR A 1 343 ? -15.515 12.288 24.799 1.00 69.50 343 TYR A CA 1
ATOM 2829 C C . TYR A 1 343 ? -16.507 13.075 25.672 1.00 69.50 343 TYR A C 1
ATOM 2831 O O . TYR A 1 343 ? -17.721 12.969 25.485 1.00 69.50 343 TYR A O 1
ATOM 2839 N N . LYS A 1 344 ? -16.009 13.945 26.562 1.00 69.25 344 LYS A N 1
ATOM 2840 C CA . LYS A 1 344 ? -16.848 14.808 27.421 1.00 69.25 344 LYS A CA 1
ATOM 2841 C C . LYS A 1 344 ? -17.763 15.748 26.628 1.00 69.25 344 LYS A C 1
ATOM 2843 O O . LYS A 1 344 ? -18.857 16.061 27.086 1.00 69.25 344 LYS A O 1
ATOM 2848 N N . ARG A 1 345 ? -17.339 16.211 25.446 1.00 67.69 345 ARG A N 1
ATOM 2849 C CA . ARG A 1 345 ? -18.154 17.083 24.576 1.00 67.69 345 ARG A CA 1
ATOM 2850 C C . ARG A 1 345 ? -19.310 16.350 23.892 1.00 67.69 345 ARG A C 1
ATOM 2852 O O . ARG A 1 345 ? -20.249 17.003 23.441 1.00 67.69 345 ARG A O 1
ATOM 2859 N N . GLN A 1 346 ? -19.239 15.026 23.775 1.00 60.22 346 GLN A N 1
ATOM 2860 C CA . GLN A 1 346 ? -20.252 14.232 23.075 1.00 60.22 346 GLN A CA 1
ATOM 2861 C C . GLN A 1 346 ? -21.366 13.746 23.997 1.00 60.22 346 GLN A C 1
ATOM 2863 O O . GLN A 1 346 ? -22.520 13.718 23.579 1.00 60.22 346 GLN A O 1
ATOM 2868 N N . THR A 1 347 ? -21.057 13.432 25.255 1.00 54.75 347 THR A N 1
ATOM 2869 C CA . THR A 1 347 ? -22.047 12.947 26.232 1.00 54.75 347 THR A CA 1
ATOM 2870 C C . THR A 1 347 ? -23.035 14.020 26.703 1.00 54.75 347 THR A C 1
ATOM 2872 O O . THR A 1 347 ? -24.022 13.693 27.355 1.00 54.75 347 THR A O 1
ATOM 2875 N N . THR A 1 348 ? -22.818 15.294 26.362 1.00 47.59 348 THR A N 1
ATOM 2876 C CA . THR A 1 348 ? -23.690 16.416 26.749 1.00 47.59 348 THR A CA 1
ATOM 2877 C C . THR A 1 348 ? -24.764 16.783 25.717 1.00 47.59 348 THR A C 1
ATOM 2879 O O . THR A 1 348 ? -25.590 17.643 26.010 1.00 47.59 348 THR A O 1
ATOM 2882 N N . ASN A 1 349 ? -24.810 16.144 24.539 1.00 41.81 349 ASN A N 1
ATOM 2883 C CA . ASN A 1 349 ? -25.775 16.468 23.477 1.00 41.81 349 ASN A CA 1
ATOM 2884 C C . ASN A 1 349 ? -26.649 15.255 23.091 1.00 41.81 349 ASN A C 1
ATOM 2886 O O . ASN A 1 349 ? -26.156 14.297 22.500 1.00 41.81 349 ASN A O 1
ATOM 2890 N N . SER A 1 350 ? -27.952 15.327 23.386 1.00 32.09 350 SER A N 1
ATOM 2891 C CA . SER A 1 350 ? -28.981 14.321 23.053 1.00 32.09 350 SER A CA 1
ATOM 2892 C C . SER A 1 350 ? -29.208 14.138 21.533 1.00 32.09 350 SER A C 1
ATOM 2894 O O . SER A 1 350 ? -28.950 15.074 20.767 1.00 32.09 350 SER A O 1
ATOM 2896 N N . PRO A 1 351 ? -29.705 12.968 21.068 1.00 34.00 351 PRO A N 1
ATOM 2897 C CA . PRO A 1 351 ? -29.846 12.658 19.642 1.00 34.00 351 PRO A CA 1
ATOM 2898 C C . PRO A 1 351 ? -31.106 13.294 19.028 1.00 34.00 351 PRO A C 1
ATOM 2900 O O . PRO A 1 351 ? -32.115 13.462 19.706 1.00 34.00 351 PRO A O 1
ATOM 2903 N N . CYS A 1 352 ? -31.042 13.653 17.741 1.00 29.55 352 CYS A N 1
ATOM 2904 C CA . CYS A 1 352 ? -32.123 14.308 16.994 1.00 29.55 352 CYS A CA 1
ATOM 2905 C C . CYS A 1 352 ? -32.590 13.414 15.829 1.00 29.55 352 CYS A C 1
ATOM 2907 O O . CYS A 1 352 ? -31.760 12.775 15.182 1.00 29.55 352 CYS A O 1
ATOM 2909 N N . GLU A 1 353 ? -33.907 13.357 15.613 1.00 27.16 353 GLU A N 1
ATOM 2910 C CA . GLU A 1 353 ? -34.620 12.518 14.636 1.00 27.16 353 GLU A CA 1
ATOM 2911 C C . GLU A 1 353 ? -34.451 13.001 13.177 1.00 27.16 353 GLU A C 1
ATOM 2913 O O . GLU A 1 353 ? -34.263 14.189 12.917 1.00 27.16 353 GLU A O 1
ATOM 2918 N N . LEU A 1 354 ? -34.536 12.066 12.220 1.00 26.30 354 LEU A N 1
ATOM 2919 C CA . LEU A 1 354 ? -34.354 12.274 10.772 1.00 26.30 354 LEU A CA 1
ATOM 2920 C C . LEU A 1 354 ? -35.699 12.400 10.022 1.00 26.30 354 LEU A C 1
ATOM 2922 O O . LEU A 1 354 ? -36.551 11.527 10.196 1.00 26.30 354 LEU A O 1
ATOM 2926 N N . PRO A 1 355 ? -35.864 13.386 9.115 1.00 25.34 355 PRO A N 1
ATOM 2927 C CA . PRO A 1 355 ? -36.912 13.383 8.089 1.00 25.34 355 PRO A CA 1
ATOM 2928 C C . PRO A 1 355 ? -36.411 13.001 6.676 1.00 25.34 355 PRO A C 1
ATOM 2930 O O . PRO A 1 355 ? -35.219 13.029 6.379 1.00 25.34 355 PRO A O 1
ATOM 2933 N N . SER A 1 356 ? -37.385 12.645 5.834 1.00 23.80 356 SER A N 1
ATOM 2934 C CA . SER A 1 356 ? -37.375 11.849 4.591 1.00 23.80 356 SER A CA 1
ATOM 2935 C C . SER A 1 356 ? -37.060 12.577 3.261 1.00 23.80 356 SER A C 1
ATOM 2937 O O . SER A 1 356 ? -37.299 13.775 3.150 1.00 23.80 356 SER A O 1
ATOM 2939 N N . ASP A 1 357 ? -36.718 11.764 2.235 1.00 25.94 357 ASP A N 1
ATOM 2940 C CA . ASP A 1 357 ? -36.959 11.929 0.771 1.00 25.94 357 ASP A CA 1
ATOM 2941 C C . ASP A 1 357 ? -36.098 12.964 -0.025 1.00 25.94 357 ASP A C 1
ATOM 2943 O O . ASP A 1 357 ? -35.814 14.040 0.474 1.00 25.94 357 ASP A O 1
ATOM 2947 N N . ILE A 1 358 ? -35.658 12.836 -1.300 1.00 27.16 358 ILE A N 1
ATOM 2948 C CA . ILE A 1 358 ? -35.631 11.820 -2.384 1.00 27.16 358 ILE A CA 1
ATOM 2949 C C . ILE A 1 358 ? -34.827 12.418 -3.602 1.00 27.16 358 ILE A C 1
ATOM 2951 O O . ILE A 1 358 ? -34.904 13.619 -3.848 1.00 27.16 358 ILE A O 1
ATOM 2955 N N . ILE A 1 359 ? -34.159 11.561 -4.411 1.00 25.25 359 ILE A N 1
ATOM 2956 C CA . ILE A 1 359 ? -33.888 11.622 -5.892 1.00 25.25 359 ILE A CA 1
ATOM 2957 C C . ILE A 1 359 ? -32.632 12.289 -6.562 1.00 25.25 359 ILE A C 1
ATOM 2959 O O . ILE A 1 359 ? -32.447 13.500 -6.559 1.00 25.25 359 ILE A O 1
ATOM 2963 N N . ASN A 1 360 ? -31.926 11.413 -7.328 1.00 26.39 360 ASN A N 1
ATOM 2964 C CA . ASN A 1 360 ? -31.193 11.512 -8.630 1.00 26.39 360 ASN A CA 1
ATOM 2965 C C . ASN A 1 360 ? -29.882 12.343 -8.759 1.00 26.39 360 ASN A C 1
ATOM 2967 O O . ASN A 1 360 ? -29.764 13.406 -8.180 1.00 26.39 360 ASN A O 1
ATOM 2971 N N . LEU A 1 361 ? -28.835 11.986 -9.540 1.00 27.61 361 LEU A N 1
ATOM 2972 C CA . LEU A 1 361 ? -28.635 11.042 -10.663 1.00 27.61 361 LEU A CA 1
ATOM 2973 C C . LEU A 1 361 ? -27.110 10.773 -10.912 1.00 27.61 361 LEU A C 1
ATOM 2975 O O . LEU A 1 361 ? -26.330 11.703 -10.776 1.00 27.61 361 LEU A O 1
ATOM 2979 N N . LEU A 1 362 ? -26.755 9.547 -11.363 1.00 24.94 362 LEU A N 1
ATOM 2980 C CA . LEU A 1 362 ? -25.654 9.089 -12.278 1.00 24.94 362 LEU A CA 1
ATOM 2981 C C . LEU A 1 362 ? -24.203 9.637 -12.127 1.00 24.94 362 LEU A C 1
ATOM 2983 O O . LEU A 1 362 ? -23.972 10.805 -11.903 1.00 24.94 362 LEU A O 1
ATOM 2987 N N . SER A 1 363 ? -23.114 8.913 -12.409 1.00 24.92 363 SER A N 1
ATOM 2988 C CA . SER A 1 363 ? -22.814 7.508 -12.718 1.00 24.92 363 SER A CA 1
ATOM 2989 C C . SER A 1 363 ? -21.285 7.332 -12.704 1.00 24.92 363 SER A C 1
ATOM 2991 O O . SER A 1 363 ? -20.558 8.317 -12.728 1.00 24.92 363 SER A O 1
ATOM 2993 N N . LEU A 1 364 ? -20.835 6.071 -12.794 1.00 26.22 364 LEU A N 1
ATOM 2994 C CA . LEU A 1 364 ? -19.522 5.655 -13.316 1.00 26.22 364 LEU A CA 1
ATOM 2995 C C . LEU A 1 364 ? -18.398 5.284 -12.328 1.00 26.22 364 LEU A C 1
ATOM 2997 O O . LEU A 1 364 ? -17.281 5.691 -12.552 1.00 26.22 364 LEU A O 1
ATOM 3001 N N . TYR A 1 365 ? -18.612 4.389 -11.350 1.00 31.86 365 TYR A N 1
ATOM 3002 C CA . TYR A 1 365 ? -17.518 3.525 -10.817 1.00 31.86 365 TYR A CA 1
ATOM 3003 C C . TYR A 1 365 ? -18.016 2.133 -10.359 1.00 31.86 365 TYR A C 1
ATOM 3005 O O . TYR A 1 365 ? -17.630 1.564 -9.340 1.00 31.86 365 TYR A O 1
ATOM 3013 N N . LYS A 1 366 ? -18.925 1.542 -11.145 1.00 33.47 366 LYS A N 1
ATOM 3014 C CA . LYS A 1 366 ? -19.832 0.456 -10.722 1.00 33.47 366 LYS A CA 1
ATOM 3015 C C . LYS A 1 366 ? -19.323 -0.994 -10.852 1.00 33.47 366 LYS A C 1
ATOM 3017 O O . LYS A 1 366 ? -20.146 -1.907 -10.852 1.00 33.47 366 LYS A O 1
ATOM 3022 N N . LYS A 1 367 ? -18.015 -1.258 -10.979 1.00 31.69 367 LYS A N 1
ATOM 3023 C CA . LYS A 1 367 ? -17.513 -2.643 -11.181 1.00 31.69 367 LYS A CA 1
ATOM 3024 C C . LYS A 1 367 ? -16.625 -3.214 -10.074 1.00 31.69 367 LYS A C 1
ATOM 3026 O O . LYS A 1 367 ? -16.612 -4.428 -9.925 1.00 31.69 367 LYS A O 1
ATOM 3031 N N . ILE A 1 368 ? -15.956 -2.386 -9.271 1.00 37.91 368 ILE A N 1
ATOM 3032 C CA . ILE A 1 368 ? -15.016 -2.877 -8.242 1.00 37.91 368 ILE A CA 1
ATOM 3033 C C . ILE A 1 368 ? -15.701 -2.984 -6.872 1.00 37.91 368 ILE A C 1
ATOM 3035 O O . ILE A 1 368 ? -15.626 -4.022 -6.222 1.00 37.91 368 ILE A O 1
ATOM 3039 N N . VAL A 1 369 ? -16.497 -1.978 -6.505 1.00 38.59 369 VAL A N 1
ATOM 3040 C CA . VAL A 1 369 ? -17.277 -1.955 -5.254 1.00 38.59 369 VAL A CA 1
ATOM 3041 C C . VAL A 1 369 ? -18.375 -3.032 -5.233 1.00 38.59 369 VAL A C 1
ATOM 3043 O O . VAL A 1 369 ? -18.684 -3.584 -4.185 1.00 38.59 369 VAL A O 1
ATOM 3046 N N . LEU A 1 370 ? -18.922 -3.410 -6.397 1.00 36.94 370 LEU A N 1
ATOM 3047 C CA . LEU A 1 370 ? -20.023 -4.378 -6.496 1.00 36.94 370 LEU A CA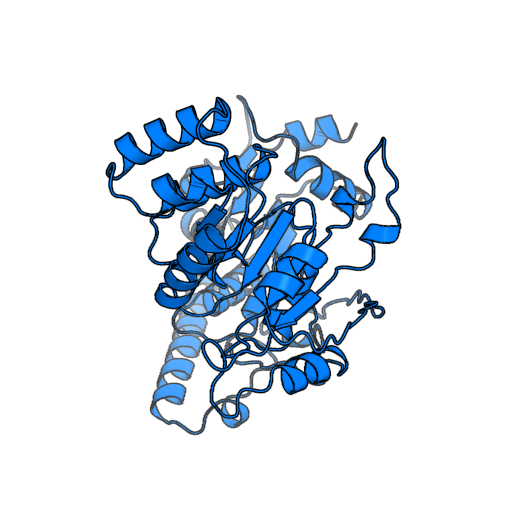 1
ATOM 3048 C C . LEU A 1 370 ? -19.601 -5.811 -6.132 1.00 36.94 370 LEU A C 1
ATOM 3050 O O . LEU A 1 370 ? -20.413 -6.553 -5.600 1.00 36.94 370 LEU A O 1
ATOM 3054 N N . ILE A 1 371 ? -18.357 -6.213 -6.409 1.00 41.50 371 ILE A N 1
ATOM 3055 C CA . ILE A 1 371 ? -17.871 -7.567 -6.082 1.00 41.50 371 ILE A CA 1
ATOM 3056 C C . ILE A 1 371 ? -17.606 -7.687 -4.579 1.00 41.50 371 ILE A C 1
ATOM 3058 O O . ILE A 1 371 ? -17.954 -8.700 -3.977 1.00 41.50 371 ILE A O 1
ATOM 3062 N N . ILE A 1 372 ? -17.074 -6.619 -3.978 1.00 43.72 372 ILE A N 1
ATOM 3063 C CA . ILE A 1 372 ? -16.883 -6.498 -2.532 1.00 43.72 372 ILE A CA 1
ATOM 3064 C C . ILE A 1 372 ? -18.261 -6.519 -1.842 1.00 43.72 372 ILE A C 1
ATOM 3066 O O . ILE A 1 372 ? -18.511 -7.395 -1.019 1.00 43.72 372 ILE A O 1
ATOM 3070 N N . LEU A 1 373 ? -19.224 -5.694 -2.280 1.00 39.75 373 LEU A N 1
ATOM 3071 C CA . LEU A 1 373 ? -20.594 -5.716 -1.740 1.00 39.75 373 LEU A CA 1
ATOM 3072 C C . LEU A 1 373 ? -21.331 -7.054 -1.949 1.00 39.75 373 LEU A C 1
ATOM 3074 O O . LEU A 1 373 ? -22.083 -7.469 -1.073 1.00 39.75 373 LEU A O 1
ATOM 3078 N N . LEU A 1 374 ? -21.140 -7.746 -3.079 1.00 38.34 374 LEU A N 1
ATOM 3079 C CA . LEU A 1 374 ? -21.793 -9.039 -3.349 1.00 38.34 374 LEU A CA 1
ATOM 3080 C C . LEU A 1 374 ? -21.274 -10.170 -2.449 1.00 38.34 374 LEU A C 1
ATOM 3082 O O . LEU A 1 374 ? -22.024 -11.109 -2.174 1.00 38.34 374 LEU A O 1
ATOM 3086 N N . LEU A 1 375 ? -20.021 -10.086 -1.994 1.00 40.88 375 LEU A N 1
ATOM 3087 C CA . LEU A 1 375 ? -19.471 -10.997 -0.990 1.00 40.88 375 LEU A CA 1
ATOM 3088 C C . LEU A 1 375 ? -19.966 -10.641 0.423 1.00 40.88 375 LEU A C 1
ATOM 3090 O O . LEU A 1 375 ? -20.261 -11.554 1.190 1.00 40.88 375 LEU A O 1
ATOM 3094 N N . PHE A 1 376 ? -20.151 -9.351 0.734 1.00 42.34 376 PHE A N 1
ATOM 3095 C CA . PHE A 1 376 ? -20.583 -8.892 2.063 1.00 42.34 376 PHE A CA 1
ATOM 3096 C C . PHE A 1 376 ? -22.089 -9.003 2.333 1.00 42.34 376 PHE A C 1
ATOM 3098 O O . PHE A 1 376 ? -22.468 -9.425 3.420 1.00 42.34 376 PHE A O 1
ATOM 3105 N N . ILE A 1 377 ? -22.969 -8.728 1.362 1.00 39.28 377 ILE A N 1
ATOM 3106 C CA . ILE A 1 377 ? -24.431 -8.836 1.577 1.00 39.28 377 ILE A CA 1
ATOM 3107 C C . ILE A 1 377 ? -24.879 -10.302 1.713 1.00 39.28 377 ILE A C 1
ATOM 3109 O O . ILE A 1 377 ? -25.927 -10.603 2.276 1.00 39.28 377 ILE A O 1
ATOM 3113 N N . LYS A 1 378 ? -24.070 -11.265 1.256 1.00 36.75 378 LYS A N 1
ATOM 3114 C CA . LYS A 1 378 ? -24.370 -12.684 1.487 1.00 36.75 378 LYS A CA 1
ATOM 3115 C C . LYS A 1 378 ? -24.260 -13.087 2.967 1.00 36.75 378 LYS A C 1
ATOM 3117 O O . LYS A 1 378 ? -24.767 -14.153 3.305 1.00 36.75 378 LYS A O 1
ATOM 3122 N N . ILE A 1 379 ? -23.618 -12.266 3.806 1.00 40.28 379 ILE A N 1
ATOM 3123 C CA . ILE A 1 379 ? -23.354 -12.548 5.226 1.00 40.28 379 ILE A CA 1
ATOM 3124 C C . ILE A 1 379 ? -24.447 -11.990 6.152 1.00 40.28 379 ILE A C 1
ATOM 3126 O O . ILE A 1 379 ? -24.645 -12.547 7.223 1.00 40.28 379 ILE A O 1
ATOM 3130 N N . ASP A 1 380 ? -25.228 -10.990 5.740 1.00 36.47 380 ASP A N 1
ATOM 3131 C CA . ASP A 1 380 ? -26.295 -10.430 6.578 1.00 36.47 380 ASP A CA 1
ATOM 3132 C C . ASP A 1 380 ? -27.555 -10.189 5.740 1.00 36.47 380 ASP A C 1
ATOM 3134 O O . ASP A 1 380 ? -27.679 -9.208 5.006 1.00 36.47 380 ASP A O 1
ATOM 3138 N N . ARG A 1 381 ? -28.510 -11.120 5.836 1.00 33.41 381 ARG A N 1
ATOM 3139 C CA . ARG A 1 381 ? -29.904 -10.839 5.489 1.00 33.41 381 ARG A CA 1
ATOM 3140 C C . ARG A 1 381 ? -30.568 -10.308 6.748 1.00 33.41 381 ARG A C 1
ATOM 3142 O O . ARG A 1 381 ? -30.816 -11.108 7.639 1.00 33.41 381 ARG A O 1
ATOM 3149 N N . HIS A 1 382 ? -30.811 -9.004 6.793 1.00 33.03 382 HIS A N 1
ATOM 3150 C CA . HIS A 1 382 ? -32.020 -8.339 7.292 1.00 33.03 382 HIS A CA 1
ATOM 3151 C C . HIS A 1 382 ? -31.708 -6.869 7.627 1.00 33.03 382 HIS A C 1
ATOM 3153 O O . HIS A 1 382 ? -30.756 -6.586 8.345 1.00 33.03 382 HIS A O 1
ATOM 3159 N N . ASP A 1 383 ? -32.561 -5.997 7.085 1.00 33.88 383 ASP A N 1
ATOM 3160 C CA . ASP A 1 383 ? -32.901 -4.625 7.494 1.00 33.88 383 ASP A CA 1
ATOM 3161 C C . ASP A 1 383 ? -32.020 -3.428 7.052 1.00 33.88 383 ASP A C 1
ATOM 3163 O O . ASP A 1 383 ? -30.909 -3.555 6.536 1.00 33.88 383 ASP A O 1
ATOM 3167 N N . ASP A 1 384 ? -32.650 -2.250 7.126 1.00 33.69 384 ASP A N 1
ATOM 3168 C CA . ASP A 1 384 ? -32.289 -0.933 6.586 1.00 33.69 384 ASP A CA 1
ATOM 3169 C C . ASP A 1 384 ? -31.093 -0.274 7.306 1.00 33.69 384 ASP A C 1
ATOM 3171 O O . ASP A 1 384 ? -31.222 0.105 8.464 1.00 33.69 384 ASP A O 1
ATOM 3175 N N . PHE A 1 385 ? -29.939 -0.081 6.639 1.00 38.56 385 PHE A N 1
ATOM 3176 C CA . PHE A 1 385 ? -28.709 0.422 7.291 1.00 38.56 385 PHE A CA 1
ATOM 3177 C C . PHE A 1 385 ? -27.802 1.285 6.392 1.00 38.56 385 PHE A C 1
ATOM 3179 O O . PHE A 1 385 ? -27.636 0.997 5.199 1.00 38.56 385 PHE A O 1
ATOM 3186 N N . GLY A 1 386 ? -27.146 2.294 6.977 1.00 35.88 386 GLY A N 1
ATOM 3187 C CA . GLY A 1 386 ? -26.020 3.038 6.400 1.00 35.88 386 GLY A CA 1
ATOM 3188 C C . GLY A 1 386 ? -24.682 2.302 6.572 1.00 35.88 386 GLY A C 1
ATOM 3189 O O . GLY A 1 386 ? -24.423 1.677 7.598 1.00 35.88 386 GLY A O 1
ATOM 3190 N N . VAL A 1 387 ? -23.811 2.352 5.557 1.00 40.56 387 VAL A N 1
ATOM 3191 C CA . VAL A 1 387 ? -22.550 1.579 5.515 1.00 40.56 387 VAL A CA 1
ATOM 3192 C C . VAL A 1 387 ? -21.351 2.491 5.239 1.00 40.56 387 VAL A C 1
ATOM 3194 O O . VAL A 1 387 ? -21.387 3.289 4.307 1.00 40.56 387 VAL A O 1
ATOM 3197 N N . CYS A 1 388 ? -20.260 2.343 5.987 1.00 42.16 388 CYS A N 1
ATOM 3198 C CA . CYS A 1 388 ? -18.996 3.049 5.761 1.00 42.16 388 CYS A CA 1
ATOM 3199 C C . CYS A 1 388 ? -17.854 2.068 5.465 1.00 42.16 388 CYS A C 1
ATOM 3201 O O . CYS A 1 388 ? -17.688 1.079 6.172 1.00 42.16 388 CYS A O 1
ATOM 3203 N N . LEU A 1 389 ? -17.067 2.350 4.430 1.00 40.22 389 LEU A N 1
ATOM 3204 C CA . LEU A 1 389 ? -15.776 1.732 4.131 1.00 40.22 389 LEU A CA 1
ATOM 3205 C C . LEU A 1 389 ? -14.701 2.786 4.408 1.00 40.22 389 LEU A C 1
ATOM 3207 O O . LEU A 1 389 ? -14.646 3.792 3.689 1.00 40.22 389 LEU A O 1
ATOM 3211 N N . ALA A 1 390 ? -13.925 2.564 5.468 1.00 31.64 390 ALA A N 1
ATOM 3212 C CA . ALA A 1 390 ? -12.926 3.483 6.004 1.00 31.64 390 ALA A CA 1
ATOM 3213 C C . ALA A 1 390 ? -11.501 2.953 5.829 1.00 31.64 390 ALA A C 1
ATOM 3215 O O . ALA A 1 390 ? -11.300 1.731 6.034 1.00 31.64 390 ALA A O 1
#

Radius of gyration: 23.77 Å; chains: 1; bounding box: 66×41×62 Å

Foldseek 3Di:
DVVVVQVAAAEAAALVVDDQDPAHEYEYALVRLVCNCVVVVDAFLEEEEEQLLVLQDDDPPCRNVSNLLSVVSRCVVPVNRHYHYHHPADPDPLLSAFPPHDDDDDDDDDDDDADADDDDDPDVLVVCVVPADQAEEEEAADPVVLLVVLVVNLVSAPAACVVPPLLVVVLVVVCVVPHNPPSQNVSVRRLEAEDEPVDDPVVVVVSQVSQQPPRSNRYYGYYCPCLPPDQHAAQAYEYAACVPCDLRNVVSVQCSHLPVCVCDDPPHNPVVSSHRYYHYDYDPVRAPPPRDCVVVVVSPVDRDPHRNRAQLSRPPDDPVVHDPDPVVVVVNVVSVVVSVVVVVVSVVDDDDDGDDDDDDDDDDDPDPVVVVVVVVVVPDPDDDTYYYYD